Protein 4A94 (pdb70)

Organism: Homo sapiens (NCBI:txid9606)

CATH classification: 3.40.630.10

Nearest PDB structures (foldseek):
  4a94-assembly2_B  TM=9.994E-01  e=6.195E-65  Homo sapiens
  2boa-assembly2_B  TM=9.944E-01  e=3.815E-60  Homo sapiens
  2ctb-assembly1_A  TM=9.958E-01  e=2.195E-50  Bos taurus
  4uee-assembly1_B  TM=9.966E-01  e=1.034E-49  Homo sapiens
  5om9-assembly1_B  TM=9.947E-01  e=4.074E-49  Homo sapiens

Radius of gyration: 27.89 Å; Cα contacts (8 Å, |Δi|>4): 1632; chains: 4; bounding box: 69×60×74 Å

Structure (mmCIF, N/CA/C/O backbone):
data_4A94
#
_entry.id   4A94
#
_cell.length_a   69.220
_cell.length_b   71.980
_cell.length_c   79.840
_cell.angle_alpha   90.00
_cell.angle_beta   108.84
_cell.angle_gamma   90.00
#
_symmetry.space_group_name_H-M   'P 1 21 1'
#
loop_
_entity.id
_entity.type
_entity.pdbx_description
1 polymer 'CARBOXYPEPTIDASE A4'
2 polymer 'CARBOXYPEPTIDASE INHIBITOR'
3 non-polymer 'ZINC ION'
4 non-polymer 'NITRATE ION'
5 water water
#
loop_
_atom_site.group_PDB
_atom_site.id
_atom_site.type_symbol
_atom_site.label_atom_id
_atom_site.label_alt_id
_atom_site.label_comp_id
_atom_site.label_asym_id
_atom_site.label_entity_id
_atom_site.label_seq_id
_atom_site.pdbx_PDB_ins_code
_atom_site.Cartn_x
_atom_site.Cartn_y
_atom_site.Cartn_z
_atom_site.occupancy
_atom_site.B_iso_or_equiv
_atom_site.auth_seq_id
_atom_site.auth_comp_id
_atom_site.auth_asym_id
_atom_site.auth_atom_id
_atom_site.pdbx_PDB_model_num
ATOM 1 N N . PHE A 1 7 ? -5.511 -6.599 26.155 1.00 26.60 6 PHE A N 1
ATOM 2 C CA . PHE A 1 7 ? -6.601 -5.709 26.547 1.00 23.39 6 PHE A CA 1
ATOM 3 C C . PHE A 1 7 ? -6.838 -5.896 28.029 1.00 18.87 6 PHE A C 1
ATOM 4 O O . PHE A 1 7 ? -7.394 -6.904 28.466 1.00 21.51 6 PHE A O 1
ATOM 12 N N . ASN A 1 8 ? -6.377 -4.925 28.804 1.00 20.08 7 ASN A N 1
ATOM 13 C CA . ASN A 1 8 ? -6.507 -4.986 30.247 1.00 21.11 7 ASN A CA 1
ATOM 14 C C . ASN A 1 8 ? -7.927 -4.633 30.674 1.00 18.62 7 ASN A C 1
ATOM 15 O O . ASN A 1 8 ? -8.316 -3.468 30.615 1.00 16.41 7 ASN A O 1
ATOM 20 N N . TYR A 1 9 ? -8.696 -5.633 31.109 1.00 15.85 8 TYR A N 1
ATOM 21 C CA . TYR A 1 9 ? -10.089 -5.393 31.479 1.00 14.38 8 TYR A CA 1
ATOM 22 C C . TYR A 1 9 ? -10.219 -4.549 32.759 1.00 18.18 8 TYR A C 1
ATOM 23 O O . TYR A 1 9 ? -11.321 -4.102 33.113 1.00 14.57 8 TYR A O 1
ATOM 32 N N . GLY A 1 10 ? -9.090 -4.332 33.433 1.00 13.59 9 GLY A N 1
ATOM 33 C CA . GLY A 1 10 ? -9.042 -3.510 34.636 1.00 16.54 9 GLY A CA 1
ATOM 34 C C . GLY A 1 10 ? -8.595 -2.072 34.402 1.00 19.08 9 GLY A C 1
ATOM 35 O O . GLY A 1 10 ? -8.209 -1.366 35.344 1.00 18.52 9 GLY A O 1
ATOM 36 N N . ALA A 1 11 ? -8.636 -1.637 33.146 1.00 13.32 10 ALA A N 1
ATOM 37 C CA . ALA A 1 11 ? -8.350 -0.250 32.784 1.00 15.10 10 ALA A CA 1
ATOM 38 C C . ALA A 1 11 ? -9.453 0.275 31.875 1.00 15.13 10 ALA A C 1
ATOM 39 O O . ALA A 1 11 ? -10.163 -0.514 31.247 1.00 13.38 10 ALA A O 1
ATOM 41 N N . TYR A 1 12 ? -9.576 1.598 31.803 1.00 14.19 11 TYR A N 1
ATOM 42 C CA . TYR A 1 12 ? -10.487 2.236 30.857 1.00 13.47 11 TYR A CA 1
ATOM 43 C C . TYR A 1 12 ? -9.828 2.355 29.474 1.00 15.92 11 TYR A C 1
ATOM 44 O O . TYR A 1 12 ? -8.609 2.528 29.372 1.00 16.31 11 TYR A O 1
ATOM 53 N N . HIS A 1 13 ? -10.633 2.260 28.418 1.00 14.36 12 HIS A N 1
ATOM 54 C CA . HIS A 1 13 ? -10.102 2.240 27.059 1.00 13.93 12 HIS A CA 1
ATOM 55 C C . HIS A 1 13 ? -10.753 3.222 26.100 1.00 14.04 12 HIS A C 1
ATOM 56 O O . HIS A 1 13 ? -11.848 3.716 26.328 1.00 14.02 12 HIS A O 1
ATOM 63 N N . SER A 1 14 ? -10.066 3.450 24.987 1.00 15.40 13 SER A N 1
ATOM 64 C CA . SER A 1 14 ? -10.596 4.250 23.902 1.00 16.51 13 SER A CA 1
ATOM 65 C C . SER A 1 14 ? -11.721 3.485 23.204 1.00 15.18 13 SER A C 1
ATOM 66 O O . SER A 1 14 ? -11.860 2.276 23.364 1.00 12.74 13 SER A O 1
ATOM 69 N N . LEU A 1 15 ? -12.525 4.213 22.441 1.00 13.75 14 LEU A N 1
ATOM 70 C CA . LEU A 1 15 ? -13.574 3.609 21.634 1.00 14.39 14 LEU A CA 1
ATOM 71 C C . LEU A 1 15 ? -12.998 2.549 20.684 1.00 13.49 14 LEU A C 1
ATOM 72 O O . LEU A 1 15 ? -13.519 1.444 20.581 1.00 11.93 14 LEU A O 1
ATOM 77 N N . GLU A 1 16 ? -11.901 2.896 20.021 1.00 14.46 15 GLU A N 1
ATOM 78 C CA . GLU A 1 16 ? -11.264 2.017 19.053 1.00 18.70 15 GLU A CA 1
ATOM 79 C C . GLU A 1 16 ? -10.855 0.693 19.696 1.00 18.78 15 GLU A C 1
ATOM 80 O O . GLU A 1 16 ? -11.047 -0.377 19.120 1.00 14.62 15 GLU A O 1
ATOM 86 N N . ALA A 1 17 ? -10.315 0.769 20.905 1.00 15.53 16 ALA A N 1
ATOM 87 C CA . ALA A 1 17 ? -9.861 -0.433 21.595 1.00 16.40 16 ALA A CA 1
ATOM 88 C C . ALA A 1 17 ? -11.023 -1.316 22.028 1.00 11.99 16 ALA A C 1
ATOM 89 O O . ALA A 1 17 ? -10.938 -2.549 21.962 1.00 13.44 16 ALA A O 1
ATOM 91 N N . ILE A 1 18 ? -12.102 -0.690 22.485 1.00 12.63 17 ILE A N 1
ATOM 92 C CA . ILE A 1 18 ? -13.291 -1.434 22.884 1.00 11.51 17 ILE A CA 1
ATOM 93 C C . ILE A 1 18 ? -13.872 -2.150 21.666 1.00 13.24 17 ILE A C 1
ATOM 94 O O . ILE A 1 18 ? -14.177 -3.337 21.734 1.00 14.17 17 ILE A O 1
ATOM 99 N N . TYR A 1 19 ? -14.016 -1.425 20.553 1.00 11.68 18 TYR A N 1
ATOM 100 C CA . TYR A 1 19 ? -14.489 -2.045 19.316 1.00 13.41 18 TYR A CA 1
ATOM 101 C C . TYR A 1 19 ? -13.594 -3.201 18.878 1.00 12.20 18 TYR A C 1
ATOM 102 O O . TYR A 1 19 ? -14.086 -4.236 18.439 1.00 14.27 18 TYR A O 1
ATOM 111 N N . HIS A 1 20 ? -12.283 -3.025 18.996 1.00 13.59 19 HIS A N 1
ATOM 112 C CA . HIS A 1 20 ? -11.373 -4.077 18.551 1.00 14.61 19 HIS A CA 1
ATOM 113 C C . HIS A 1 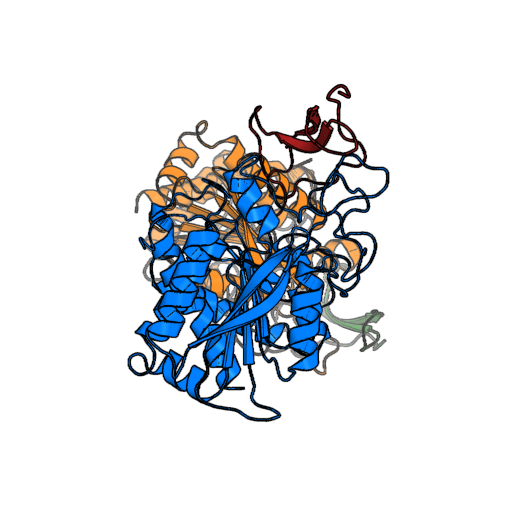20 ? -11.519 -5.317 19.428 1.00 14.47 19 HIS A C 1
ATOM 114 O O . HIS A 1 20 ? -11.466 -6.444 18.941 1.00 17.01 19 HIS A O 1
ATOM 121 N N . GLU A 1 21 ? -11.734 -5.109 20.722 1.00 13.92 20 GLU A N 1
ATOM 122 C CA . GLU A 1 21 ? -11.872 -6.252 21.625 1.00 14.74 20 GLU A CA 1
ATOM 123 C C . GLU A 1 21 ? -13.191 -7.002 21.378 1.00 15.51 20 GLU A C 1
ATOM 124 O O . GLU A 1 21 ? -13.250 -8.225 21.528 1.00 13.79 20 GLU A O 1
ATOM 130 N N . MET A 1 22 ? -14.235 -6.288 20.958 1.00 13.78 21 MET A N 1
ATOM 131 C CA . MET A 1 22 ? -15.493 -6.942 20.574 1.00 10.91 21 MET A CA 1
ATOM 132 C C . MET A 1 22 ? -15.278 -7.814 19.341 1.00 17.23 21 MET A C 1
ATOM 133 O O . MET A 1 22 ? -15.858 -8.888 19.223 1.00 15.76 21 MET A O 1
ATOM 138 N N . ASP A 1 23 ? -14.458 -7.329 18.416 1.00 18.20 22 ASP A N 1
ATOM 139 C CA . ASP A 1 23 ? -14.095 -8.097 17.231 1.00 20.16 22 ASP A CA 1
ATOM 140 C C . ASP A 1 23 ? -13.319 -9.350 17.659 1.00 20.22 22 ASP A C 1
ATOM 141 O O . ASP A 1 23 ? -13.571 -10.452 17.158 1.00 20.39 22 ASP A O 1
ATOM 146 N N . ASN A 1 24 ? -12.389 -9.180 18.598 1.00 18.87 23 ASN A N 1
ATOM 147 C CA . ASN A 1 24 ? -11.620 -10.309 19.129 1.00 19.21 23 ASN A CA 1
ATOM 148 C C . ASN A 1 24 ? -12.504 -11.365 19.791 1.00 21.91 23 ASN A C 1
ATOM 149 O O . ASN A 1 24 ? -12.236 -12.562 19.700 1.00 19.85 23 ASN A O 1
ATOM 154 N N . ILE A 1 25 ? -13.535 -10.915 20.498 1.00 18.53 24 ILE A N 1
ATOM 155 C CA . ILE A 1 25 ? -14.439 -11.841 21.170 1.00 19.33 24 ILE A CA 1
ATOM 156 C C . ILE A 1 25 ? -15.248 -12.655 20.168 1.00 17.11 24 ILE A C 1
ATOM 157 O O . ILE A 1 25 ? -15.360 -13.877 20.297 1.00 18.63 24 ILE A O 1
ATOM 162 N N . ALA A 1 26 ? -15.799 -11.993 19.152 1.00 19.99 25 ALA A N 1
ATOM 163 C CA . ALA A 1 26 ? -16.531 -12.718 18.123 1.00 20.99 25 ALA A CA 1
ATOM 164 C C . ALA A 1 26 ? -15.599 -13.673 17.361 1.00 19.68 25 ALA A C 1
ATOM 165 O O . ALA A 1 26 ? -16.016 -14.749 16.941 1.00 20.29 25 ALA A O 1
ATOM 167 N N . ALA A 1 27 ? -14.336 -13.288 17.208 1.00 21.66 26 ALA A N 1
ATOM 168 C CA . ALA A 1 27 ? -13.357 -14.148 16.533 1.00 23.36 26 ALA A CA 1
ATOM 169 C C . ALA A 1 27 ? -13.021 -15.390 17.353 1.00 24.35 26 ALA A C 1
ATOM 170 O O . ALA A 1 27 ? -12.747 -16.461 16.796 1.00 24.59 26 ALA A O 1
ATOM 172 N N . ASP A 1 28 ? -13.023 -15.238 18.672 1.00 22.49 27 ASP A N 1
ATOM 173 C CA . ASP A 1 28 ? -12.685 -16.335 19.581 1.00 21.52 27 ASP A CA 1
ATOM 174 C C . ASP A 1 28 ? -13.815 -17.357 19.659 1.00 21.26 27 ASP A C 1
ATOM 175 O O . ASP A 1 28 ? -13.568 -18.534 19.916 1.00 22.81 27 ASP A O 1
ATOM 180 N N . PHE A 1 29 ? -15.047 -16.897 19.445 1.00 18.08 28 PHE A N 1
ATOM 181 C CA . PHE A 1 29 ? -16.240 -17.721 19.623 1.00 18.52 28 PHE A CA 1
ATOM 182 C C . PHE A 1 29 ? -17.265 -17.501 18.508 1.00 19.40 28 PHE A C 1
ATOM 183 O O . PHE A 1 29 ? -18.381 -17.035 18.755 1.00 18.47 28 PHE A O 1
ATOM 191 N N . PRO A 1 30 ? -16.896 -17.866 17.272 1.00 20.68 29 PRO A N 1
ATOM 192 C CA . PRO A 1 30 ? -17.702 -17.518 16.099 1.00 20.60 29 PRO A CA 1
ATOM 193 C C . PRO A 1 30 ? -19.075 -18.195 16.060 1.00 19.66 29 PRO A C 1
ATOM 194 O O . PRO A 1 30 ? -19.996 -17.657 15.443 1.00 19.14 29 PRO A O 1
ATOM 198 N N . ASP A 1 31 ? -19.215 -19.342 16.715 1.00 18.46 30 ASP A N 1
ATOM 199 C CA . ASP A 1 31 ? -20.497 -20.035 16.750 1.00 21.83 30 ASP A CA 1
ATOM 200 C C . ASP A 1 31 ? -21.473 -19.410 17.736 1.00 18.08 30 ASP A C 1
ATOM 201 O O . ASP A 1 31 ? -22.664 -19.724 17.719 1.00 20.59 30 ASP A O 1
ATOM 206 N N . LEU A 1 32 ? -20.962 -18.529 18.589 1.00 17.70 31 LEU A N 1
ATOM 207 C CA . LEU A 1 32 ? -21.751 -17.981 19.691 1.00 19.22 31 LEU A CA 1
ATOM 208 C C . LEU A 1 32 ? -21.924 -16.467 19.595 1.00 16.39 31 LEU A C 1
ATOM 209 O O . LEU A 1 32 ? -23.000 -15.947 19.851 1.00 17.05 31 LEU A O 1
ATOM 214 N N . ALA A 1 33 ? -20.856 -15.769 19.236 1.00 19.65 32 ALA A N 1
ATOM 215 C CA . ALA A 1 33 ? -20.849 -14.310 19.293 1.00 15.02 32 ALA A CA 1
ATOM 216 C C . ALA A 1 33 ? -20.545 -13.707 17.932 1.00 19.47 32 ALA A C 1
ATOM 217 O O . ALA A 1 33 ? -19.635 -14.150 17.236 1.00 20.47 32 ALA A O 1
ATOM 219 N N . ARG A 1 34 ? -21.302 -12.682 17.556 1.00 18.32 33 ARG A N 1
ATOM 220 C CA . ARG A 1 34 ? -21.025 -11.972 16.310 1.00 20.75 33 ARG A CA 1
ATOM 221 C C . ARG A 1 34 ? -21.211 -10.483 16.560 1.00 19.83 33 ARG A C 1
ATOM 222 O O . ARG A 1 34 ? -22.190 -10.084 17.203 1.00 19.50 33 ARG A O 1
ATOM 230 N N . ARG A 1 35 ? -20.260 -9.675 16.091 1.00 19.48 34 ARG A N 1
ATOM 231 C CA . ARG A 1 35 ? -20.367 -8.220 16.240 1.00 19.07 34 ARG A CA 1
ATOM 232 C C . ARG A 1 35 ? -21.221 -7.688 15.104 1.00 19.04 34 ARG A C 1
ATOM 233 O O . ARG A 1 35 ? -20.927 -7.945 13.934 1.00 20.36 34 ARG A O 1
ATOM 241 N N . VAL A 1 36 ? -22.278 -6.957 15.454 1.00 19.20 35 VAL A N 1
ATOM 242 C CA . VAL A 1 36 ? -23.268 -6.515 14.477 1.00 18.70 35 VAL A CA 1
ATOM 243 C C . VAL A 1 36 ? -23.423 -5.001 14.430 1.00 21.98 35 VAL A C 1
ATOM 244 O O . VAL A 1 36 ? -23.555 -4.337 15.465 1.00 18.55 35 VAL A O 1
ATOM 248 N N . LYS A 1 37 ? -23.388 -4.449 13.224 1.00 21.12 36 LYS A N 1
ATOM 249 C CA . LYS A 1 37 ? -23.628 -3.022 13.046 1.00 19.35 36 LYS A CA 1
ATOM 250 C C . LYS A 1 37 ? -25.138 -2.774 12.962 1.00 20.96 36 LYS A C 1
ATOM 251 O O . LYS A 1 37 ? -25.850 -3.493 12.260 1.00 20.82 36 LYS A O 1
ATOM 257 N N . ILE A 1 38 ? -25.639 -1.791 13.712 1.00 22.65 37 ILE A N 1
ATOM 258 C CA . ILE A 1 38 ? -27.079 -1.501 13.710 1.00 16.42 37 ILE A CA 1
ATOM 259 C C . ILE A 1 38 ? -27.387 -0.071 13.267 1.00 17.24 37 ILE A C 1
ATOM 260 O O . ILE A 1 38 ? -28.538 0.368 13.279 1.00 19.69 37 ILE A O 1
ATOM 265 N N . GLY A 1 39 ? -26.353 0.655 12.874 1.00 18.08 38 GLY A N 1
ATOM 266 C CA . GLY A 1 39 ? -26.528 2.039 12.480 1.00 17.16 38 GLY A CA 1
ATOM 267 C C . GLY A 1 39 ? -25.253 2.776 12.799 1.00 16.02 38 GLY A C 1
ATOM 268 O O . GLY A 1 39 ? -24.220 2.162 13.054 1.00 17.54 38 GLY A O 1
ATOM 269 N N . HIS A 1 40 ? -25.312 4.098 12.776 1.00 14.53 39 HIS A N 1
ATOM 270 C CA . HIS A 1 40 ? -24.121 4.886 13.038 1.00 13.74 39 HIS A CA 1
ATOM 271 C C . HIS A 1 40 ? -24.497 6.072 13.893 1.00 12.91 39 HIS A C 1
ATOM 272 O O . HIS A 1 40 ? -25.675 6.391 14.038 1.00 15.73 39 HIS A O 1
ATOM 279 N N . SER A 1 41 ? -23.486 6.728 14.444 1.00 13.24 40 SER A N 1
ATOM 280 C CA . SER A 1 41 ? -23.713 7.889 15.293 1.00 12.59 40 SER A CA 1
ATOM 281 C C . SER A 1 41 ? -23.841 9.145 14.451 1.00 12.70 40 SER A C 1
ATOM 282 O O . SER A 1 41 ? -23.645 9.114 13.233 1.00 14.95 40 SER A O 1
ATOM 285 N N . PHE A 1 42 ? -24.108 10.267 15.113 1.00 10.82 41 PHE A N 1
ATOM 286 C CA . PHE A 1 42 ? -24.191 11.559 14.420 1.00 11.49 41 PHE A CA 1
ATOM 287 C C . PHE A 1 42 ? -22.925 11.858 13.592 1.00 14.76 41 PHE A C 1
ATOM 288 O O . PHE A 1 42 ? -23.010 12.346 12.459 1.00 14.37 41 PHE A O 1
ATOM 296 N N . GLU A 1 43 ? -21.756 11.554 14.153 1.00 11.79 42 GLU A N 1
ATOM 297 C CA . GLU A 1 43 ? -20.474 11.837 13.517 1.00 13.85 42 GLU A CA 1
ATOM 298 C C . GLU A 1 43 ? -19.959 10.691 12.618 1.00 14.09 42 GLU A C 1
ATOM 299 O O . GLU A 1 43 ? -18.830 10.727 12.113 1.00 15.19 42 GLU A O 1
ATOM 305 N N . ASN A 1 44 ? -20.812 9.693 12.413 1.00 11.99 43 ASN A N 1
ATOM 306 C CA . ASN A 1 44 ? -20.531 8.551 11.528 1.00 13.75 43 ASN A CA 1
ATOM 307 C C . ASN A 1 44 ? -19.583 7.497 12.114 1.00 16.43 43 ASN A C 1
ATOM 308 O O . ASN A 1 44 ? -18.792 6.890 11.392 1.00 18.37 43 ASN A O 1
ATOM 313 N N . ARG A 1 45 ? -19.664 7.289 13.424 1.00 12.43 44 ARG A N 1
ATOM 314 C CA . ARG A 1 45 ? -18.998 6.155 14.042 1.00 15.09 44 ARG A CA 1
ATOM 315 C C . ARG A 1 45 ? -19.993 4.992 14.058 1.00 14.91 44 ARG A C 1
ATOM 316 O O . ARG A 1 45 ? -21.191 5.199 14.263 1.00 16.02 44 ARG A O 1
ATOM 324 N N . PRO A 1 46 ? -19.511 3.757 13.841 1.00 15.20 45 PRO A N 1
ATOM 325 C CA . PRO A 1 46 ? -20.463 2.641 13.813 1.00 13.42 45 PRO A CA 1
ATOM 326 C C . PRO A 1 46 ? -21.057 2.398 15.193 1.00 13.62 45 PRO A C 1
ATOM 327 O O . PRO A 1 46 ? -20.353 2.605 16.171 1.00 15.73 45 PRO A O 1
ATOM 331 N N . MET A 1 47 ? -22.330 2.010 15.253 1.00 13.17 46 MET A N 1
ATOM 332 C CA . MET A 1 47 ? -22.934 1.515 16.477 1.00 13.79 46 MET A CA 1
ATOM 333 C C . MET A 1 47 ? -22.759 -0.001 16.443 1.00 17.19 46 MET A C 1
ATOM 334 O O . MET A 1 47 ? -23.349 -0.660 15.587 1.00 15.84 46 MET A O 1
ATOM 339 N N . TYR A 1 48 ? -21.946 -0.552 17.343 1.00 13.20 47 TYR A N 1
ATOM 340 C CA . TYR A 1 48 ? -21.684 -2.002 17.334 1.00 17.95 47 TYR A CA 1
ATOM 341 C C . TYR A 1 48 ? -22.344 -2.720 18.506 1.00 14.36 47 TYR A C 1
ATOM 342 O O . TYR A 1 48 ? -22.223 -2.301 19.651 1.00 13.96 47 TYR A O 1
ATOM 351 N N . VAL A 1 49 ? -23.058 -3.800 18.220 1.00 13.06 48 VAL A N 1
ATOM 352 C CA . VAL A 1 49 ? -23.564 -4.643 19.296 1.00 12.62 48 VAL A CA 1
ATOM 353 C C . VAL A 1 49 ? -22.896 -5.996 19.144 1.00 15.51 48 VAL A C 1
ATOM 354 O O . VAL A 1 49 ? -22.428 -6.332 18.059 1.00 16.05 48 VAL A O 1
ATOM 358 N N . LEU A 1 50 ? -22.801 -6.745 20.236 1.00 14.35 49 LEU A N 1
ATOM 359 C CA . LEU A 1 50 ? -22.483 -8.159 20.131 1.00 13.90 49 LEU A CA 1
ATOM 360 C C . LEU A 1 50 ? -23.759 -8.935 20.359 1.00 14.15 49 LEU A C 1
ATOM 361 O O . LEU A 1 50 ? -24.498 -8.675 21.310 1.00 12.57 49 LEU A O 1
ATOM 366 N N . LYS A 1 51 ? -24.022 -9.893 19.474 1.00 13.56 50 LYS A N 1
ATOM 367 C CA . LYS A 1 51 ? -25.152 -10.787 19.640 1.00 11.85 50 LYS A CA 1
ATOM 368 C C . LYS A 1 51 ? -24.609 -12.136 20.081 1.00 15.52 50 LYS A C 1
ATOM 369 O O . LYS A 1 51 ? -23.756 -12.718 19.406 1.00 17.52 50 LYS A O 1
ATOM 375 N N . PHE A 1 52 ? -25.101 -12.617 21.218 1.00 13.59 51 PHE A N 1
ATOM 376 C CA . PHE A 1 52 ? -24.714 -13.925 21.741 1.00 16.44 51 PHE A CA 1
ATOM 377 C C . PHE A 1 52 ? -25.902 -14.854 21.557 1.00 16.20 51 PHE A C 1
ATOM 378 O O . PHE A 1 52 ? -26.982 -14.578 22.059 1.00 13.70 51 PHE A O 1
ATOM 386 N N . SER A 1 53 ? -25.713 -15.952 20.833 1.00 13.28 52 SER A N 1
ATOM 387 C CA . SER A 1 53 ? -26.863 -16.749 20.435 1.00 15.43 52 SER A CA 1
ATOM 388 C C . SER A 1 53 ? -26.475 -18.186 20.134 1.00 19.39 52 SER A C 1
ATOM 389 O O . SER A 1 53 ? -25.400 -18.444 19.589 1.00 17.26 52 SER A O 1
ATOM 392 N N . THR A 1 54 ? -27.353 -19.114 20.499 1.00 15.50 53 THR A N 1
ATOM 393 C CA . THR A 1 54 ? -27.121 -20.521 20.181 1.00 19.06 53 THR A CA 1
ATOM 394 C C . THR A 1 54 ? -28.149 -21.078 19.201 1.00 21.37 53 THR A C 1
ATOM 395 O O . THR A 1 54 ? -28.163 -22.286 18.934 1.00 19.99 53 THR A O 1
ATOM 399 N N . GLY A 1 55 ? -29.001 -20.206 18.667 1.00 19.37 54 GLY A N 1
ATOM 400 C CA . GLY A 1 55 ? -30.062 -20.641 17.772 1.00 18.10 54 GLY A CA 1
ATOM 401 C C . GLY A 1 55 ? -30.880 -19.519 17.168 1.00 22.13 54 GLY A C 1
ATOM 402 O O . GLY A 1 55 ? -30.640 -18.332 17.429 1.00 21.14 54 GLY A O 1
ATOM 403 N N . LYS A 1 56 ? -31.861 -19.895 16.355 1.00 20.69 55 LYS A N 1
ATOM 404 C CA . LYS A 1 56 ? -32.645 -18.921 15.614 1.00 21.31 55 LYS A CA 1
ATOM 405 C C . LYS A 1 56 ? -34.104 -19.339 15.524 1.00 22.44 55 LYS A C 1
ATOM 406 O O . LYS A 1 56 ? -34.417 -20.528 15.354 1.00 19.35 55 LYS A O 1
ATOM 412 N N . GLY A 1 57 ? -34.992 -18.353 15.613 1.00 16.81 56 GLY A N 1
ATOM 413 C CA . GLY A 1 57 ? -36.419 -18.595 15.505 1.00 19.45 56 GLY A CA 1
ATOM 414 C C . GLY A 1 57 ? -37.171 -17.302 15.247 1.00 19.62 56 GLY A C 1
ATOM 415 O O . GLY A 1 57 ? -36.733 -16.234 15.674 1.00 21.53 56 GLY A O 1
ATOM 416 N N . VAL A 1 58 ? -38.306 -17.396 14.561 1.00 16.27 57 VAL A N 1
ATOM 417 C CA . VAL A 1 58 ? -39.111 -16.218 14.252 1.00 22.08 57 VAL A CA 1
ATOM 418 C C . VAL A 1 58 ? -39.571 -15.486 15.514 1.00 23.99 57 VAL A C 1
ATOM 419 O O . VAL A 1 58 ? -39.632 -14.248 15.544 1.00 24.57 57 VAL A O 1
ATOM 423 N N . ARG A 1 59 ? -39.877 -16.247 16.561 1.00 16.62 58 ARG A N 1
ATOM 424 C CA . ARG A 1 59 ? -40.277 -15.664 17.838 1.00 18.86 58 ARG A CA 1
ATOM 425 C C . ARG A 1 59 ? -39.265 -15.949 18.956 1.00 18.63 58 ARG A C 1
ATOM 426 O O . ARG A 1 59 ? -39.631 -15.990 20.120 1.00 17.86 58 ARG A O 1
ATOM 434 N N . ARG A 1 60 ? -38.004 -16.167 18.609 1.00 17.19 59 ARG A N 1
ATOM 435 C CA . ARG A 1 60 ? -37.028 -16.504 19.637 1.00 14.84 59 ARG A CA 1
ATOM 436 C C . ARG A 1 60 ? -36.866 -15.300 20.560 1.00 16.10 59 ARG A C 1
ATOM 437 O O . ARG A 1 60 ? -36.661 -14.195 20.083 1.00 16.83 59 ARG A O 1
ATOM 445 N N . PRO A 1 61 ? -36.987 -15.513 21.881 1.00 14.78 60 PRO A N 1
ATOM 446 C CA . PRO A 1 61 ? -36.892 -14.369 22.797 1.00 17.35 60 PRO A CA 1
ATOM 447 C C . PRO A 1 61 ? -35.468 -13.847 22.895 1.00 15.82 60 PRO A C 1
ATOM 448 O O . PRO A 1 61 ? -34.503 -14.563 22.582 1.00 15.73 60 PRO A O 1
ATOM 452 N N . ALA A 1 62 ? -35.343 -12.594 23.327 1.00 15.22 61 ALA A N 1
ATOM 453 C CA . ALA A 1 62 ? -34.042 -11.950 23.425 1.00 14.18 61 ALA A CA 1
ATOM 454 C C . ALA A 1 62 ? -34.041 -10.926 24.539 1.00 14.02 61 ALA A C 1
ATOM 455 O O . ALA A 1 62 ? -35.088 -10.406 24.919 1.00 14.74 61 ALA A O 1
ATOM 457 N N . VAL A 1 63 ? -32.852 -10.642 25.049 1.00 14.14 62 VAL A N 1
ATOM 458 C CA . VAL A 1 63 ? -32.681 -9.628 26.074 1.00 14.26 62 VAL A CA 1
ATOM 459 C C . VAL A 1 63 ? -31.705 -8.591 25.531 1.00 13.59 62 VAL A C 1
ATOM 460 O O . VAL A 1 63 ? -30.724 -8.937 24.878 1.00 12.19 62 VAL A O 1
ATOM 464 N N . TRP A 1 64 ? -31.993 -7.313 25.773 1.00 11.28 63 TRP A N 1
ATOM 465 C CA . TRP A 1 64 ? -31.100 -6.248 25.345 1.00 11.90 63 TRP A CA 1
ATOM 466 C C . TRP A 1 64 ? -30.374 -5.699 26.560 1.00 11.13 63 TRP A C 1
ATOM 467 O O . TRP A 1 64 ? -31.022 -5.306 27.521 1.00 10.76 63 TRP A O 1
ATOM 478 N N . LEU A 1 65 ? -29.045 -5.653 26.493 1.00 10.97 64 LEU A N 1
ATOM 479 C CA . LEU A 1 65 ? -28.216 -5.032 27.529 1.00 12.46 64 LEU A CA 1
ATOM 480 C C . LEU A 1 65 ? -27.593 -3.772 26.951 1.00 12.58 64 LEU A C 1
ATOM 481 O O . LEU A 1 65 ? -26.786 -3.839 26.020 1.00 10.68 64 LEU A O 1
ATOM 486 N N . ASN A 1 66 ? -27.977 -2.628 27.513 1.00 9.17 65 ASN A N 1
ATOM 487 C CA . ASN A 1 66 ? -27.598 -1.322 26.992 1.00 10.25 65 ASN A CA 1
ATOM 488 C C . ASN A 1 66 ? -26.583 -0.703 27.939 1.00 12.98 65 ASN A C 1
ATOM 489 O O . ASN A 1 66 ? -26.740 -0.799 29.160 1.00 11.18 65 ASN A O 1
ATOM 494 N N . ALA A 1 67 ? -25.540 -0.092 27.384 1.00 10.41 66 ALA A N 1
ATOM 495 C CA . ALA A 1 67 ? -24.540 0.605 28.209 1.00 11.19 66 ALA A CA 1
ATOM 496 C C . ALA A 1 67 ? -23.961 1.850 27.540 1.00 11.24 66 ALA A C 1
ATOM 497 O O . ALA A 1 67 ? -23.962 1.976 26.328 1.00 11.76 66 ALA A O 1
ATOM 499 N N . GLY A 1 68 ? -23.450 2.775 28.347 1.00 8.34 67 GLY A N 1
ATOM 500 C CA . GLY A 1 68 ? -22.766 3.922 27.798 1.00 10.78 67 GLY A CA 1
ATOM 501 C C . GLY A 1 68 ? -23.630 4.903 27.023 1.00 9.97 67 GLY A C 1
ATOM 502 O O . GLY A 1 68 ? -23.128 5.621 26.155 1.00 12.20 67 GLY A O 1
ATOM 503 N N . ILE A 1 69 ? -24.925 4.937 27.302 1.00 9.84 68 ILE A N 1
ATOM 504 C CA . ILE A 1 69 ? -25.760 5.932 26.628 1.00 8.43 68 ILE A CA 1
ATOM 505 C C . ILE A 1 69 ? -25.324 7.332 27.091 1.00 9.95 68 ILE A C 1
ATOM 506 O O . ILE A 1 69 ? -25.381 8.291 26.323 1.00 8.51 68 ILE A O 1
ATOM 511 N N . HIS A 1 70 ? -24.861 7.432 28.336 1.00 9.37 69 HIS A N 1
ATOM 512 C CA . HIS A 1 70 ? -24.286 8.677 28.847 1.00 9.12 69 HIS A CA 1
ATOM 513 C C . HIS A 1 70 ? -22.776 8.545 28.931 1.00 11.91 69 HIS A C 1
ATOM 514 O O . HIS A 1 70 ? -22.255 7.753 29.720 1.00 11.68 69 HIS A O 1
ATOM 521 N N . SER A 1 71 ? -22.082 9.317 28.101 1.00 11.42 70 SER A N 1
ATOM 522 C CA . SER A 1 71 ? -20.661 9.075 27.840 1.00 10.74 70 SER A CA 1
ATOM 523 C C . SER A 1 71 ? -19.725 9.160 29.061 1.00 11.38 70 SER A C 1
ATOM 524 O O . SER A 1 71 ? -18.781 8.371 29.178 1.00 10.59 70 SER A O 1
ATOM 527 N N . ARG A 1 72 ? -20.007 10.063 29.994 1.00 10.65 71 ARG A N 1
ATOM 528 C CA . ARG A 1 72 ? -19.118 10.235 31.145 1.00 9.60 71 ARG A CA 1
ATOM 529 C C . ARG A 1 72 ? -19.186 9.089 32.154 1.00 10.20 71 ARG A C 1
ATOM 530 O O . ARG A 1 72 ? -18.382 9.025 33.086 1.00 10.67 71 ARG A O 1
ATOM 538 N N . GLU A 1 73 ? -20.130 8.171 31.970 1.00 11.12 72 GLU A N 1
ATOM 539 C CA . GLU A 1 73 ? -20.359 7.118 32.961 1.00 11.84 72 GLU A CA 1
ATOM 540 C C . GLU A 1 73 ? -19.491 5.918 32.628 1.00 11.68 72 GLU A C 1
ATOM 541 O O . GLU A 1 73 ? -19.997 4.825 32.343 1.00 11.52 72 GLU A O 1
ATOM 547 N N . TRP A 1 74 ? -18.181 6.148 32.682 1.00 10.63 73 TRP A N 1
ATOM 548 C CA . TRP A 1 74 ? -17.183 5.214 32.166 1.00 12.65 73 TRP A CA 1
ATOM 549 C C . TRP A 1 74 ? -17.292 3.801 32.730 1.00 8.92 73 TRP A C 1
ATOM 550 O O . TRP A 1 74 ? -16.922 2.833 32.065 1.00 9.23 73 TRP A O 1
ATOM 561 N N . ILE A 1 75 ? -17.772 3.670 33.959 1.00 9.92 74 ILE A N 1
ATOM 562 C CA . ILE A 1 75 ? -17.871 2.342 34.539 1.00 11.01 74 ILE A CA 1
ATOM 563 C C . ILE A 1 75 ? -18.870 1.483 33.748 1.00 12.14 74 ILE A C 1
ATOM 564 O O . ILE A 1 75 ? -18.773 0.248 33.739 1.00 11.33 74 ILE A O 1
ATOM 569 N N . SER A 1 76 ? -19.818 2.125 33.062 1.00 9.80 75 SER A N 1
ATOM 570 C CA . SER A 1 76 ? -20.814 1.359 32.316 1.00 9.66 75 SER A CA 1
ATOM 571 C C . SER A 1 76 ? -20.212 0.654 31.090 1.00 10.46 75 SER A C 1
ATOM 572 O O . SER A 1 76 ? -20.432 -0.554 30.899 1.00 9.71 75 SER A O 1
ATOM 575 N N . GLN A 1 77 ? -19.452 1.392 30.280 1.00 10.00 76 GLN A N 1
ATOM 576 C CA . GLN A 1 77 ? -18.829 0.806 29.085 1.00 10.37 76 GLN A CA 1
ATOM 577 C C . GLN A 1 77 ? -17.812 -0.235 29.518 1.00 9.58 76 GLN A C 1
ATOM 578 O O . GLN A 1 77 ? -17.692 -1.286 28.898 1.00 11.60 76 GLN A O 1
ATOM 584 N N . ALA A 1 78 ? -17.089 0.065 30.594 1.00 9.55 77 ALA A N 1
ATOM 585 C CA . ALA A 1 78 ? -16.066 -0.865 31.088 1.00 10.30 77 ALA A CA 1
ATOM 586 C C . ALA A 1 78 ? -16.689 -2.161 31.613 1.00 11.48 77 ALA A C 1
ATOM 587 O O . ALA A 1 78 ? -16.176 -3.255 31.356 1.00 10.89 77 ALA A O 1
ATOM 589 N N . THR A 1 79 ? -17.795 -2.039 32.346 1.00 9.73 78 THR A N 1
ATOM 590 C CA . THR A 1 79 ? -18.546 -3.208 32.809 1.00 9.11 78 THR A CA 1
ATOM 591 C C . THR A 1 79 ? -19.091 -3.989 31.615 1.00 10.97 78 THR A C 1
ATOM 592 O O . THR A 1 79 ? -19.105 -5.217 31.616 1.00 11.92 78 THR A O 1
ATOM 596 N N . ALA A 1 80 ? -19.540 -3.272 30.590 1.00 9.13 79 ALA A N 1
ATOM 597 C CA . ALA A 1 80 ? -20.149 -3.922 29.430 1.00 10.70 79 ALA A CA 1
ATOM 598 C C . ALA A 1 80 ? -19.151 -4.797 28.673 1.00 10.58 79 ALA A C 1
ATOM 599 O O . ALA A 1 80 ? -19.465 -5.935 28.321 1.00 10.71 79 ALA A O 1
ATOM 601 N N . ILE A 1 81 ? -17.958 -4.271 28.422 1.00 10.03 80 ILE A N 1
ATOM 602 C CA . ILE A 1 81 ? -16.971 -5.033 27.644 1.00 11.21 80 ILE A CA 1
ATOM 603 C C . ILE A 1 81 ? -16.469 -6.255 28.445 1.00 11.47 80 ILE A C 1
ATOM 604 O O . ILE A 1 81 ? -16.300 -7.346 27.882 1.00 11.44 80 ILE A O 1
ATOM 609 N N . TRP A 1 82 ? -16.294 -6.089 29.758 1.00 8.80 81 TRP A N 1
ATOM 610 C CA . TRP A 1 82 ? -15.976 -7.228 30.623 1.00 10.70 81 TRP A CA 1
ATOM 611 C C . TRP A 1 82 ? -17.082 -8.277 30.568 1.00 11.37 81 TRP A C 1
ATOM 612 O O . TRP A 1 82 ? -16.813 -9.487 30.511 1.00 13.10 81 TRP A O 1
ATOM 623 N N . THR A 1 83 ? -18.332 -7.820 30.571 1.00 11.06 82 THR A N 1
ATOM 624 C CA . THR A 1 83 ? -19.481 -8.726 30.508 1.00 11.41 82 THR A CA 1
ATOM 625 C C . THR A 1 83 ? -19.496 -9.565 29.210 1.00 13.96 82 THR A C 1
ATOM 626 O O . THR A 1 83 ? -19.765 -10.776 29.230 1.00 13.63 82 THR A O 1
ATOM 630 N N . ALA A 1 84 ? -19.170 -8.933 28.088 1.00 11.22 83 ALA A N 1
ATOM 631 C CA . ALA A 1 84 ? -19.053 -9.655 26.814 1.00 11.52 83 ALA A CA 1
ATOM 632 C C . ALA A 1 84 ? -18.084 -10.833 26.951 1.00 13.40 83 ALA A C 1
ATOM 633 O O . ALA A 1 84 ? -18.385 -11.953 26.523 1.00 13.48 83 ALA A O 1
ATOM 635 N N . ARG A 1 85 ? -16.925 -10.567 27.550 1.00 10.90 84 ARG A N 1
ATOM 636 C CA . ARG A 1 85 ? -15.903 -11.596 27.780 1.00 12.40 84 ARG A CA 1
ATOM 637 C C . ARG A 1 85 ? -16.362 -12.651 28.789 1.00 14.16 84 ARG A C 1
ATOM 638 O O . ARG A 1 85 ? -16.091 -13.846 28.630 1.00 12.14 84 ARG A O 1
ATOM 646 N N . LYS A 1 86 ? -17.049 -12.217 29.839 1.00 13.42 85 LYS A N 1
ATOM 647 C CA . LYS A 1 86 ? -17.576 -13.154 30.827 1.00 14.25 85 LYS A CA 1
ATOM 648 C C . LYS A 1 86 ? -18.562 -14.140 30.198 1.00 15.10 85 LYS A C 1
ATOM 649 O O . LYS A 1 86 ? -18.554 -15.337 30.506 1.00 12.85 85 LYS A O 1
ATOM 655 N N . ILE A 1 87 ? -19.431 -13.635 29.332 1.00 10.86 86 ILE A N 1
ATOM 656 C CA . ILE A 1 87 ? -20.408 -14.504 28.681 1.00 10.95 86 ILE A CA 1
ATOM 657 C C . ILE A 1 87 ? -19.735 -15.599 27.846 1.00 13.26 86 ILE A C 1
ATOM 658 O O . ILE A 1 87 ? -20.087 -16.771 27.962 1.00 15.73 86 ILE A O 1
ATOM 663 N N . VAL A 1 88 ? -18.764 -15.238 27.013 1.00 12.23 87 VAL A N 1
ATOM 664 C CA . VAL A 1 88 ? -18.149 -16.264 26.168 1.00 14.76 87 VAL A CA 1
ATOM 665 C C . VAL A 1 88 ? -17.251 -17.187 26.991 1.00 15.90 87 VAL A C 1
ATOM 666 O O . VAL A 1 88 ? -17.134 -18.377 26.679 1.00 15.10 87 VAL A O 1
ATOM 670 N N . SER A 1 89 ? -16.640 -16.648 28.049 1.00 14.43 88 SER A N 1
ATOM 671 C CA . SER A 1 89 ? -15.794 -17.448 28.937 1.00 17.30 88 SER A CA 1
ATOM 672 C C . SER A 1 89 ? -16.584 -18.505 29.697 1.00 19.76 88 SER A C 1
ATOM 673 O O . SER A 1 89 ? -16.089 -19.613 29.918 1.00 20.43 88 SER A O 1
ATOM 676 N N . ASP A 1 90 ? -17.802 -18.157 30.105 1.00 16.39 89 ASP A N 1
ATOM 677 C CA . ASP A 1 90 ? -18.596 -19.017 30.972 1.00 17.48 89 ASP A CA 1
ATOM 678 C C . ASP A 1 90 ? -19.617 -19.912 30.261 1.00 18.05 89 ASP A C 1
ATOM 679 O O . ASP A 1 90 ? -20.155 -20.834 30.870 1.00 16.43 89 ASP A O 1
ATOM 684 N N . TYR A 1 91 ? -19.890 -19.642 28.990 1.00 14.88 90 TYR A N 1
ATOM 685 C CA . TYR A 1 91 ? -20.800 -20.498 28.236 1.00 12.96 90 TYR A CA 1
ATOM 686 C C . TYR A 1 91 ? -20.301 -21.952 28.237 1.00 16.03 90 TYR A C 1
ATOM 687 O O . TYR A 1 91 ? -19.119 -22.206 27.999 1.00 15.82 90 TYR A O 1
ATOM 696 N N . GLN A 1 92 ? -21.217 -22.880 28.530 1.00 14.49 91 GLN A N 1
ATOM 697 C CA . GLN A 1 92 ? -20.913 -24.312 28.695 1.00 17.65 91 GLN A CA 1
ATOM 698 C C . GLN A 1 92 ? -19.959 -24.631 29.841 1.00 19.67 91 GLN A C 1
ATOM 699 O O . GLN A 1 92 ? -19.377 -25.718 29.899 1.00 20.96 91 GLN A O 1
ATOM 705 N N . ARG A 1 93 ? -19.805 -23.689 30.764 1.00 17.33 92 ARG A N 1
ATOM 706 C CA . ARG A 1 93 ? -19.068 -23.954 32.001 1.00 17.71 92 ARG A CA 1
ATOM 707 C C . ARG A 1 93 ? -19.975 -23.671 33.200 1.00 16.85 92 ARG A C 1
ATOM 708 O O . ARG A 1 93 ? -20.174 -24.527 34.062 1.00 20.19 92 ARG A O 1
ATOM 716 N N . ASP A 1 94 ? -20.527 -22.461 33.244 1.00 18.05 93 ASP A N 1
ATOM 717 C CA . ASP A 1 94 ? -21.544 -22.098 34.227 1.00 17.18 93 ASP A CA 1
ATOM 718 C C . ASP A 1 94 ? -22.917 -22.526 33.709 1.00 20.13 93 ASP A C 1
ATOM 719 O O . ASP A 1 94 ? -23.339 -22.079 32.656 1.00 15.85 93 ASP A O 1
ATOM 724 N N . PRO A 1 95 ? -23.628 -23.394 34.447 1.00 19.28 94 PRO A N 1
ATOM 725 C CA . PRO A 1 95 ? -24.930 -23.861 33.945 1.00 17.18 94 PRO A CA 1
ATOM 726 C C . PRO A 1 95 ? -25.962 -22.738 33.798 1.00 17.84 94 PRO A C 1
ATOM 727 O O . PRO A 1 95 ? -26.885 -22.870 32.994 1.00 17.97 94 PRO A O 1
ATOM 731 N N . ALA A 1 96 ? -25.820 -21.659 34.566 1.00 18.21 95 ALA A N 1
ATOM 732 C CA . ALA A 1 96 ? -26.812 -20.587 34.543 1.00 17.51 95 ALA A CA 1
ATOM 733 C C . ALA A 1 96 ? -26.794 -19.842 33.203 1.00 14.88 95 ALA A C 1
ATOM 734 O O . ALA A 1 96 ? -27.818 -19.756 32.522 1.00 16.53 95 ALA A O 1
ATOM 736 N N . ILE A 1 97 ? -25.637 -19.304 32.826 1.00 15.12 96 ILE A N 1
ATOM 737 C CA . ILE A 1 97 ? -25.551 -18.553 31.564 1.00 15.99 96 ILE A CA 1
ATOM 738 C C . ILE A 1 97 ? -25.721 -19.487 30.367 1.00 13.93 96 ILE A C 1
ATOM 739 O O . ILE A 1 97 ? -26.135 -19.063 29.284 1.00 12.96 96 ILE A O 1
ATOM 744 N N . THR A 1 98 ? -25.413 -20.767 30.566 1.00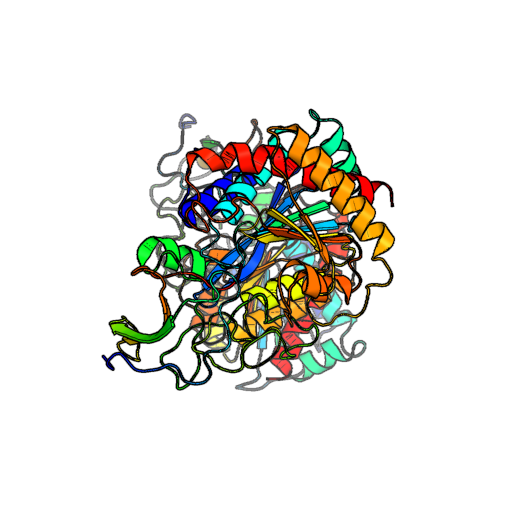 15.67 97 THR A N 1
ATOM 745 C CA . THR A 1 98 ? -25.592 -21.746 29.492 1.00 13.46 97 THR A CA 1
ATOM 746 C C . THR A 1 98 ? -27.078 -21.981 29.176 1.00 13.01 97 THR A C 1
ATOM 747 O O . THR A 1 98 ? -27.498 -21.921 28.008 1.00 16.97 97 THR A O 1
ATOM 751 N N . SER A 1 99 ? -27.881 -22.247 30.199 1.00 15.21 98 SER A N 1
ATOM 752 C CA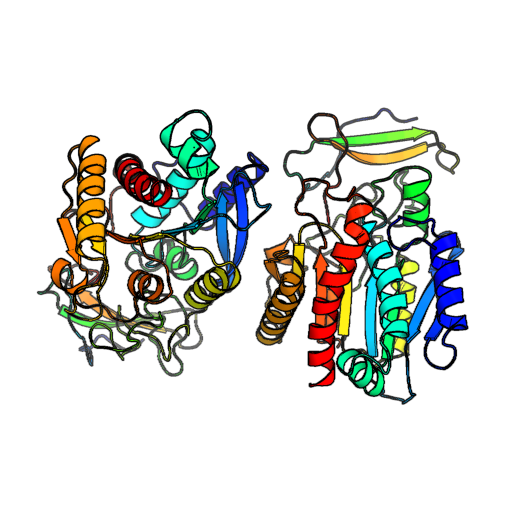 . SER A 1 99 ? -29.306 -22.450 29.982 1.00 15.23 98 SER A CA 1
ATOM 753 C C . SER A 1 99 ? -29.997 -21.158 29.538 1.00 15.04 98 SER A C 1
ATOM 754 O O . SER A 1 99 ? -30.943 -21.191 28.743 1.00 14.71 98 SER A O 1
ATOM 757 N N . ILE A 1 100 ? -29.531 -20.016 30.048 1.00 13.33 99 ILE A N 1
ATOM 758 C CA . ILE A 1 100 ? -30.086 -18.741 29.577 1.00 13.25 99 ILE A CA 1
ATOM 759 C C . ILE A 1 100 ? -29.898 -18.638 28.064 1.00 13.39 99 ILE A C 1
ATOM 760 O O . ILE A 1 100 ? -30.850 -18.367 27.326 1.00 14.25 99 ILE A O 1
ATOM 765 N N . LEU A 1 101 ? -28.680 -18.898 27.596 1.00 12.30 100 LEU A N 1
ATOM 766 C CA . LEU A 1 101 ? -28.354 -18.723 26.184 1.00 13.84 100 LEU A CA 1
ATOM 767 C C . LEU A 1 101 ? -28.972 -19.822 25.330 1.00 15.55 100 LEU A C 1
ATOM 768 O O . LEU A 1 101 ? -29.120 -19.680 24.118 1.00 13.53 100 LEU A O 1
ATOM 773 N N . GLU A 1 102 ? -29.331 -20.924 25.969 1.00 15.19 101 GLU A N 1
ATOM 774 C CA . GLU A 1 102 ? -30.009 -21.983 25.225 1.00 15.25 101 GLU A CA 1
ATOM 775 C C . GLU A 1 102 ? -31.472 -21.622 24.989 1.00 18.27 101 GLU A C 1
ATOM 776 O O . GLU A 1 102 ? -32.089 -22.119 24.045 1.00 19.06 101 GLU A O 1
ATOM 782 N N . LYS A 1 103 ? -32.004 -20.716 25.815 1.00 13.96 102 LYS A N 1
ATOM 783 C CA . LYS A 1 103 ? -33.398 -20.276 25.705 1.00 14.47 102 LYS A CA 1
ATOM 784 C C . LYS A 1 103 ? -33.575 -18.987 24.895 1.00 17.30 102 LYS A C 1
ATOM 785 O O . LYS A 1 103 ? -34.558 -18.841 24.176 1.00 17.72 102 LYS A O 1
ATOM 791 N N . MET A 1 104 ? -32.635 -18.056 25.022 1.00 15.36 103 MET A N 1
ATOM 792 C CA . MET A 1 104 ? -32.813 -16.713 24.449 1.00 12.94 103 MET A CA 1
ATOM 793 C C . MET A 1 104 ? -31.493 -16.138 23.942 1.00 13.29 103 MET A C 1
ATOM 794 O O . MET A 1 104 ? -30.416 -16.627 24.298 1.00 15.30 103 MET A O 1
ATOM 799 N N . ASP A 1 105 ? -31.584 -15.105 23.107 1.00 12.16 104 ASP A N 1
ATOM 800 C CA . ASP A 1 105 ? -30.423 -14.372 22.623 1.00 12.89 104 ASP A CA 1
ATOM 801 C C . ASP A 1 105 ? -30.159 -13.209 23.575 1.00 11.89 104 ASP A C 1
ATOM 802 O O . ASP A 1 105 ? -31.084 -12.700 24.203 1.00 11.58 104 ASP A O 1
ATOM 807 N N . ILE A 1 106 ? -28.895 -12.809 23.659 1.00 12.77 105 ILE A N 1
ATOM 808 C CA . ILE A 1 106 ? -28.493 -11.630 24.398 1.00 11.75 105 ILE A CA 1
ATOM 809 C C . ILE A 1 106 ? -27.861 -10.669 23.395 1.00 13.38 105 ILE A C 1
ATOM 810 O O . ILE A 1 106 ? -26.912 -11.019 22.694 1.00 11.84 105 ILE A O 1
ATOM 815 N N . PHE A 1 107 ? -28.415 -9.465 23.298 1.00 9.98 106 PHE A N 1
ATOM 816 C CA . PHE A 1 107 ? -27.787 -8.410 22.526 1.00 11.62 106 PHE A CA 1
ATOM 817 C C . PHE A 1 107 ? -27.144 -7.426 23.504 1.00 11.67 106 PHE A C 1
ATOM 818 O O . PHE A 1 107 ? -27.762 -7.046 24.491 1.00 13.62 106 PHE A O 1
ATOM 826 N N . LEU A 1 108 ? -25.903 -7.042 23.241 1.00 10.24 107 LEU A N 1
ATOM 827 C CA . LEU A 1 108 ? -25.161 -6.164 24.144 1.00 9.40 107 LEU A CA 1
ATOM 828 C C . LEU A 1 108 ? -24.574 -4.984 23.374 1.00 12.61 107 LEU A C 1
ATOM 829 O O . LEU A 1 108 ? -23.852 -5.177 22.388 1.00 10.80 107 LEU A O 1
ATOM 834 N N . LEU A 1 109 ? -24.874 -3.762 23.839 1.00 9.97 108 LEU A N 1
ATOM 835 C CA . LEU A 1 109 ? -24.367 -2.536 23.235 1.00 12.05 108 LEU A CA 1
ATOM 836 C C . LEU A 1 109 ? -23.474 -1.822 24.251 1.00 9.14 108 LEU A C 1
ATOM 837 O O . LEU A 1 109 ? -23.966 -1.106 25.118 1.00 10.11 108 LEU A O 1
ATOM 842 N N . PRO A 1 110 ? -22.158 -2.074 24.190 1.00 10.18 109 PRO A N 1
ATOM 843 C CA . PRO A 1 110 ? -21.282 -1.504 25.229 1.00 11.16 109 PRO A CA 1
ATOM 844 C C . PRO A 1 110 ? -21.152 0.016 25.177 1.00 12.10 109 PRO A C 1
ATOM 845 O O . PRO A 1 110 ? -20.922 0.628 26.224 1.00 11.52 109 PRO A O 1
ATOM 849 N N . VAL A 1 111 ? -21.283 0.604 23.992 1.00 11.68 110 VAL A N 1
ATOM 850 C CA . VAL A 1 111 ? -21.127 2.050 23.831 1.00 10.62 110 VAL A CA 1
ATOM 851 C C . VAL A 1 111 ? -22.282 2.628 23.017 1.00 11.33 110 VAL A C 1
ATOM 852 O O . VAL A 1 111 ? -22.191 2.806 21.787 1.00 10.51 110 VAL A O 1
ATOM 856 N N . ALA A 1 112 ? -23.362 2.931 23.725 1.00 10.09 111 ALA A N 1
ATOM 857 C CA . ALA A 1 112 ? -24.583 3.424 23.106 1.00 9.16 111 ALA A CA 1
ATOM 858 C C . ALA A 1 112 ? -24.449 4.855 22.581 1.00 11.04 111 ALA A C 1
ATOM 859 O O . ALA A 1 112 ? -25.289 5.307 21.810 1.00 11.99 111 ALA A O 1
ATOM 861 N N . ASN A 1 113 ? -23.391 5.553 22.983 1.00 8.09 112 ASN A N 1
ATOM 862 C CA . ASN A 1 113 ? -23.180 6.947 22.585 1.00 10.02 112 ASN A CA 1
ATOM 863 C C . ASN A 1 113 ? -21.695 7.134 22.272 1.00 10.92 112 ASN A C 1
ATOM 864 O O . ASN A 1 113 ? -20.948 7.645 23.090 1.00 9.74 112 ASN A O 1
ATOM 869 N N . PRO A 1 114 ? -21.249 6.659 21.091 1.00 10.96 113 PRO A N 1
ATOM 870 C CA . PRO A 1 114 ? -19.816 6.682 20.754 1.00 10.96 113 PRO A CA 1
ATOM 871 C C . PRO A 1 114 ? -19.223 8.087 20.618 1.00 10.82 113 PRO A C 1
ATOM 872 O O . PRO A 1 114 ? -18.081 8.295 20.999 1.00 10.13 113 PRO A O 1
ATOM 876 N N . ASP A 1 115 ? -19.965 9.032 20.044 1.00 11.42 114 ASP A N 1
ATOM 877 C CA . ASP A 1 115 ? -19.419 10.379 19.866 1.00 12.73 114 ASP A CA 1
ATOM 878 C C . ASP A 1 115 ? -19.127 11.043 21.212 1.00 11.21 114 ASP A C 1
ATOM 879 O O . ASP A 1 115 ? -18.079 11.690 21.400 1.00 10.59 114 ASP A O 1
ATOM 884 N N . GLY A 1 116 ? -20.062 10.906 22.143 1.00 10.44 115 GLY A N 1
ATOM 885 C CA . GLY A 1 116 ? -19.857 11.450 23.474 1.00 9.50 115 GLY A CA 1
ATOM 886 C C . GLY A 1 116 ? -18.658 10.783 24.121 1.00 9.94 115 GLY A C 1
ATOM 887 O O . GLY A 1 116 ? -17.855 11.431 24.805 1.00 9.38 115 GLY A O 1
ATOM 888 N N . TYR A 1 117 ? -18.529 9.473 23.920 1.00 10.47 116 TYR A N 1
ATOM 889 C CA . TYR A 1 117 ? -17.436 8.754 24.572 1.00 11.68 116 TYR A CA 1
ATOM 890 C C . TYR A 1 117 ? -16.085 9.277 24.104 1.00 12.85 116 TYR A C 1
ATOM 891 O O . TYR A 1 117 ? -15.221 9.581 24.926 1.00 11.93 116 TYR A O 1
ATOM 900 N N . VAL A 1 118 ? -15.906 9.410 22.790 1.00 11.29 117 VAL A N 1
ATOM 901 C CA . VAL A 1 118 ? -14.659 9.961 22.270 1.00 12.93 117 VAL A CA 1
ATOM 902 C C . VAL A 1 118 ? -14.439 11.353 22.860 1.00 12.78 117 VAL A C 1
ATOM 903 O O . VAL A 1 118 ? -13.335 11.697 23.280 1.00 14.91 117 VAL A O 1
ATOM 907 N N . TYR A 1 119 ? -15.501 12.153 22.906 1.00 11.49 118 TYR A N 1
ATOM 908 C CA . TYR A 1 119 ? -15.417 13.515 23.446 1.00 12.98 118 TYR A CA 1
ATOM 909 C C . TYR A 1 119 ? -14.955 13.557 24.925 1.00 14.25 118 TYR A C 1
ATOM 910 O O . TYR A 1 119 ? -14.216 14.470 25.326 1.00 11.75 118 TYR A O 1
ATOM 919 N N . THR A 1 120 ? -15.382 12.579 25.735 1.00 12.29 119 THR A N 1
ATOM 920 C CA . THR A 1 120 ? -14.956 12.534 27.147 1.00 13.15 119 THR A CA 1
ATOM 921 C C . THR A 1 120 ? -13.459 12.244 27.287 1.00 16.27 119 THR A C 1
ATOM 922 O O . THR A 1 120 ? -12.852 12.457 28.357 1.00 14.41 119 THR A O 1
ATOM 926 N N . GLN A 1 121 ? -12.851 11.777 26.200 1.00 14.83 120 GLN A N 1
ATOM 927 C CA . GLN A 1 121 ? -11.435 11.436 26.236 1.00 15.99 120 GLN A CA 1
ATOM 928 C C . GLN A 1 121 ? -10.593 12.471 25.506 1.00 20.45 120 GLN A C 1
ATOM 929 O O . GLN A 1 121 ? -9.370 12.476 25.633 1.00 28.69 120 GLN A O 1
ATOM 935 N N . THR A 1 122 ? -11.244 13.352 24.752 1.00 20.91 121 THR A N 1
ATOM 936 C CA . THR A 1 122 ? -10.510 14.360 23.995 1.00 20.52 121 THR A CA 1
ATOM 937 C C . THR A 1 122 ? -10.719 15.789 24.480 1.00 24.94 121 THR A C 1
ATOM 938 O O . THR A 1 122 ? -9.881 16.648 24.220 1.00 28.91 121 THR A O 1
ATOM 942 N N . GLN A 1 123 ? -11.823 16.052 25.173 1.00 17.18 122 GLN A N 1
ATOM 943 C CA . GLN A 1 123 ? -12.224 17.436 25.400 1.00 19.61 122 GLN A CA 1
ATOM 944 C C . GLN A 1 123 ? -12.869 17.734 26.749 1.00 16.48 122 GLN A C 1
ATOM 945 O O . GLN A 1 123 ? -12.617 18.787 27.336 1.00 17.27 122 GLN A O 1
ATOM 951 N N . ASN A 1 124 ? -13.707 16.821 27.232 1.00 14.41 123 ASN A N 1
ATOM 952 C CA . ASN A 1 124 ? -14.536 17.106 28.409 1.00 13.35 123 ASN A CA 1
ATOM 953 C C . ASN A 1 124 ? -14.975 15.804 29.074 1.00 13.63 123 ASN A C 1
ATOM 954 O O . ASN A 1 124 ? -15.913 15.144 28.619 1.00 10.68 123 ASN A O 1
ATOM 959 N N . ARG A 1 125 ? -14.286 15.451 30.154 1.00 13.59 124 ARG A N 1
ATOM 960 C CA . ARG A 1 125 ? -14.506 14.190 30.860 1.00 12.08 124 ARG A CA 1
ATOM 961 C C . ARG A 1 125 ? -15.944 14.027 31.371 1.00 13.45 124 ARG A C 1
ATOM 962 O O . ARG A 1 125 ? -16.429 12.904 31.535 1.00 12.25 124 ARG A O 1
ATOM 970 N N . LEU A 1 126 ? -16.642 15.135 31.615 1.00 11.08 125 LEU A N 1
ATOM 971 C CA . LEU A 1 126 ? -18.006 15.052 32.145 1.00 10.06 125 LEU A CA 1
ATOM 972 C C . LEU A 1 126 ? -19.092 15.216 31.064 1.00 14.15 125 LEU A C 1
ATOM 973 O O . LEU A 1 126 ? -20.248 15.508 31.379 1.00 11.95 125 LEU A O 1
ATOM 978 N N . TRP A 1 127 ? -18.732 15.047 29.792 1.00 11.16 126 TRP A N 1
ATOM 979 C CA . TRP A 1 127 ? -19.741 15.187 28.734 1.00 11.25 126 TRP A CA 1
ATOM 980 C C . TRP A 1 127 ? -20.748 14.051 28.841 1.00 11.30 126 TRP A C 1
ATOM 981 O O . TRP A 1 127 ? -20.359 12.892 29.036 1.00 12.33 126 TRP A O 1
ATOM 992 N N . ARG A 1 128 ? -22.034 14.382 28.707 1.00 10.37 127 ARG A N 1
ATOM 993 C CA . ARG A 1 128 ? -23.128 13.408 28.899 1.00 10.59 127 ARG A CA 1
ATOM 994 C C . ARG A 1 128 ? -23.885 13.077 27.607 1.00 11.93 127 ARG A C 1
ATOM 995 O O . ARG A 1 128 ? -24.246 11.923 27.347 1.00 9.82 127 ARG A O 1
ATOM 1003 N N . LYS A 1 129 ? -24.127 14.112 26.813 1.00 10.22 128 LYS A N 1
ATOM 1004 C CA . LYS A 1 129 ? -25.079 14.051 25.703 1.00 8.50 128 LYS A CA 1
ATOM 1005 C C . LYS A 1 129 ? -24.497 13.476 24.417 1.00 10.50 128 LYS A C 1
ATOM 1006 O O . LYS A 1 129 ? -23.329 13.092 24.370 1.00 9.49 128 LYS A O 1
ATOM 1012 N N . THR A 1 130 ? -25.329 13.415 23.376 1.00 10.23 129 THR A N 1
ATOM 1013 C CA . THR A 1 130 ? -24.850 13.201 22.016 1.00 10.12 129 THR A CA 1
ATOM 1014 C C . THR A 1 130 ? -24.047 14.426 21.594 1.00 10.03 129 THR A C 1
ATOM 1015 O O . THR A 1 130 ? -23.861 15.359 22.404 1.00 10.46 129 THR A O 1
ATOM 1019 N N . ARG A 1 131 ? -23.560 14.423 20.353 1.00 12.13 130 ARG A N 1
ATOM 1020 C CA . ARG A 1 131 ? -22.832 15.559 19.801 1.00 10.18 130 ARG A CA 1
ATOM 1021 C C . ARG A 1 131 ? -23.497 16.140 18.556 1.00 13.05 130 ARG A C 1
ATOM 1022 O O . ARG A 1 131 ? -22.821 16.739 17.718 1.00 10.90 130 ARG A O 1
ATOM 1030 N N . SER A 1 132 ? -24.814 15.954 18.442 1.00 11.95 131 SER A N 1
ATOM 1031 C CA . SER A 1 132 ? -25.589 16.516 17.332 1.00 15.30 131 SER A CA 1
ATOM 1032 C C . SER A 1 132 ? -25.764 18.032 17.408 1.00 14.39 131 SER A C 1
ATOM 1033 O O . SER A 1 132 ? -25.703 18.624 18.478 1.00 13.62 131 SER A O 1
ATOM 1036 N N . ARG A 1 133 ? -26.011 18.640 16.250 1.00 15.06 132 ARG A N 1
ATOM 1037 C CA . ARG A 1 133 ? -26.163 20.090 16.129 1.00 17.17 132 ARG A CA 1
ATOM 1038 C C . ARG A 1 133 ? -27.544 20.542 16.617 1.00 15.48 132 ARG A C 1
ATOM 1039 O O . ARG A 1 133 ? -28.529 19.821 16.451 1.00 16.10 132 ARG A O 1
ATOM 1047 N N . ASN A 1 134 ? -27.621 21.737 17.203 1.00 14.90 133 ASN A N 1
ATOM 1048 C CA . ASN A 1 134 ? -28.897 22.329 17.582 1.00 14.51 133 ASN A CA 1
ATOM 1049 C C . ASN A 1 134 ? -29.110 23.639 16.821 1.00 15.83 133 ASN A C 1
ATOM 1050 O O . ASN A 1 134 ? -28.388 24.612 17.059 1.00 15.35 133 ASN A O 1
ATOM 1055 N N . PRO A 1 135 ? -30.080 23.666 15.888 1.00 13.74 134 PRO A N 1
ATOM 1056 C CA . PRO A 1 135 ? -30.238 24.870 15.060 1.00 12.94 134 PRO A CA 1
ATOM 1057 C C . PRO A 1 135 ? -30.391 26.138 15.893 1.00 13.37 134 PRO A C 1
ATOM 1058 O O . PRO A 1 135 ? -31.179 26.185 16.837 1.00 13.82 134 PRO A O 1
ATOM 1062 N N . GLY A 1 136 ? -29.633 27.159 15.527 1.00 13.35 135 GLY A N 1
ATOM 1063 C CA . GLY A 1 136 ? -29.736 28.442 16.201 1.00 14.91 135 GLY A CA 1
ATOM 1064 C C . GLY A 1 136 ? -29.003 28.519 17.528 1.00 14.34 135 GLY A C 1
ATOM 1065 O O . GLY A 1 136 ? -28.986 29.573 18.156 1.00 13.38 135 GLY A O 1
ATOM 1066 N N . SER A 1 137 ? -28.396 27.419 17.966 1.00 14.58 136 SER A N 1
ATOM 1067 C CA . SER A 1 137 ? -27.739 27.408 19.276 1.00 13.85 136 SER A CA 1
ATOM 1068 C C . SER A 1 137 ? -26.269 27.043 19.180 1.00 11.81 136 SER A C 1
ATOM 1069 O O . SER A 1 137 ? -25.877 26.233 18.340 1.00 13.88 136 SER A O 1
ATOM 1072 N N . SER A 1 138 ? -25.453 27.632 20.049 1.00 14.22 137 SER A N 1
ATOM 1073 C CA . SER A 1 138 ? -24.055 27.246 20.121 1.00 13.09 137 SER A CA 1
ATOM 1074 C C . SER A 1 138 ? -23.874 26.042 21.048 1.00 12.18 137 SER A C 1
ATOM 1075 O O . SER A 1 138 ? -22.767 25.542 21.203 1.00 14.68 137 SER A O 1
ATOM 1078 N N . CYS A 1 139 ? -24.952 25.592 21.684 1.00 11.75 138 CYS A N 1
ATOM 1079 C CA . CYS A 1 139 ? -24.877 24.425 22.557 1.00 9.58 138 CYS A CA 1
ATOM 1080 C C . CYS A 1 139 ? -25.104 23.161 21.739 1.00 12.90 138 CYS A C 1
ATOM 1081 O O . CYS A 1 139 ? -25.964 23.133 20.862 1.00 14.39 138 CYS A O 1
ATOM 1084 N N . ILE A 1 140 ? -24.338 22.118 22.043 1.00 13.06 139 ILE A N 1
ATOM 1085 C CA . ILE A 1 140 ? -24.364 20.885 21.261 1.00 12.22 139 ILE A CA 1
ATOM 1086 C C . ILE A 1 140 ? -25.021 19.737 22.025 1.00 12.36 139 ILE A C 1
ATOM 1087 O O . ILE A 1 140 ? -24.883 19.626 23.249 1.00 9.90 139 ILE A O 1
ATOM 1092 N N . GLY A 1 141 ? -25.747 18.885 21.303 1.00 8.58 140 GLY A N 1
ATOM 1093 C CA . GLY A 1 141 ? -26.201 17.623 21.871 1.00 11.08 140 GLY A CA 1
ATOM 1094 C C . GLY A 1 141 ? -27.559 17.579 22.558 1.00 11.18 140 GLY A C 1
ATOM 1095 O O . GLY A 1 141 ? -28.100 18.610 23.005 1.00 12.11 140 GLY A O 1
ATOM 1096 N N . ALA A 1 142 ? -28.116 16.368 22.608 1.00 12.18 141 ALA A N 1
ATOM 1097 C CA . ALA A 1 142 ? -29.343 16.068 23.329 1.00 10.23 141 ALA A CA 1
ATOM 1098 C C . ALA A 1 142 ? -29.051 14.908 24.262 1.00 11.23 141 ALA A C 1
ATOM 1099 O O . ALA A 1 142 ? -28.087 14.166 24.056 1.00 9.94 141 ALA A O 1
ATOM 1101 N N . ASP A 1 143 ? -29.857 14.782 25.308 1.00 8.59 142 ASP A N 1
ATOM 1102 C CA . ASP A 1 143 ? -29.754 13.667 26.223 1.00 9.18 142 ASP A CA 1
ATOM 1103 C C . ASP A 1 143 ? -30.410 12.474 25.543 1.00 8.33 142 ASP A C 1
ATOM 1104 O O . ASP A 1 143 ? -31.632 12.458 25.361 1.00 10.73 142 ASP A O 1
ATOM 1109 N N . PRO A 1 144 ? -29.610 11.459 25.175 1.00 9.62 143 PRO A N 1
ATOM 1110 C CA . PRO A 1 144 ? -30.217 10.309 24.499 1.00 11.80 143 PRO A CA 1
ATOM 1111 C C . PRO A 1 144 ? -31.172 9.552 25.429 1.00 11.29 143 PRO A C 1
ATOM 1112 O O . PRO A 1 144 ? -32.032 8.823 24.932 1.00 13.26 143 PRO A O 1
ATOM 1116 N N . ASN A 1 145 ? -31.053 9.733 26.745 1.00 11.51 144 ASN A N 1
ATOM 1117 C CA . ASN A 1 145 ? -32.006 9.086 27.656 1.00 11.74 144 ASN A CA 1
ATOM 1118 C C . ASN A 1 145 ? -33.202 9.970 28.041 1.00 10.81 144 ASN A C 1
ATOM 1119 O O . ASN A 1 145 ? -33.888 9.699 29.022 1.00 11.15 144 ASN A O 1
ATOM 1124 N N . ARG A 1 146 ? -33.433 11.023 27.251 1.00 11.50 145 ARG A N 1
ATOM 1125 C CA . ARG A 1 146 ? -34.674 11.782 27.298 1.00 12.15 145 ARG A CA 1
ATOM 1126 C C . ARG A 1 146 ? -35.306 11.851 25.907 1.00 12.51 145 ARG A C 1
ATOM 1127 O O . ARG A 1 146 ? -36.273 12.584 25.700 1.00 12.36 145 ARG A O 1
ATOM 1135 N N . ASN A 1 147 ? -34.759 11.080 24.966 1.00 10.96 146 ASN A N 1
ATOM 1136 C CA . ASN A 1 147 ? -35.109 11.187 23.548 1.00 10.90 146 ASN A CA 1
ATOM 1137 C C . ASN A 1 147 ? -36.065 10.097 23.077 1.00 12.84 146 ASN A C 1
ATOM 1138 O O . ASN A 1 147 ? -36.490 10.120 21.928 1.00 12.79 146 ASN A O 1
ATOM 1143 N N . TRP A 1 148 ? -36.404 9.147 23.952 1.00 11.67 147 TRP A N 1
ATOM 1144 C CA . TRP A 1 148 ? -37.272 8.042 23.539 1.00 11.26 147 TRP A CA 1
ATOM 1145 C C . TRP A 1 148 ? -38.751 8.418 23.556 1.00 12.62 147 TRP A C 1
ATOM 1146 O O . TRP A 1 148 ? -39.167 9.357 24.245 1.00 11.85 147 TRP A O 1
ATOM 1157 N N . ASN A 1 149 ? -39.539 7.671 22.787 1.00 13.87 148 ASN A N 1
ATOM 1158 C CA . ASN A 1 149 ? -40.966 7.926 22.661 1.00 14.10 148 ASN A CA 1
ATOM 1159 C C . ASN A 1 149 ? -41.741 7.348 23.842 1.00 15.90 148 ASN A C 1
ATOM 1160 O O . ASN A 1 149 ? -42.483 6.376 23.701 1.00 15.50 148 ASN A O 1
ATOM 1165 N N . ALA A 1 150 ? -41.552 7.948 25.013 1.00 13.65 149 ALA A N 1
ATOM 1166 C CA . ALA A 1 150 ? -42.221 7.518 26.220 1.00 12.68 149 ALA A CA 1
ATOM 1167 C C . ALA A 1 150 ? -42.531 8.781 26.998 1.00 16.78 149 ALA A C 1
ATOM 1168 O O . ALA A 1 150 ? -41.680 9.284 27.730 1.00 14.92 149 ALA A O 1
ATOM 1170 N N . SER A 1 151 ? -43.743 9.302 26.811 1.00 15.84 150 SER A N 1
ATOM 1171 C CA . SER A 1 151 ? -44.118 10.606 27.355 1.00 16.66 150 SER A CA 1
ATOM 1172 C C . SER A 1 151 ? -43.034 11.625 27.001 1.00 17.60 150 SER A C 1
ATOM 1173 O O . SER A 1 151 ? -42.580 12.400 27.847 1.00 17.36 150 SER A O 1
ATOM 1176 N N . PHE A 1 152 ? -42.616 11.600 25.740 1.00 15.21 151 PHE A N 1
ATOM 1177 C CA . PHE A 1 152 ? -41.576 12.505 25.261 1.00 19.49 151 PHE A CA 1
ATOM 1178 C C . PHE A 1 152 ? -41.877 13.965 25.590 1.00 17.27 151 PHE A C 1
ATOM 1179 O O . PHE A 1 152 ? -42.992 14.442 25.374 1.00 18.75 151 PHE A O 1
ATOM 1187 N N . ALA A 1 153 ? -40.866 14.656 26.109 1.00 17.30 152 ALA A N 1
ATOM 1188 C CA . ALA A 1 153 ? -40.953 16.073 26.477 1.00 18.61 152 ALA A CA 1
ATOM 1189 C C . ALA A 1 153 ? -41.898 16.339 27.648 1.00 21.48 152 ALA A C 1
ATOM 1190 O O . ALA A 1 153 ? -42.309 17.476 27.877 1.00 22.59 152 ALA A O 1
ATOM 1192 N N . GLY A 1 154 ? -42.222 15.291 28.397 1.00 20.45 153 GLY A N 1
ATOM 1193 C CA . GLY A 1 154 ? -43.061 15.433 29.568 1.00 23.07 153 GLY A CA 1
ATOM 1194 C C . GLY A 1 154 ? -42.207 15.973 30.688 1.00 22.08 153 GLY A C 1
ATOM 1195 O O . GLY A 1 154 ? -41.017 16.228 30.495 1.00 23.21 153 GLY A O 1
ATOM 1196 N N . LYS A 1 155 ? -42.795 16.152 31.863 1.00 24.33 154 LYS A N 1
ATOM 1197 C CA . LYS A 1 155 ? -42.007 16.590 32.992 1.00 26.41 154 LYS A CA 1
ATOM 1198 C C . LYS A 1 155 ? -40.883 15.579 33.187 1.00 23.55 154 LYS A C 1
ATOM 1199 O O . LYS A 1 155 ? -41.083 14.364 33.083 1.00 25.03 154 LYS A O 1
ATOM 1205 N N . GLY A 1 156 ? -39.690 16.084 33.445 1.00 21.20 155 GLY A N 1
ATOM 1206 C CA . GLY A 1 156 ? -38.550 15.213 33.627 1.00 19.94 155 GLY A CA 1
ATOM 1207 C C . GLY A 1 156 ? -37.567 15.334 32.485 1.00 16.61 155 GLY A C 1
ATOM 1208 O O . GLY A 1 156 ? -36.856 14.383 32.177 1.00 15.73 155 GLY A O 1
ATOM 1209 N N . ALA A 1 157 ? -37.528 16.505 31.849 1.00 15.96 156 ALA A N 1
ATOM 1210 C CA . ALA A 1 157 ? -36.531 16.782 30.819 1.00 15.18 156 ALA A CA 1
ATOM 1211 C C . ALA A 1 157 ? -36.490 18.285 30.597 1.00 18.09 156 ALA A C 1
ATOM 1212 O O . ALA A 1 157 ? -37.189 19.024 31.282 1.00 21.47 156 ALA A O 1
ATOM 1214 N N . SER A 1 158 ? -35.676 18.736 29.654 1.00 13.18 157 SER A N 1
ATOM 1215 C CA . SER A 1 158 ? -35.554 20.174 29.395 1.00 13.95 157 SER A CA 1
ATOM 1216 C C . SER A 1 158 ? -35.765 20.532 27.932 1.00 16.22 157 SER A C 1
ATOM 1217 O O . SER A 1 158 ? -35.415 19.757 27.033 1.00 14.57 157 SER A O 1
ATOM 1220 N N . ASP A 1 159 ? -36.336 21.720 27.706 1.00 15.37 158 ASP A N 1
ATOM 1221 C CA . ASP A 1 159 ? -36.512 22.272 26.365 1.00 17.99 158 ASP A CA 1
ATOM 1222 C C . ASP A 1 159 ? -35.270 23.028 25.896 1.00 15.19 158 ASP A C 1
ATOM 1223 O O . ASP A 1 159 ? -35.232 23.501 24.754 1.00 16.27 158 ASP A O 1
ATOM 1228 N N . ASN A 1 160 ? -34.287 23.163 26.783 1.00 15.84 159 ASN A N 1
ATOM 1229 C CA . ASN A 1 160 ? -33.097 23.985 26.535 1.00 14.17 159 ASN A CA 1
ATOM 1230 C C . ASN A 1 160 ? -31.947 23.149 26.005 1.00 12.80 159 ASN A C 1
ATOM 1231 O O . ASN A 1 160 ? -31.452 22.264 26.713 1.00 13.39 159 ASN A O 1
ATOM 1236 N N . PRO A 1 161 ? -31.530 23.411 24.758 1.00 13.07 160 PRO A N 1
ATOM 1237 C CA . PRO A 1 161 ? -30.406 22.682 24.152 1.00 12.82 160 PRO A CA 1
ATOM 1238 C C . PRO A 1 161 ? -29.136 22.746 25.009 1.00 13.64 160 PRO A C 1
ATOM 1239 O O . PRO A 1 161 ? -28.271 21.878 24.880 1.00 13.06 160 PRO A O 1
ATOM 1243 N N . CYS A 1 162 ? -29.011 23.761 25.861 1.00 12.81 161 CYS A N 1
ATOM 1244 C CA . CYS A 1 162 ? -27.822 23.875 26.702 1.00 13.63 161 CYS A CA 1
ATOM 1245 C C . CYS A 1 162 ? -27.876 23.024 27.984 1.00 13.58 161 CYS A C 1
ATOM 1246 O O . CYS A 1 162 ? -26.899 22.972 28.734 1.00 15.79 161 CYS A O 1
ATOM 1249 N N . SER A 1 163 ? -29.004 22.359 28.228 1.00 11.11 162 SER A N 1
ATOM 1250 C CA . SER A 1 163 ? -29.183 21.545 29.432 1.00 12.63 162 SER A CA 1
ATOM 1251 C C . SER A 1 163 ? -28.642 20.128 29.255 1.00 11.54 162 SER A C 1
ATOM 1252 O O . SER A 1 163 ? -28.647 19.606 28.138 1.00 12.37 162 SER A O 1
ATOM 1255 N N . GLU A 1 164 ? -28.192 19.528 30.366 1.00 11.61 163 GLU A N 1
ATOM 1256 C CA . GLU A 1 164 ? -27.775 18.119 30.424 1.00 13.86 163 GLU A CA 1
ATOM 1257 C C . GLU A 1 164 ? -28.912 17.205 29.998 1.00 12.69 163 GLU A C 1
ATOM 1258 O O . GLU A 1 164 ? -28.679 16.113 29.471 1.00 10.96 163 GLU A O 1
ATOM 1264 N N . VAL A 1 165 ? -30.143 17.641 30.254 1.00 10.42 164 VAL A N 1
ATOM 1265 C CA . VAL A 1 165 ? -31.304 16.796 29.996 1.00 11.23 164 VAL A CA 1
ATOM 1266 C C . VAL A 1 165 ? -32.202 17.290 28.845 1.00 12.78 164 VAL A C 1
ATOM 1267 O O . VAL A 1 165 ? -33.400 16.994 28.818 1.00 11.02 164 VAL A O 1
ATOM 1271 N N . TYR A 1 166 ? -31.612 17.998 27.873 1.00 11.26 165 TYR A N 1
ATOM 1272 C CA . TYR A 1 166 ? -32.331 18.413 26.658 1.00 12.07 165 TYR A CA 1
ATOM 1273 C C . TYR A 1 166 ? -32.936 17.206 25.928 1.00 12.59 165 TYR A C 1
ATOM 1274 O O . TYR A 1 166 ? -32.226 16.251 25.622 1.00 11.21 165 TYR A O 1
ATOM 1283 N N . HIS A 1 167 ? -34.238 17.248 25.645 1.00 11.53 166 HIS A N 1
ATOM 1284 C CA . HIS A 1 167 ? -34.899 16.081 25.069 1.00 13.64 166 HIS A CA 1
ATOM 1285 C C . HIS A 1 167 ? -34.734 15.942 23.560 1.00 14.06 166 HIS A C 1
ATOM 1286 O O . HIS A 1 167 ? -35.016 14.881 23.010 1.00 14.21 166 HIS A O 1
ATOM 1293 N N . GLY A 1 168 ? -34.273 17.003 22.898 1.00 13.73 167 GLY A N 1
ATOM 1294 C CA . GLY A 1 168 ? -34.179 17.017 21.451 1.00 13.70 167 GLY A CA 1
ATOM 1295 C C . GLY A 1 168 ? -35.464 17.546 20.829 1.00 14.82 167 GLY A C 1
ATOM 1296 O O . GLY A 1 168 ? -36.444 17.756 21.532 1.00 12.72 167 GLY A O 1
ATOM 1297 N N . PRO A 1 169 ? -35.467 17.769 19.507 1.00 15.18 168 PRO A N 1
ATOM 1298 C CA . PRO A 1 169 ? -36.659 18.382 18.894 1.00 16.81 168 PRO A CA 1
ATOM 1299 C C . PRO A 1 169 ? -37.868 17.448 18.772 1.00 19.03 168 PRO A C 1
ATOM 1300 O O . PRO A 1 169 ? -39.006 17.926 18.739 1.00 19.41 168 PRO A O 1
ATOM 1304 N N . HIS A 1 170 ? -37.632 16.142 18.699 1.00 13.87 169 HIS A N 1
ATOM 1305 C CA . HIS A 1 170 ? -38.723 15.175 18.698 1.00 18.32 169 HIS A CA 1
ATOM 1306 C C . HIS A 1 170 ? -38.178 13.814 19.103 1.00 16.25 169 HIS A C 1
ATOM 1307 O O . HIS A 1 170 ? -36.972 13.596 19.052 1.00 16.54 169 HIS A O 1
ATOM 1314 N N . ALA A 1 171 ? -39.062 12.917 19.523 1.00 13.44 170 ALA A N 1
ATOM 1315 C CA . ALA A 1 171 ? -38.626 11.576 19.911 1.00 13.82 170 ALA A CA 1
ATOM 1316 C C . ALA A 1 171 ? -37.861 10.930 18.770 1.00 16.57 170 ALA A C 1
ATOM 1317 O O . ALA A 1 171 ? -38.234 11.069 17.600 1.00 14.21 170 ALA A O 1
ATOM 1319 N N . ASN A 1 172 ? -36.793 10.213 19.115 1.00 14.73 171 ASN A N 1
ATOM 1320 C CA . ASN A 1 172 ? -35.986 9.500 18.118 1.00 13.84 171 ASN A CA 1
ATOM 1321 C C . ASN A 1 172 ? -35.191 10.402 17.166 1.00 14.15 171 ASN A C 1
ATOM 1322 O O . ASN A 1 172 ? -34.706 9.949 16.117 1.00 11.99 171 ASN A O 1
ATOM 1327 N N . SER A 1 173 ? -35.023 11.671 17.541 1.00 13.08 172 SER A N 1
ATOM 1328 C CA . SER A 1 173 ? -34.223 12.579 16.728 1.00 14.50 172 SER A CA 1
ATOM 1329 C C . SER A 1 173 ? -32.767 12.149 16.698 1.00 11.00 172 SER A C 1
ATOM 1330 O O . SER A 1 173 ? -32.077 12.364 15.711 1.00 12.41 172 SER A O 1
ATOM 1333 N N . GLU A 1 174 ? -32.294 11.552 17.794 1.00 11.24 173 GLU A N 1
ATOM 1334 C CA . GLU A 1 174 ? -30.901 11.157 17.878 1.00 12.77 173 GLU A CA 1
ATOM 1335 C C . GLU A 1 174 ? -30.699 9.821 17.176 1.00 10.89 173 GLU A C 1
ATOM 1336 O O . GLU A 1 174 ? -31.341 8.827 17.524 1.00 12.50 173 GLU A O 1
ATOM 1342 N N . VAL A 1 175 ? -29.824 9.808 16.176 1.00 12.25 174 VAL A N 1
ATOM 1343 C CA . VAL A 1 175 ? -29.649 8.616 15.338 1.00 13.21 174 VAL A CA 1
ATOM 1344 C C . VAL A 1 175 ? -29.187 7.420 16.179 1.00 12.15 174 VAL A C 1
ATOM 1345 O O . VAL A 1 175 ? -29.531 6.258 15.887 1.00 12.75 174 VAL A O 1
ATOM 1349 N N . GLU A 1 176 ? -28.424 7.707 17.226 1.00 11.43 175 GLU A N 1
ATOM 1350 C CA . GLU A 1 176 ? -27.999 6.650 18.162 1.00 11.75 175 GLU A CA 1
ATOM 1351 C C . GLU A 1 176 ? -29.189 5.929 18.784 1.00 12.16 175 GLU A C 1
ATOM 1352 O O . GLU A 1 176 ? -29.164 4.710 18.984 1.00 12.79 175 GLU A O 1
ATOM 1358 N N . VAL A 1 177 ? -30.227 6.684 19.121 1.00 9.02 176 VAL A N 1
ATOM 1359 C CA . VAL A 1 177 ? -31.412 6.109 19.730 1.00 10.26 176 VAL A CA 1
ATOM 1360 C C . VAL A 1 177 ? -32.306 5.471 18.670 1.00 12.51 176 VAL A C 1
ATOM 1361 O O . VAL A 1 177 ? -32.761 4.336 18.827 1.00 11.64 176 VAL A O 1
ATOM 1365 N N . LYS A 1 178 ? -32.558 6.210 17.599 1.00 12.03 177 LYS A N 1
ATOM 1366 C CA . LYS A 1 178 ? -33.313 5.670 16.467 1.00 14.44 177 LYS A CA 1
ATOM 1367 C C . LYS A 1 178 ? -32.775 4.307 16.007 1.00 13.88 177 LYS A C 1
ATOM 1368 O O . LYS A 1 178 ? -33.550 3.398 15.658 1.00 15.16 177 LYS A O 1
ATOM 1374 N N . SER A 1 179 ? -31.454 4.150 16.025 1.00 13.61 178 SER A N 1
ATOM 1375 C CA . SER A 1 179 ? -30.839 2.892 15.583 1.00 12.56 178 SER A CA 1
ATOM 1376 C C . SER A 1 179 ? -31.261 1.710 16.467 1.00 14.00 178 SER A C 1
ATOM 1377 O O . SER A 1 179 ? -31.550 0.609 15.966 1.00 13.00 178 SER A O 1
ATOM 1380 N N . VAL A 1 180 ? -31.302 1.941 17.775 1.00 11.15 179 VAL A N 1
ATOM 1381 C CA . VAL A 1 180 ? -31.669 0.897 18.720 1.00 11.34 179 VAL A CA 1
ATOM 1382 C C . VAL A 1 180 ? -33.164 0.606 18.639 1.00 13.88 179 VAL A C 1
ATOM 1383 O O . VAL A 1 180 ? -33.583 -0.555 18.599 1.00 15.01 179 VAL A O 1
ATOM 1387 N N . VAL A 1 181 ? -33.963 1.665 18.565 1.00 13.26 180 VAL A N 1
ATOM 1388 C CA . VAL A 1 181 ? -35.402 1.522 18.466 1.00 14.43 180 VAL A CA 1
ATOM 1389 C C . VAL A 1 181 ? -35.753 0.748 17.205 1.00 14.83 180 VAL A C 1
ATOM 1390 O O . VAL A 1 181 ? -36.564 -0.177 17.248 1.00 14.63 180 VAL A O 1
ATOM 1394 N N . ASP A 1 182 ? -35.126 1.113 16.090 1.00 12.11 181 ASP A N 1
ATOM 1395 C CA . ASP A 1 182 ? -35.444 0.458 14.829 1.00 15.86 181 ASP A CA 1
ATOM 1396 C C . ASP A 1 182 ? -35.110 -1.026 14.919 1.00 16.18 181 ASP A C 1
ATOM 1397 O O . ASP A 1 182 ? -35.916 -1.872 14.524 1.00 17.16 181 ASP A O 1
ATOM 1402 N N . PHE A 1 183 ? -33.924 -1.340 15.434 1.00 13.49 182 PHE A N 1
ATOM 1403 C CA . PHE A 1 183 ? -33.501 -2.742 15.509 1.00 13.93 182 PHE A CA 1
ATOM 1404 C C . PHE A 1 183 ? -34.427 -3.572 16.374 1.00 16.53 182 PHE A C 1
ATOM 1405 O O . PHE A 1 183 ? -34.793 -4.689 16.001 1.00 16.56 182 PHE A O 1
ATOM 1413 N N . ILE A 1 184 ? -34.799 -3.035 17.535 1.00 13.06 183 ILE A N 1
ATOM 1414 C CA . ILE A 1 184 ? -35.655 -3.757 18.475 1.00 13.40 183 ILE A CA 1
ATOM 1415 C C . ILE A 1 184 ? -37.067 -3.959 17.911 1.00 17.17 183 ILE A C 1
ATOM 1416 O O . ILE A 1 184 ? -37.640 -5.050 18.003 1.00 17.62 183 ILE A O 1
ATOM 1421 N N . GLN A 1 185 ? -37.619 -2.917 17.305 1.00 14.41 184 GLN A N 1
ATOM 1422 C CA . GLN A 1 185 ? -38.932 -3.026 16.667 1.00 19.95 184 GLN A CA 1
ATOM 1423 C C . GLN A 1 185 ? -38.963 -4.023 15.505 1.00 17.03 184 GLN A C 1
ATOM 1424 O O . GLN A 1 185 ? -39.937 -4.766 15.345 1.00 20.30 184 GLN A O 1
ATOM 1430 N N . LYS A 1 186 ? -37.905 -4.046 14.700 1.00 16.77 185 LYS A N 1
ATOM 1431 C CA . LYS A 1 186 ? -37.874 -4.919 13.522 1.00 18.46 185 LYS A CA 1
ATOM 1432 C C . LYS A 1 186 ? -37.602 -6.365 13.917 1.00 24.21 185 LYS A C 1
ATOM 1433 O O . LYS A 1 186 ? -38.191 -7.307 13.368 1.00 21.48 185 LYS A O 1
ATOM 1439 N N . HIS A 1 187 ? -36.702 -6.542 14.871 1.00 17.58 186 HIS A N 1
ATOM 1440 C CA . HIS A 1 187 ? -36.342 -7.881 15.315 1.00 19.93 186 HIS A CA 1
ATOM 1441 C C . HIS A 1 187 ? -37.469 -8.537 16.118 1.00 18.58 186 HIS A C 1
ATOM 1442 O O . HIS A 1 187 ? -37.798 -9.703 15.897 1.00 23.27 186 HIS A O 1
ATOM 1449 N N . GLY A 1 188 ? -38.050 -7.785 17.048 1.00 17.39 187 GLY A N 1
ATOM 1450 C CA . GLY A 1 188 ? -39.138 -8.257 17.889 1.00 19.67 187 GLY A CA 1
ATOM 1451 C C . GLY A 1 188 ? -38.764 -9.228 18.999 1.00 17.23 187 GLY A C 1
ATOM 1452 O O . GLY A 1 188 ? -37.615 -9.641 19.122 1.00 18.64 187 GLY A O 1
ATOM 1453 N N . ASN A 1 189 ? -39.751 -9.566 19.823 1.00 15.87 188 ASN A N 1
ATOM 1454 C CA . ASN A 1 189 ? -39.633 -10.636 20.802 1.00 19.57 188 ASN A CA 1
ATOM 1455 C C . ASN A 1 189 ? -38.617 -10.375 21.909 1.00 17.44 188 ASN A C 1
ATOM 1456 O O . ASN A 1 189 ? -38.086 -11.307 22.517 1.00 15.30 188 ASN A O 1
ATOM 1461 N N . PHE A 1 190 ? -38.366 -9.098 22.189 1.00 13.80 189 PHE A N 1
ATOM 1462 C CA . PHE A 1 190 ? -37.549 -8.744 23.336 1.00 15.52 189 PHE A CA 1
ATOM 1463 C C . PHE A 1 190 ? -38.353 -8.885 24.617 1.00 15.31 189 PHE A C 1
ATOM 1464 O O . PHE A 1 190 ? -39.500 -8.432 24.708 1.00 16.81 189 PHE A O 1
ATOM 1472 N N . LYS A 1 191 ? -37.741 -9.542 25.594 1.00 12.59 190 LYS A N 1
ATOM 1473 C CA . LYS A 1 191 ? -38.394 -9.876 26.847 1.00 14.85 190 LYS A CA 1
ATOM 1474 C C . LYS A 1 191 ? -37.751 -9.113 27.998 1.00 14.08 190 LYS A C 1
ATOM 1475 O O . LYS A 1 191 ? -38.327 -8.993 29.077 1.00 15.57 190 LYS A O 1
ATOM 1481 N N . GLY A 1 192 ? -36.541 -8.616 27.763 1.00 12.14 191 GLY A N 1
ATOM 1482 C CA . GLY A 1 192 ? -35.832 -7.828 28.755 1.00 14.86 191 GLY A CA 1
ATOM 1483 C C . GLY A 1 192 ? -35.060 -6.692 28.114 1.00 13.09 191 GLY A C 1
ATOM 1484 O O . GLY A 1 192 ? -34.572 -6.814 26.986 1.00 13.53 191 GLY A O 1
ATOM 1485 N N . PHE A 1 193 ? -34.949 -5.582 28.843 1.00 12.55 192 PHE A N 1
ATOM 1486 C CA . PHE A 1 193 ? -34.150 -4.438 28.423 1.00 13.05 192 PHE A CA 1
ATOM 1487 C C . PHE A 1 193 ? -33.526 -3.869 29.699 1.00 10.70 192 PHE A C 1
ATOM 1488 O O . PHE A 1 193 ? -34.243 -3.448 30.608 1.00 11.67 192 PHE A O 1
ATOM 1496 N N . ILE A 1 194 ? -32.197 -3.918 29.788 1.00 11.77 193 ILE A N 1
ATOM 1497 C CA . ILE A 1 194 ? -31.479 -3.493 30.992 1.00 11.25 193 ILE A CA 1
ATOM 1498 C C . ILE A 1 194 ? -30.482 -2.424 30.591 1.00 11.43 193 ILE A C 1
ATOM 1499 O O . ILE A 1 194 ? -29.678 -2.622 29.672 1.00 12.09 193 ILE A O 1
ATOM 1504 N N . ASP A 1 195 ? -30.539 -1.283 31.273 1.00 10.20 194 ASP A N 1
ATOM 1505 C CA . ASP A 1 195 ? -29.788 -0.103 30.850 1.00 10.47 194 ASP A CA 1
ATOM 1506 C C . ASP A 1 195 ? -28.783 0.225 31.949 1.00 10.52 194 ASP A C 1
ATOM 1507 O O . ASP A 1 195 ? -29.172 0.498 33.089 1.00 12.53 194 ASP A O 1
ATOM 1512 N N . LEU A 1 196 ? -27.493 0.148 31.615 1.00 9.59 195 LEU A N 1
ATOM 1513 C CA . LEU A 1 196 ? -26.434 0.338 32.604 1.00 9.95 195 LEU A CA 1
ATOM 1514 C C . LEU A 1 196 ? -25.957 1.785 32.634 1.00 10.68 195 LEU A C 1
ATOM 1515 O O . LEU A 1 196 ? -25.401 2.289 31.660 1.00 11.74 195 LEU A O 1
ATOM 1520 N N . HIS A 1 197 ? -26.185 2.440 33.768 1.00 10.18 196 HIS A N 1
ATOM 1521 C CA . HIS A 1 197 ? -25.737 3.809 34.007 1.00 9.47 196 HIS A CA 1
ATOM 1522 C C . HIS A 1 197 ? -24.835 3.862 35.243 1.00 9.98 196 HIS A C 1
ATOM 1523 O O . HIS A 1 197 ? -24.641 2.857 35.921 1.00 10.29 196 HIS A O 1
ATOM 1530 N N . SER A 1 198 ? -24.312 5.049 35.551 1.00 10.98 197 SER A N 1
ATOM 1531 C CA . SER A 1 198 ? -23.766 5.311 36.895 1.00 8.71 197 SER A CA 1
ATOM 1532 C C . SER A 1 198 ? -24.042 6.784 37.199 1.00 12.01 197 SER A C 1
ATOM 1533 O O . SER A 1 198 ? -24.342 7.521 36.269 1.00 10.27 197 SER A O 1
ATOM 1536 N N . TYR A 1 199 ? -23.979 7.227 38.460 1.00 9.53 198 TYR A N 1
ATOM 1537 C CA . TYR A 1 199 ? -23.719 6.404 39.647 1.00 11.15 198 TYR A CA 1
ATOM 1538 C C . TYR A 1 199 ? -24.859 6.603 40.658 1.00 10.82 198 TYR A C 1
ATOM 1539 O O . TYR A 1 199 ? -25.701 7.501 40.483 1.00 13.87 198 TYR A O 1
ATOM 1548 N N . SER A 1 200 ? -24.864 5.772 41.701 1.00 10.38 199 SER A N 1
ATOM 1549 C CA . SER A 1 200 ? -25.737 5.900 42.888 1.00 12.10 199 SER A CA 1
ATOM 1550 C C . SER A 1 200 ? -26.086 4.547 43.533 1.00 14.33 199 SER A C 1
ATOM 1551 O O . SER A 1 200 ? -26.602 4.511 44.650 1.00 12.01 199 SER A O 1
ATOM 1554 N N . GLN A 1 201 ? -25.819 3.442 42.838 1.00 12.48 200 GLN A N 1
ATOM 1555 C CA . GLN A 1 201 ? -26.136 2.105 43.361 1.00 11.70 200 GLN A CA 1
ATOM 1556 C C . GLN A 1 201 ? -27.642 1.940 43.575 1.00 12.46 200 GLN A C 1
ATOM 1557 O O . GLN A 1 201 ? -28.118 1.764 44.711 1.00 13.37 200 GLN A O 1
ATOM 1563 N N . LEU A 1 202 ? -28.368 1.998 42.458 1.00 14.25 201 LEU A N 1
ATOM 1564 C CA . LEU A 1 202 ? -29.814 1.844 42.420 1.00 12.09 201 LEU A CA 1
ATOM 1565 C C . LEU A 1 202 ? -30.165 0.816 41.355 1.00 12.23 201 LEU A C 1
ATOM 1566 O O . LEU A 1 202 ? -29.495 0.725 40.324 1.00 11.50 201 LEU A O 1
ATOM 1571 N N . LEU A 1 203 ? -31.226 0.058 41.594 1.00 11.69 202 LEU A N 1
ATOM 1572 C CA . LEU A 1 203 ? -31.744 -0.853 40.568 1.00 10.61 202 LEU A CA 1
ATOM 1573 C C . LEU A 1 203 ? -33.213 -0.498 40.439 1.00 12.19 202 LEU A C 1
ATOM 1574 O O . LEU A 1 203 ? -34.000 -0.719 41.360 1.00 13.83 202 LEU A O 1
ATOM 1579 N N . MET A 1 204 ? -33.582 0.091 39.312 1.00 11.68 203 MET A N 1
ATOM 1580 C CA . MET A 1 204 ? -34.913 0.675 39.188 1.00 11.51 203 MET A CA 1
ATOM 1581 C C . MET A 1 204 ? -35.686 0.100 38.012 1.00 12.90 203 MET A C 1
ATOM 1582 O O . MET A 1 204 ? -35.097 -0.515 37.114 1.00 12.31 203 MET A O 1
ATOM 1587 N N . TYR A 1 205 ? -37.001 0.312 38.027 1.00 12.11 204 TYR A N 1
ATOM 1588 C CA . TYR A 1 205 ? -37.898 -0.150 36.960 1.00 12.55 204 TYR A CA 1
ATOM 1589 C C . TYR A 1 205 ? -38.901 0.990 36.652 1.00 13.75 204 TYR A C 1
ATOM 1590 O O . TYR A 1 205 ? -38.875 2.023 37.322 1.00 14.41 204 TYR A O 1
ATOM 1599 N N . PRO A 1 206 ? -39.763 0.828 35.629 1.00 14.85 205 PRO A N 1
ATOM 1600 C CA . PRO A 1 206 ? -40.683 1.931 35.281 1.00 13.58 205 PRO A CA 1
ATOM 1601 C C . PRO A 1 206 ? -41.618 2.297 36.446 1.00 15.32 205 PRO A C 1
ATOM 1602 O O . PRO A 1 206 ? -41.923 1.415 37.226 1.00 16.63 205 PRO A O 1
ATOM 1606 N N . TYR A 1 207 ? -42.078 3.549 36.555 1.00 15.53 206 TYR A N 1
ATOM 1607 C CA . TYR A 1 207 ? -41.870 4.571 35.532 1.00 16.38 206 TYR A CA 1
ATOM 1608 C C . TYR A 1 207 ? -41.007 5.730 36.016 1.00 16.43 206 TYR A C 1
ATOM 1609 O O . TYR A 1 207 ? -40.945 6.021 37.215 1.00 17.00 206 TYR A O 1
ATOM 1618 N N . GLY A 1 208 ? -40.357 6.389 35.062 1.00 16.35 207 GLY A N 1
ATOM 1619 C CA . GLY A 1 208 ? -39.646 7.624 35.319 1.00 16.16 207 GLY A CA 1
ATOM 1620 C C . GLY A 1 208 ? -40.525 8.809 34.936 1.00 20.19 207 GLY A C 1
ATOM 1621 O O . GLY A 1 208 ? -40.411 9.892 35.519 1.00 21.28 207 GLY A O 1
ATOM 1622 N N . TYR A 1 209 ? -41.416 8.617 33.965 1.00 17.11 208 TYR A N 1
ATOM 1623 C CA . TYR A 1 209 ? -42.205 9.760 33.477 1.00 18.81 208 TYR A CA 1
ATOM 1624 C C . TYR A 1 209 ? -43.471 10.078 34.283 1.00 21.78 208 TYR A C 1
ATOM 1625 O O . TYR A 1 209 ? -44.127 11.091 34.053 1.00 23.65 208 TYR A O 1
ATOM 1634 N N . SER A 1 210 ? -43.797 9.226 35.243 1.00 21.76 209 SER A N 1
ATOM 1635 C CA . SER A 1 210 ? -45.063 9.342 35.953 1.00 26.27 209 SER A CA 1
ATOM 1636 C C . SER A 1 210 ? -44.969 8.572 37.250 1.00 25.63 209 SER A C 1
ATOM 1637 O O . SER A 1 210 ? -44.173 7.643 37.358 1.00 26.41 209 SER A O 1
ATOM 1640 N N . VAL A 1 211 ? -45.775 8.950 38.239 1.00 29.25 210 VAL A N 1
ATOM 1641 C CA . VAL A 1 211 ? -45.810 8.198 39.489 1.00 30.17 210 VAL A CA 1
ATOM 1642 C C . VAL A 1 211 ? -46.685 6.953 39.375 1.00 28.61 210 VAL A C 1
ATOM 1643 O O . VAL A 1 211 ? -46.637 6.083 40.238 1.00 30.45 210 VAL A O 1
ATOM 1647 N N . LYS A 1 212 ? -47.477 6.861 38.313 1.00 28.84 211 LYS A N 1
ATOM 1648 C CA . LYS A 1 212 ? -48.357 5.706 38.139 1.00 31.84 211 LYS A CA 1
ATOM 1649 C C . LYS A 1 212 ? -47.587 4.398 38.310 1.00 33.37 211 LYS A C 1
ATOM 1650 O O . LYS A 1 212 ? -46.411 4.305 37.955 1.00 29.33 211 LYS A O 1
ATOM 1656 N N . LYS A 1 213 ? -48.254 3.390 38.865 1.00 27.69 212 LYS A N 1
ATOM 1657 C CA . LYS A 1 213 ? -47.619 2.103 39.114 1.00 29.26 212 LYS A CA 1
ATOM 1658 C C . LYS A 1 213 ? -47.667 1.206 37.874 1.00 27.64 212 LYS A C 1
ATOM 1659 O O . LYS A 1 213 ? -48.719 1.034 37.261 1.00 29.17 212 LYS A O 1
ATOM 1665 N N . ALA A 1 214 ? -46.523 0.649 37.491 1.00 25.75 213 ALA A N 1
ATOM 1666 C CA . ALA A 1 214 ? -46.489 -0.328 36.410 1.00 24.79 213 ALA A CA 1
ATOM 1667 C C . ALA A 1 214 ? -47.341 -1.529 36.797 1.00 23.41 213 ALA A C 1
ATOM 1668 O O . ALA A 1 214 ? -47.311 -1.974 37.940 1.00 21.50 213 ALA A O 1
ATOM 1670 N N . PRO A 1 215 ? -48.122 -2.052 35.845 1.00 22.82 214 PRO A N 1
ATOM 1671 C CA . PRO A 1 215 ? -48.914 -3.258 36.120 1.00 23.71 214 PRO A CA 1
ATOM 1672 C C . PRO A 1 215 ? -48.063 -4.395 36.704 1.00 22.79 214 PRO A C 1
ATOM 1673 O O . PRO A 1 215 ? -48.554 -5.191 37.503 1.00 20.83 214 PRO A O 1
ATOM 1677 N N . ASP A 1 216 ? -46.796 -4.466 36.309 1.00 19.64 215 ASP A N 1
ATOM 1678 C CA . ASP A 1 216 ? -45.923 -5.542 36.758 1.00 20.91 215 ASP A CA 1
ATOM 1679 C C . ASP A 1 216 ? -45.001 -5.102 37.903 1.00 18.89 215 ASP A C 1
ATOM 1680 O O . ASP A 1 216 ? -44.023 -5.785 38.217 1.00 17.06 215 ASP A O 1
ATOM 1685 N N . ALA A 1 217 ? -45.318 -3.970 38.527 1.00 20.95 216 ALA A N 1
ATOM 1686 C CA . ALA A 1 217 ? -44.452 -3.417 39.572 1.00 20.14 216 ALA A CA 1
ATOM 1687 C C . ALA A 1 217 ? -44.111 -4.425 40.665 1.00 19.87 216 ALA A C 1
ATOM 1688 O O . ALA A 1 217 ? -42.963 -4.506 41.094 1.00 18.14 216 ALA A O 1
ATOM 1690 N N . GLU A 1 218 ? -45.101 -5.189 41.123 1.00 18.26 217 GLU A N 1
ATOM 1691 C CA . GLU A 1 218 ? -44.856 -6.137 42.207 1.00 19.33 217 GLU A CA 1
ATOM 1692 C C . GLU A 1 218 ? -43.806 -7.182 41.816 1.00 19.08 217 GLU A C 1
ATOM 1693 O O . GLU A 1 218 ? -42.902 -7.498 42.599 1.00 18.08 217 GLU A O 1
ATOM 1699 N N . GLU A 1 219 ? -43.918 -7.713 40.604 1.00 16.69 218 GLU A N 1
ATOM 1700 C CA . GLU A 1 219 ? -42.963 -8.712 40.131 1.00 16.60 218 GLU A CA 1
ATOM 1701 C C . GLU A 1 219 ? -41.586 -8.092 39.918 1.00 16.02 218 GLU A C 1
ATOM 1702 O O . GLU A 1 219 ? -40.562 -8.665 40.303 1.00 17.24 218 GLU A O 1
ATOM 1708 N N . LEU A 1 220 ? -41.563 -6.922 39.294 1.00 16.53 219 LEU A N 1
ATOM 1709 C CA . LEU A 1 220 ? -40.300 -6.284 38.961 1.00 17.32 219 LEU A CA 1
ATOM 1710 C C . LEU A 1 220 ? -39.546 -5.933 40.237 1.00 16.20 219 LEU A C 1
ATOM 1711 O O . LEU A 1 220 ? -38.329 -6.106 40.301 1.00 15.23 219 LEU A O 1
ATOM 1716 N N . ASP A 1 221 ? -40.273 -5.463 41.252 1.00 15.82 220 ASP A N 1
ATOM 1717 C CA . ASP A 1 221 ? -39.640 -5.083 42.519 1.00 15.82 220 ASP A CA 1
ATOM 1718 C C . ASP A 1 221 ? -39.053 -6.328 43.180 1.00 17.86 220 ASP A C 1
ATOM 1719 O O . ASP A 1 221 ? -37.915 -6.317 43.658 1.00 17.11 220 ASP A O 1
ATOM 1724 N N . LYS A 1 222 ? -39.835 -7.408 43.191 1.00 14.81 221 LYS A N 1
ATOM 1725 C CA . LYS A 1 222 ? -39.375 -8.690 43.720 1.00 16.63 221 LYS A CA 1
ATOM 1726 C C . LYS A 1 222 ? -38.096 -9.133 43.015 1.00 16.14 221 LYS A C 1
ATOM 1727 O O . LYS A 1 222 ? -37.104 -9.485 43.664 1.00 15.57 221 LYS A O 1
ATOM 1733 N N . VAL A 1 223 ? -38.125 -9.111 41.685 1.00 14.81 222 VAL A N 1
ATOM 1734 C CA . VAL A 1 223 ? -36.977 -9.548 40.895 1.00 14.92 222 VAL A CA 1
ATOM 1735 C C . VAL A 1 223 ? -35.754 -8.680 41.163 1.00 16.88 222 VAL A C 1
ATOM 1736 O O . VAL A 1 223 ? -34.6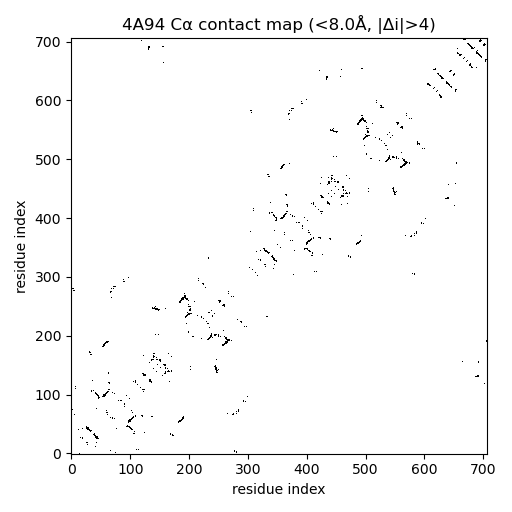53 -9.204 41.373 1.00 14.64 222 VAL A O 1
ATOM 1740 N N . ALA A 1 224 ? -35.968 -7.363 41.208 1.00 14.66 223 ALA A N 1
ATOM 1741 C CA . ALA A 1 224 ? -34.901 -6.408 41.484 1.00 14.31 223 ALA A CA 1
ATOM 1742 C C . ALA A 1 224 ? -34.256 -6.631 42.844 1.00 14.80 223 ALA A C 1
ATOM 1743 O O . ALA A 1 224 ? -33.034 -6.551 42.955 1.00 13.20 223 ALA A O 1
ATOM 1745 N N . ARG A 1 225 ? -35.065 -6.909 43.873 1.00 13.88 224 ARG A N 1
ATOM 1746 C CA . ARG A 1 225 ? -34.513 -7.159 45.205 1.00 13.65 224 ARG A CA 1
ATOM 1747 C C . ARG A 1 225 ? -33.707 -8.450 45.264 1.00 15.46 224 ARG A C 1
ATOM 1748 O O . ARG A 1 225 ? -32.672 -8.505 45.919 1.00 15.52 224 ARG A O 1
ATOM 1756 N N . LEU A 1 226 ? -34.162 -9.478 44.553 1.00 14.80 225 LEU A N 1
ATOM 1757 C CA . LEU A 1 226 ? -33.376 -10.700 44.415 1.00 15.06 225 LEU A CA 1
ATOM 1758 C C . LEU A 1 226 ? -32.054 -10.434 43.717 1.00 14.54 225 LEU A C 1
ATOM 1759 O O . LEU A 1 226 ? -31.025 -10.979 44.109 1.00 14.57 225 LEU A O 1
ATOM 1764 N N . ALA A 1 227 ? -32.093 -9.622 42.661 1.00 13.63 226 ALA A N 1
ATOM 1765 C CA . ALA A 1 227 ? -30.874 -9.314 41.915 1.00 14.46 226 ALA A CA 1
ATOM 1766 C C . ALA A 1 227 ? -29.907 -8.490 42.760 1.00 13.75 226 ALA A C 1
ATOM 1767 O O . ALA A 1 227 ? -28.688 -8.674 42.677 1.00 14.67 226 ALA A O 1
ATOM 1769 N N . ALA A 1 228 ? -30.444 -7.575 43.561 1.00 15.04 227 ALA A N 1
ATOM 1770 C CA . ALA A 1 228 ? -29.596 -6.752 44.416 1.00 13.27 227 ALA A CA 1
ATOM 1771 C C . ALA A 1 228 ? -28.928 -7.603 45.481 1.00 14.39 227 ALA A C 1
ATOM 1772 O O . ALA A 1 228 ? -27.791 -7.342 45.878 1.00 17.64 227 ALA A O 1
ATOM 1774 N N . LYS A 1 229 ? -29.639 -8.618 45.958 1.00 15.32 228 LYS A N 1
ATOM 1775 C CA . LYS A 1 229 ? -29.050 -9.507 46.951 1.00 19.81 228 LYS A CA 1
ATOM 1776 C C . LYS A 1 229 ? -27.928 -10.336 46.341 1.00 17.93 228 LYS A C 1
ATOM 1777 O O . LYS A 1 229 ? -26.892 -10.555 46.973 1.00 16.89 228 LYS A O 1
ATOM 1783 N N . ALA A 1 230 ? -28.125 -10.787 45.104 1.00 14.04 229 ALA A N 1
ATOM 1784 C CA . ALA A 1 230 ? -27.100 -11.565 44.433 1.00 16.35 229 ALA A CA 1
ATOM 1785 C C . ALA A 1 230 ? -25.864 -10.694 44.202 1.00 17.17 229 ALA A C 1
ATOM 1786 O O . ALA A 1 230 ? -24.730 -11.135 44.374 1.00 15.58 229 ALA A O 1
ATOM 1788 N N . LEU A 1 231 ? -26.100 -9.441 43.830 1.00 14.29 230 LEU A N 1
ATOM 1789 C CA . LEU A 1 231 ? -25.020 -8.505 43.567 1.00 14.53 230 LEU A CA 1
ATOM 1790 C C . LEU A 1 231 ? -24.215 -8.253 44.850 1.00 16.47 230 LEU A C 1
ATOM 1791 O O . LEU A 1 231 ? -22.981 -8.232 44.827 1.00 15.93 230 LEU A O 1
ATOM 1796 N N . ALA A 1 232 ? -24.922 -8.085 45.966 1.00 15.77 231 ALA A N 1
ATOM 1797 C CA . ALA A 1 232 ? -24.283 -7.853 47.266 1.00 17.90 231 ALA A CA 1
ATOM 1798 C C . ALA A 1 232 ? -23.499 -9.065 47.776 1.00 18.26 231 ALA A C 1
ATOM 1799 O O . ALA A 1 232 ? -22.635 -8.927 48.646 1.00 18.67 231 ALA A O 1
ATOM 1801 N N . SER A 1 233 ? -23.786 -10.245 47.234 1.00 18.93 232 SER A N 1
ATOM 1802 C CA . SER A 1 233 ? -23.154 -11.464 47.739 1.00 20.77 232 SER A CA 1
ATOM 1803 C C . SER A 1 233 ? -21.642 -11.467 47.502 1.00 23.25 232 SER A C 1
ATOM 1804 O O . SER A 1 233 ? -20.898 -12.120 48.234 1.00 26.12 232 SER A O 1
ATOM 1807 N N . VAL A 1 234 ? -21.187 -10.727 46.493 1.00 22.87 233 VAL A N 1
ATOM 1808 C CA . VAL A 1 234 ? -19.766 -10.727 46.152 1.00 26.41 233 VAL A CA 1
ATOM 1809 C C . VAL A 1 234 ? -18.924 -9.942 47.150 1.00 24.15 233 VAL A C 1
ATOM 1810 O O . VAL A 1 234 ? -18.014 -10.485 47.780 1.00 25.71 233 VAL A O 1
ATOM 1814 N N . SER A 1 235 ? -19.215 -8.656 47.291 1.00 22.02 234 SER A N 1
ATOM 1815 C CA . SER A 1 235 ? -18.424 -7.827 48.177 1.00 23.13 234 SER A CA 1
ATOM 1816 C C . SER A 1 235 ? -19.256 -6.862 49.014 1.00 20.45 234 SER A C 1
ATOM 1817 O O . SER A 1 235 ? -18.745 -5.869 49.516 1.00 22.78 234 SER A O 1
ATOM 1820 N N . GLY A 1 236 ? -20.537 -7.181 49.171 1.00 18.61 235 GLY A N 1
ATOM 1821 C CA . GLY A 1 236 ? -21.412 -6.462 50.082 1.00 19.70 235 GLY A CA 1
ATOM 1822 C C . GLY A 1 236 ? -21.923 -5.122 49.591 1.00 19.53 235 GLY A C 1
ATOM 1823 O O . GLY A 1 236 ? -22.430 -4.325 50.372 1.00 18.45 235 GLY A O 1
ATOM 1824 N N . THR A 1 237 ? -21.798 -4.868 48.295 1.00 16.10 236 THR A N 1
ATOM 1825 C CA . THR A 1 237 ? -22.275 -3.612 47.719 1.00 14.95 236 THR A CA 1
ATOM 1826 C C . THR A 1 237 ? -23.796 -3.489 47.786 1.00 14.37 236 THR A C 1
ATOM 1827 O O . THR A 1 237 ? -24.514 -4.330 47.246 1.00 16.37 236 THR A O 1
ATOM 1831 N N . GLU A 1 238 ? -24.285 -2.456 48.470 1.00 15.41 237 GLU A N 1
ATOM 1832 C CA . GLU A 1 238 ? -25.721 -2.319 48.712 1.00 13.20 237 GLU A CA 1
ATOM 1833 C C . GLU A 1 238 ? -26.399 -1.383 47.713 1.00 14.62 237 GLU A C 1
ATOM 1834 O O . GLU A 1 238 ? -25.941 -0.265 47.473 1.00 14.05 237 GLU A O 1
ATOM 1840 N N . TYR A 1 239 ? -27.520 -1.853 47.176 1.00 13.50 238 TYR A N 1
ATOM 1841 C CA . TYR A 1 239 ? -28.320 -1.109 46.220 1.00 14.09 238 TYR A CA 1
ATOM 1842 C C . TYR A 1 239 ? -29.682 -0.852 46.808 1.00 14.49 238 TYR A C 1
ATOM 1843 O O . TYR A 1 239 ? -30.194 -1.677 47.581 1.00 16.02 238 TYR A O 1
ATOM 1852 N N . GLN A 1 240 ? -30.268 0.281 46.435 1.00 12.17 239 GLN A N 1
ATOM 1853 C CA . GLN A 1 240 ? -31.673 0.560 46.696 1.00 14.34 239 GLN A CA 1
ATOM 1854 C C . GLN A 1 240 ? -32.484 0.155 45.481 1.00 16.36 239 GLN A C 1
ATOM 1855 O O . GLN A 1 240 ? -31.982 0.179 44.345 1.00 15.61 239 GLN A O 1
ATOM 1861 N N . VAL A 1 241 ? -33.743 -0.198 45.715 1.00 15.17 240 VAL A N 1
ATOM 1862 C CA . VAL A 1 241 ? -34.632 -0.660 44.650 1.00 13.32 240 VAL A CA 1
ATOM 1863 C C . VAL A 1 241 ? -35.940 0.146 44.614 1.00 15.95 240 VAL A C 1
ATOM 1864 O O . VAL A 1 241 ? -36.487 0.518 45.665 1.00 15.43 240 VAL A O 1
ATOM 1868 N N . GLY A 1 242 ? -36.430 0.435 43.411 1.00 14.51 241 GLY A N 1
ATOM 1869 C CA . GLY A 1 242 ? -37.729 1.070 43.260 1.00 14.49 241 GLY A CA 1
ATOM 1870 C C . GLY A 1 242 ? -38.003 1.640 41.877 1.00 14.46 241 GLY A C 1
ATOM 1871 O O . GLY A 1 242 ? -37.187 1.502 40.953 1.00 14.11 241 GLY A O 1
ATOM 1872 N N . PRO A 1 243 ? -39.168 2.277 41.714 1.00 16.12 242 PRO A N 1
ATOM 1873 C CA . PRO A 1 243 ? -39.496 2.870 40.416 1.00 14.81 242 PRO A CA 1
ATOM 1874 C C . PRO A 1 243 ? -38.666 4.123 40.209 1.00 15.63 242 PRO A C 1
ATOM 1875 O O . PRO A 1 243 ? -38.390 4.847 41.165 1.00 15.48 242 PRO A O 1
ATOM 1879 N N . THR A 1 244 ? -38.282 4.385 38.966 1.00 14.18 243 THR A N 1
ATOM 1880 C CA . THR A 1 244 ? -37.385 5.499 38.671 1.00 18.28 243 THR A CA 1
ATOM 1881 C C . THR A 1 244 ? -37.818 6.830 39.296 1.00 17.14 243 THR A C 1
ATOM 1882 O O . THR A 1 244 ? -37.038 7.479 39.999 1.00 16.90 243 THR A O 1
ATOM 1886 N N . CYS A 1 245 ? -39.053 7.240 39.033 1.00 18.06 244 CYS A N 1
ATOM 1887 C CA . CYS A 1 245 ? -39.473 8.598 39.378 1.00 21.35 244 CYS A CA 1
ATOM 1888 C C . CYS A 1 245 ? -39.221 8.932 40.850 1.00 21.99 244 CYS A C 1
ATOM 1889 O O . CYS A 1 245 ? -38.744 10.028 41.175 1.00 20.20 244 CYS A O 1
ATOM 1892 N N . THR A 1 246 ? -39.519 7.982 41.732 1.00 22.16 245 THR A N 1
ATOM 1893 C CA . THR A 1 246 ? -39.418 8.213 43.175 1.00 23.43 245 THR A CA 1
ATOM 1894 C C . THR A 1 246 ? -38.138 7.660 43.797 1.00 24.26 245 THR A C 1
ATOM 1895 O O . THR A 1 246 ? -37.897 7.828 44.996 1.00 26.40 245 THR A O 1
ATOM 1899 N N . THR A 1 247 ? -37.311 7.001 42.996 1.00 18.76 246 THR A N 1
ATOM 1900 C CA . THR A 1 247 ? -36.083 6.411 43.530 1.00 20.28 246 THR A CA 1
ATOM 1901 C C . THR A 1 247 ? -34.850 7.239 43.170 1.00 21.81 246 THR A C 1
ATOM 1902 O O . THR A 1 247 ? -33.856 7.237 43.901 1.00 19.87 246 THR A O 1
ATOM 1906 N N . VAL A 1 248 ? -34.927 7.955 42.050 1.00 18.04 247 VAL A N 1
ATOM 1907 C CA . VAL A 1 248 ? -33.869 8.885 41.673 1.00 17.29 247 VAL A CA 1
ATOM 1908 C C . VAL A 1 248 ? -34.413 10.300 41.384 1.00 20.41 247 VAL A C 1
ATOM 1909 O O . VAL A 1 248 ? -34.052 11.252 42.081 1.00 22.71 247 VAL A O 1
ATOM 1913 N N . TYR A 1 249 ? -35.295 10.428 40.394 1.00 16.23 248 TYR A N 1
ATOM 1914 C CA . TYR A 1 249 ? -35.918 11.703 40.003 1.00 18.10 248 TYR A CA 1
ATOM 1915 C C . TYR A 1 249 ? -36.855 11.493 38.813 1.00 18.85 248 TYR A C 1
ATOM 1916 O O . TYR A 1 249 ? -36.785 10.460 38.148 1.00 15.36 248 TYR A O 1
ATOM 1925 N N . PRO A 1 250 ? -37.737 12.469 38.534 1.00 17.34 249 PRO A N 1
ATOM 1926 C CA . PRO A 1 250 ? -38.557 12.354 37.324 1.00 19.12 249 PRO A CA 1
ATOM 1927 C C . PRO A 1 250 ? -37.685 12.365 36.084 1.00 17.59 249 PRO A C 1
ATOM 1928 O O . PRO A 1 250 ? -36.719 13.125 36.007 1.00 18.77 249 PRO A O 1
ATOM 1932 N N . ALA A 1 251 ? -38.015 11.513 35.120 1.00 15.29 250 ALA A N 1
ATOM 1933 C CA . ALA A 1 251 ? -37.259 11.459 33.883 1.00 14.52 250 ALA A CA 1
ATOM 1934 C C . ALA A 1 251 ? -38.206 11.017 32.778 1.00 16.42 250 ALA A C 1
ATOM 1935 O O . ALA A 1 251 ? -38.780 9.923 32.859 1.00 16.39 250 ALA A O 1
ATOM 1937 N N . SER A 1 252 ? -38.385 11.862 31.766 1.00 14.65 251 SER A N 1
ATOM 1938 C CA . SER A 1 252 ? -39.266 11.534 30.637 1.00 15.08 251 SER A CA 1
ATOM 1939 C C . SER A 1 252 ? -38.512 11.145 29.365 1.00 14.43 251 SER A C 1
ATOM 1940 O O . SER A 1 252 ? -37.422 11.657 29.083 1.00 15.21 251 SER A O 1
ATOM 1943 N N . GLY A 1 253 ? -39.112 10.267 28.568 1.00 12.56 252 GLY A N 1
ATOM 1944 C CA . GLY A 1 253 ? -38.483 9.835 27.337 1.00 12.61 252 GLY A CA 1
ATOM 1945 C C . GLY A 1 253 ? -37.264 8.964 27.588 1.00 11.51 252 GLY A C 1
ATOM 1946 O O . GLY A 1 253 ? -36.311 8.999 26.818 1.00 12.99 252 GLY A O 1
ATOM 1947 N N . SER A 1 254 ? -37.303 8.163 28.646 1.00 11.97 253 SER A N 1
ATOM 1948 C CA . SER A 1 254 ? -36.157 7.302 28.982 1.00 12.14 253 SER A CA 1
ATOM 1949 C C . SER A 1 254 ? -36.305 5.927 28.358 1.00 12.30 253 SER A C 1
ATOM 1950 O O . SER A 1 254 ? -37.405 5.494 28.030 1.00 11.53 253 SER A O 1
ATOM 1953 N N . SER A 1 255 ? -35.181 5.232 28.247 1.00 11.48 254 SER A N 1
ATOM 1954 C CA . SER A 1 255 ? -35.123 3.996 27.472 1.00 13.17 254 SER A CA 1
ATOM 1955 C C . SER A 1 255 ? -35.986 2.875 28.058 1.00 12.33 254 SER A C 1
ATOM 1956 O O . SER A 1 255 ? -36.688 2.202 27.316 1.00 11.92 254 SER A O 1
ATOM 1959 N N . ILE A 1 256 ? -35.927 2.652 29.375 1.00 12.29 255 ILE A N 1
ATOM 1960 C CA . ILE A 1 256 ? -36.654 1.521 29.948 1.00 11.82 255 ILE A CA 1
ATOM 1961 C C . ILE A 1 256 ? -38.160 1.748 29.961 1.00 14.00 255 ILE A C 1
ATOM 1962 O O . ILE A 1 256 ? -38.931 0.793 29.860 1.00 13.67 255 ILE A O 1
ATOM 1967 N N . ASP A 1 257 ? -38.578 3.005 30.088 1.00 14.48 256 ASP A N 1
ATOM 1968 C CA . ASP A 1 257 ? -40.003 3.314 30.009 1.00 13.96 256 ASP A CA 1
ATOM 1969 C C . ASP A 1 257 ? -40.511 3.028 28.602 1.00 15.04 256 ASP A C 1
ATOM 1970 O O . ASP A 1 257 ? -41.588 2.423 28.432 1.00 17.18 256 ASP A O 1
ATOM 1975 N N . TRP A 1 258 ? -39.736 3.428 27.593 1.00 11.86 257 TRP A N 1
ATOM 1976 C CA . TRP A 1 258 ? -40.093 3.088 26.207 1.00 13.39 257 TRP A CA 1
ATOM 1977 C C . TRP A 1 258 ? -40.167 1.568 26.038 1.00 14.71 257 TRP A C 1
ATOM 1978 O O . TRP A 1 258 ? -41.121 1.041 25.465 1.00 13.64 257 TRP A O 1
ATOM 1989 N N . ALA A 1 259 ? -39.156 0.869 26.543 1.00 13.39 258 ALA A N 1
ATOM 1990 C CA . ALA A 1 259 ? -39.097 -0.582 26.390 1.00 13.77 258 ALA A CA 1
ATOM 1991 C C . ALA A 1 259 ? -40.342 -1.221 26.984 1.00 14.92 258 ALA A C 1
ATOM 1992 O O . ALA A 1 259 ? -40.966 -2.094 26.366 1.00 13.48 258 ALA A O 1
ATOM 1994 N N . TYR A 1 260 ? -40.701 -0.785 28.189 1.00 13.11 259 TYR A N 1
ATOM 1995 C CA . TYR A 1 260 ? -41.804 -1.404 28.918 1.00 14.68 259 TYR A CA 1
ATOM 1996 C C . TYR A 1 260 ? -43.154 -1.094 28.267 1.00 16.96 259 TYR A C 1
ATOM 1997 O O . TYR A 1 260 ? -44.037 -1.961 28.188 1.00 18.18 259 TYR A O 1
ATOM 2006 N N . ASP A 1 261 ? -43.304 0.134 27.776 1.00 16.52 260 ASP A N 1
ATOM 2007 C CA . ASP A 1 261 ? -44.525 0.531 27.072 1.00 13.96 260 ASP A CA 1
ATOM 2008 C C . ASP A 1 261 ? -44.628 -0.100 25.684 1.00 17.02 260 ASP A C 1
ATOM 2009 O O . ASP A 1 261 ? -45.689 -0.073 25.060 1.00 16.16 260 ASP A O 1
ATOM 2014 N N . ASN A 1 262 ? -43.526 -0.662 25.197 1.00 15.71 261 ASN A N 1
ATOM 2015 C CA . ASN A 1 262 ? -43.535 -1.360 23.922 1.00 17.06 261 ASN A CA 1
ATOM 2016 C C . ASN A 1 262 ? -43.374 -2.874 24.048 1.00 17.65 261 ASN A C 1
ATOM 2017 O O . ASN A 1 262 ? -42.786 -3.515 23.186 1.00 18.52 261 ASN A O 1
ATOM 2022 N N . GLY A 1 263 ? -43.891 -3.431 25.138 1.00 17.05 262 GLY A N 1
ATOM 2023 C CA . GLY A 1 263 ? -43.997 -4.877 25.266 1.00 18.82 262 GLY A CA 1
ATOM 2024 C C . GLY A 1 263 ? -42.806 -5.627 25.843 1.00 20.81 262 GLY A C 1
ATOM 2025 O O . GLY A 1 263 ? -42.794 -6.860 25.830 1.00 20.54 262 GLY A O 1
ATOM 2026 N N . ILE A 1 264 ? -41.815 -4.903 26.363 1.00 14.24 263 ILE A N 1
ATOM 2027 C CA . ILE A 1 264 ? -40.655 -5.547 26.989 1.00 15.61 263 ILE A CA 1
ATOM 2028 C C . ILE A 1 264 ? -40.815 -5.503 28.504 1.00 15.42 263 ILE A C 1
ATOM 2029 O O . ILE A 1 264 ? -40.605 -4.461 29.145 1.00 17.02 263 ILE A O 1
ATOM 2034 N N . LYS A 1 265 ? -41.187 -6.643 29.075 1.00 13.82 264 LYS A N 1
ATOM 2035 C CA . LYS A 1 265 ? -41.631 -6.698 30.458 1.00 16.45 264 LYS A CA 1
ATOM 2036 C C . LYS A 1 265 ? -40.527 -6.404 31.469 1.00 15.36 264 LYS A C 1
ATOM 2037 O O . LYS A 1 265 ? -40.699 -5.590 32.376 1.00 13.87 264 LYS A O 1
ATOM 2043 N N . PHE A 1 266 ? -39.399 -7.082 31.317 1.00 14.81 265 PHE A N 1
ATOM 2044 C CA . PHE A 1 266 ? -38.325 -6.983 32.302 1.00 14.46 265 PHE A CA 1
ATOM 2045 C C . PHE A 1 266 ? -37.370 -5.827 32.004 1.00 13.40 265 PHE A C 1
ATOM 2046 O O . PHE A 1 266 ? -36.263 -6.020 31.489 1.00 11.58 265 PHE A O 1
ATOM 2054 N N . ALA A 1 267 ? -37.833 -4.619 32.326 1.00 13.17 266 ALA A N 1
ATOM 2055 C CA . ALA A 1 267 ? -37.135 -3.381 31.976 1.00 12.02 266 ALA A CA 1
ATOM 2056 C C . ALA A 1 267 ? -36.540 -2.767 33.239 1.00 11.51 266 ALA A C 1
ATOM 2057 O O . ALA A 1 267 ? -37.273 -2.406 34.158 1.00 13.47 266 ALA A O 1
ATOM 2059 N N . PHE A 1 268 ? -35.212 -2.674 33.297 1.00 9.52 267 PHE A N 1
ATOM 2060 C CA . PHE A 1 268 ? -34.530 -2.228 34.522 1.00 10.51 267 PHE A CA 1
ATOM 2061 C C . PHE A 1 268 ? -33.390 -1.282 34.186 1.00 11.02 267 PHE A C 1
ATOM 2062 O O . PHE A 1 268 ? -32.723 -1.450 33.169 1.00 10.90 267 PHE A O 1
ATOM 2070 N N . THR A 1 269 ? -33.157 -0.305 35.060 1.00 11.04 268 THR A N 1
ATOM 2071 C CA . THR A 1 269 ? -31.961 0.525 34.986 1.00 12.02 268 THR A CA 1
ATOM 2072 C C . THR A 1 269 ? -31.067 0.198 36.179 1.00 10.61 268 THR A C 1
ATOM 2073 O O . THR A 1 269 ? -31.549 0.168 37.319 1.00 11.98 268 THR A O 1
ATOM 2077 N N . PHE A 1 270 ? -29.782 -0.072 35.923 1.00 9.98 269 PHE A N 1
ATOM 2078 C CA . PHE A 1 270 ? -28.774 -0.117 36.983 1.00 11.65 269 PHE A CA 1
ATOM 2079 C C . PHE A 1 270 ? -28.059 1.233 37.050 1.00 11.58 269 PHE A C 1
ATOM 2080 O O . PHE A 1 270 ? -27.580 1.732 36.032 1.00 11.71 269 PHE A O 1
ATOM 2088 N N . GLU A 1 271 ? -28.003 1.821 38.240 1.00 10.37 270 GLU A N 1
ATOM 2089 C CA . GLU A 1 271 ? -27.036 2.871 38.531 1.00 11.18 270 GLU A CA 1
ATOM 2090 C C . GLU A 1 271 ? -25.898 2.189 39.277 1.00 11.52 270 GLU A C 1
ATOM 2091 O O . GLU A 1 271 ? -26.062 1.779 40.427 1.00 10.97 270 GLU A O 1
ATOM 2097 N N . LEU A 1 272 ? -24.760 2.047 38.603 1.00 10.42 271 LEU A N 1
ATOM 2098 C CA . LEU A 1 272 ? -23.614 1.347 39.163 1.00 9.01 271 LEU A CA 1
ATOM 2099 C C . LEU A 1 272 ? -22.883 2.194 40.237 1.00 11.57 271 LEU A C 1
ATOM 2100 O O . LEU A 1 272 ? -23.374 3.264 40.647 1.00 11.53 271 LEU A O 1
ATOM 2105 N N . ARG A 1 273 ? -21.738 1.694 40.713 1.00 12.61 272 ARG A N 1
ATOM 2106 C CA . ARG A 1 273 ? -20.932 2.382 41.729 1.00 10.39 272 ARG A CA 1
ATOM 2107 C C . ARG A 1 273 ? -20.506 3.770 41.246 1.00 12.84 272 ARG A C 1
ATOM 2108 O O . ARG A 1 273 ? -20.387 3.986 40.042 1.00 11.50 272 ARG A O 1
ATOM 2116 N N . ASP A 1 274 ? -20.228 4.710 42.159 1.00 12.59 273 ASP A N 1
ATOM 2117 C CA . ASP A 1 274 ? -20.327 4.491 43.597 1.00 12.58 273 ASP A CA 1
ATOM 2118 C C . ASP A 1 274 ? -21.514 5.279 44.163 1.00 13.42 273 ASP A C 1
ATOM 2119 O O . ASP A 1 274 ? -22.541 5.383 43.499 1.00 12.47 273 ASP A O 1
ATOM 2124 N N . THR A 1 275 ? -21.405 5.789 45.393 1.00 15.21 274 THR A N 1
ATOM 2125 C CA . THR A 1 275 ? -22.487 6.613 45.950 1.00 14.00 274 THR A CA 1
ATOM 2126 C C . THR A 1 275 ? -22.100 8.094 46.111 1.00 16.21 274 THR A C 1
ATOM 2127 O O . THR A 1 275 ? -22.768 8.843 46.836 1.00 17.55 274 THR A O 1
ATOM 2131 N N . GLY A 1 276 ? -21.033 8.513 45.432 1.00 13.81 275 GLY A N 1
ATOM 2132 C CA . GLY A 1 276 ? -20.667 9.922 45.375 1.00 17.00 275 GLY A CA 1
ATOM 2133 C C . GLY A 1 276 ? -19.238 10.276 45.758 1.00 16.49 275 GLY A C 1
ATOM 2134 O O . GLY A 1 276 ? -18.783 11.386 45.498 1.00 16.51 275 GLY A O 1
ATOM 2135 N N . THR A 1 277 ? -18.522 9.346 46.371 1.00 14.62 276 THR A N 1
ATOM 2136 C CA . THR A 1 277 ? -17.136 9.616 46.736 1.00 13.98 276 THR A CA 1
ATOM 2137 C C . THR A 1 277 ? -16.319 9.982 45.496 1.00 17.24 276 THR A C 1
ATOM 2138 O O . THR A 1 277 ? -15.642 11.015 45.467 1.00 16.03 276 THR A O 1
ATOM 2142 N N . TYR A 1 278 ? -16.406 9.139 44.468 1.00 14.58 277 TYR A N 1
ATOM 2143 C CA . TYR A 1 278 ? -15.767 9.422 43.186 1.00 14.31 277 TYR A CA 1
ATOM 2144 C C . TYR A 1 278 ? -16.776 9.808 42.104 1.00 13.60 277 TYR A C 1
ATOM 2145 O O . TYR A 1 278 ? -16.420 10.476 41.151 1.00 12.72 277 TYR A O 1
ATOM 2154 N N . GLY A 1 279 ? -18.025 9.388 42.263 1.00 12.63 278 GLY A N 1
ATOM 2155 C CA . GLY A 1 279 ? -19.064 9.743 41.309 1.00 13.14 278 GLY A CA 1
ATOM 2156 C C . GLY A 1 279 ? -18.757 9.149 39.945 1.00 12.87 278 GLY A C 1
ATOM 2157 O O . GLY A 1 279 ? -18.485 7.955 39.823 1.00 13.89 278 GLY A O 1
ATOM 2158 N N . PHE A 1 280 ? -18.798 9.984 38.915 1.00 10.96 279 PHE A N 1
ATOM 2159 C CA . PHE A 1 280 ? -18.491 9.524 37.555 1.00 11.72 279 PHE A CA 1
ATOM 2160 C C . PHE A 1 280 ? -17.018 9.153 37.369 1.00 13.86 279 PHE A C 1
ATOM 2161 O O . PHE A 1 280 ? -16.687 8.360 36.481 1.00 14.00 279 PHE A O 1
ATOM 2169 N N . LEU A 1 281 ? -16.133 9.731 38.179 1.00 12.16 280 LEU A N 1
ATOM 2170 C CA . LEU A 1 281 ? -14.704 9.434 38.042 1.00 14.13 280 LEU A CA 1
ATOM 2171 C C . LEU A 1 281 ? -14.294 8.222 38.889 1.00 13.62 280 LEU A C 1
ATOM 2172 O O . LEU A 1 281 ? -13.337 8.279 39.668 1.00 14.06 280 LEU A O 1
ATOM 2177 N N . LEU A 1 282 ? -15.017 7.120 38.730 1.00 12.59 281 LEU A N 1
ATOM 2178 C CA . LEU A 1 282 ? -14.696 5.906 39.471 1.00 14.26 281 LEU A CA 1
ATOM 2179 C C . LEU A 1 282 ? -13.332 5.382 39.012 1.00 14.00 281 LEU A C 1
ATOM 2180 O O . LEU A 1 282 ? -13.098 5.210 37.818 1.00 12.99 281 LEU A O 1
ATOM 2185 N N . PRO A 1 283 ? -12.415 5.136 39.962 1.00 14.18 282 PRO A N 1
ATOM 2186 C CA . PRO A 1 283 ? -11.074 4.666 39.581 1.00 13.68 282 PRO A CA 1
ATOM 2187 C C . PRO A 1 283 ? -11.082 3.303 38.906 1.00 15.21 282 PRO A C 1
ATOM 2188 O O . PRO A 1 283 ? -11.938 2.473 39.194 1.00 15.00 282 PRO A O 1
ATOM 2192 N N . ALA A 1 284 ? -10.125 3.095 38.005 1.00 15.44 283 ALA A N 1
ATOM 2193 C CA . ALA A 1 284 ? -10.047 1.881 37.214 1.00 15.53 283 ALA A CA 1
ATOM 2194 C C . ALA A 1 284 ? -9.985 0.645 38.109 1.00 15.21 283 ALA A C 1
ATOM 2195 O O . ALA A 1 284 ? -10.471 -0.427 37.737 1.00 15.89 283 ALA A O 1
ATOM 2197 N N . ASN A 1 285 ? -9.410 0.796 39.299 1.00 16.48 284 ASN A N 1
ATOM 2198 C CA . ASN A 1 285 ? -9.281 -0.363 40.176 1.00 15.32 284 ASN A CA 1
ATOM 2199 C C . ASN A 1 285 ? -10.605 -0.933 40.688 1.00 15.47 284 ASN A C 1
ATOM 2200 O O . ASN A 1 285 ? -10.622 -2.015 41.280 1.00 17.01 284 ASN A O 1
ATOM 2205 N N . GLN A 1 286 ? -11.714 -0.236 40.433 1.00 13.48 285 GLN A N 1
ATOM 2206 C CA . GLN A 1 286 ? -13.030 -0.776 40.787 1.00 12.39 285 GLN A CA 1
ATOM 2207 C C . GLN A 1 286 ? -13.767 -1.415 39.607 1.00 14.25 285 GLN A C 1
ATOM 2208 O O . GLN A 1 286 ? -14.871 -1.920 39.778 1.00 13.92 285 GLN A O 1
ATOM 2214 N N . ILE A 1 287 ? -13.171 -1.396 38.417 1.00 14.14 286 ILE A N 1
ATOM 2215 C CA . ILE A 1 287 ? -13.858 -1.964 37.255 1.00 13.69 286 ILE A CA 1
ATOM 2216 C C . ILE A 1 287 ? -14.224 -3.441 37.426 1.00 13.60 286 ILE A C 1
ATOM 2217 O O . ILE A 1 287 ? -15.385 -3.831 37.249 1.00 12.24 286 ILE A O 1
ATOM 2222 N N . ILE A 1 288 ? -13.229 -4.271 37.737 1.00 14.84 287 ILE A N 1
ATOM 2223 C CA . ILE A 1 288 ? -13.471 -5.707 37.844 1.00 15.08 287 ILE A CA 1
ATOM 2224 C C . ILE A 1 288 ? -14.415 -6.035 38.999 1.00 12.29 287 ILE A C 1
ATOM 2225 O O . ILE A 1 288 ? -15.351 -6.816 38.832 1.00 13.94 287 ILE A O 1
ATOM 2230 N N . PRO A 1 289 ? -14.170 -5.446 40.182 1.00 14.78 288 PRO A N 1
ATOM 2231 C CA . PRO A 1 289 ? -15.104 -5.669 41.296 1.00 15.30 288 PRO A CA 1
ATOM 2232 C C . PRO A 1 289 ? -16.537 -5.266 40.937 1.00 14.12 288 PRO A C 1
ATOM 2233 O O . PRO A 1 289 ? -17.475 -5.988 41.276 1.00 14.75 288 PRO A O 1
ATOM 2237 N N . THR A 1 290 ? -16.699 -4.130 40.259 1.00 13.60 289 THR A N 1
ATOM 2238 C CA . THR A 1 290 ? -18.025 -3.691 39.832 1.00 12.05 289 THR A CA 1
ATOM 2239 C C . THR A 1 290 ? -18.637 -4.672 38.836 1.00 13.68 289 THR A C 1
ATOM 2240 O O . THR A 1 290 ? -19.782 -5.094 38.983 1.00 10.66 289 THR A O 1
ATOM 2244 N N . ALA A 1 291 ? -17.858 -5.043 37.829 1.00 12.66 290 ALA A N 1
ATOM 2245 C CA . ALA A 1 291 ? -18.353 -5.923 36.774 1.00 12.55 290 ALA A CA 1
ATOM 2246 C C . ALA A 1 291 ? -18.773 -7.297 37.323 1.00 12.33 290 ALA A C 1
ATOM 2247 O O . ALA A 1 291 ? -19.823 -7.822 36.946 1.00 14.06 290 ALA A O 1
ATOM 2249 N N . GLU A 1 292 ? -17.962 -7.867 38.214 1.00 14.04 291 GLU A N 1
ATOM 2250 C CA . GLU A 1 292 ? -18.257 -9.181 38.794 1.00 14.98 291 GLU A CA 1
ATOM 2251 C C . GLU A 1 292 ? -19.561 -9.176 39.590 1.00 14.43 291 GLU A C 1
ATOM 2252 O O . GLU A 1 292 ? -20.378 -10.093 39.468 1.00 15.04 291 GLU A O 1
ATOM 2258 N N . GLU A 1 293 ? -19.749 -8.158 40.427 1.00 14.36 292 GLU A N 1
ATOM 2259 C CA . GLU A 1 293 ? -20.950 -8.105 41.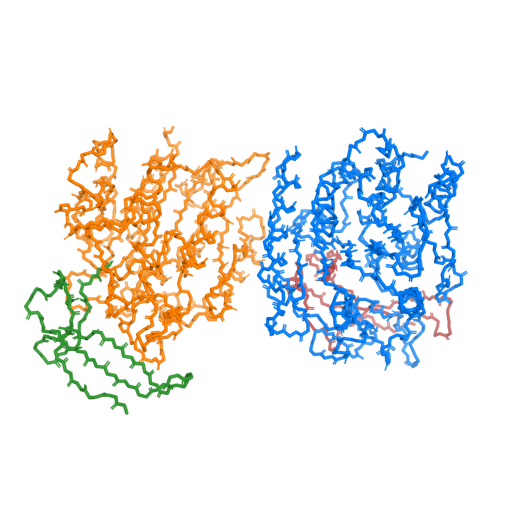251 1.00 14.32 292 GLU A CA 1
ATOM 2260 C C . GLU A 1 293 ? -22.164 -7.821 40.375 1.00 14.09 292 GLU A C 1
ATOM 2261 O O . GLU A 1 293 ? -23.227 -8.397 40.576 1.00 13.59 292 GLU A O 1
ATOM 2267 N N . THR A 1 294 ? -21.992 -6.958 39.380 1.00 12.99 293 THR A N 1
ATOM 2268 C CA . THR A 1 294 ? -23.106 -6.611 38.499 1.00 13.01 293 THR A CA 1
ATOM 2269 C C . THR A 1 294 ? -23.582 -7.833 37.723 1.00 14.74 293 THR A C 1
ATOM 2270 O O . THR A 1 294 ? -24.775 -8.006 37.488 1.00 13.29 293 THR A O 1
ATOM 2274 N N . TRP A 1 295 ? -22.636 -8.682 37.349 1.00 12.30 294 TRP A N 1
ATOM 2275 C CA . TRP A 1 295 ? -22.939 -9.891 36.593 1.00 13.95 294 TRP A CA 1
ATOM 2276 C C . TRP A 1 295 ? -23.865 -10.840 37.350 1.00 14.65 294 TRP A C 1
ATOM 2277 O O . TRP A 1 295 ? -24.723 -11.479 36.750 1.00 14.84 294 TRP A O 1
ATOM 2288 N N . LEU A 1 296 ? -23.705 -10.943 38.664 1.00 14.15 295 LE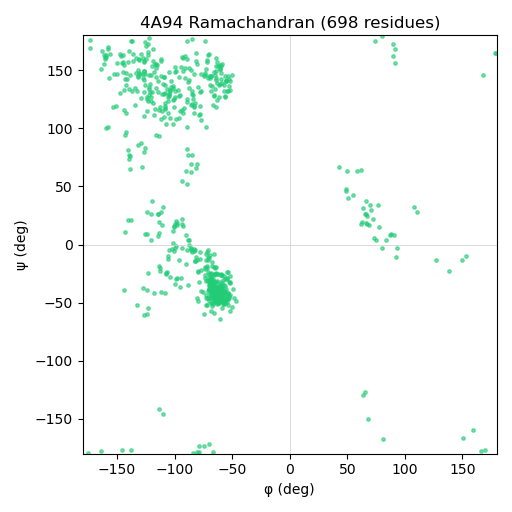U A N 1
ATOM 2289 C CA . LEU A 1 296 ? -24.617 -11.782 39.424 1.00 15.93 295 LEU A CA 1
ATOM 2290 C C . LEU A 1 296 ? -26.027 -11.196 39.390 1.00 15.31 295 LEU A C 1
ATOM 2291 O O . LEU A 1 296 ? -27.011 -11.932 39.350 1.00 14.91 295 LEU A O 1
ATOM 2296 N N . GLY A 1 297 ? -26.117 -9.869 39.404 1.00 12.95 296 GLY A N 1
ATOM 2297 C CA . GLY A 1 297 ? -27.394 -9.180 39.317 1.00 12.87 296 GLY A CA 1
ATOM 2298 C C . GLY A 1 297 ? -28.042 -9.415 37.965 1.00 14.64 296 GLY A C 1
ATOM 2299 O O . GLY A 1 297 ? -29.223 -9.762 37.879 1.00 12.59 296 GLY A O 1
ATOM 2300 N N . LEU A 1 298 ? -27.262 -9.235 36.900 1.00 12.56 297 LEU A N 1
ATOM 2301 C CA . LEU A 1 298 ? -27.760 -9.484 35.542 1.00 12.48 297 LEU A CA 1
ATOM 2302 C C . LEU A 1 298 ? -28.233 -10.919 35.325 1.00 13.70 297 LEU A C 1
ATOM 2303 O O . LEU A 1 298 ? -29.291 -11.143 34.733 1.00 13.04 297 LEU A O 1
ATOM 2308 N N . LYS A 1 299 ? -27.468 -11.889 35.819 1.00 13.84 298 LYS A N 1
ATOM 2309 C CA . LYS A 1 299 ? -27.866 -13.283 35.685 1.00 15.46 298 LYS A CA 1
ATOM 2310 C C . LYS A 1 299 ? -29.189 -13.575 36.381 1.00 16.25 298 LYS A C 1
ATOM 2311 O O . LYS A 1 299 ? -30.025 -14.321 35.858 1.00 15.79 298 LYS A O 1
ATOM 2317 N N . THR A 1 300 ? -29.375 -12.979 37.555 1.00 16.96 299 THR A N 1
ATOM 2318 C CA . THR A 1 300 ? -30.602 -13.149 38.313 1.00 14.29 299 THR A CA 1
ATOM 2319 C C . THR A 1 300 ? -31.808 -12.668 37.510 1.00 16.04 299 THR A C 1
ATOM 2320 O O . THR A 1 300 ? -32.822 -13.361 37.429 1.00 17.76 299 THR A O 1
ATOM 2324 N N . ILE A 1 301 ? -31.700 -11.483 36.912 1.00 13.78 300 ILE A N 1
ATOM 2325 C CA . ILE A 1 301 ? -32.784 -10.970 36.082 1.00 11.90 300 ILE A CA 1
ATOM 2326 C C . ILE A 1 301 ? -33.044 -11.923 34.902 1.00 15.20 300 ILE A C 1
ATOM 2327 O O . ILE A 1 301 ? -34.186 -12.288 34.627 1.00 14.09 300 ILE A O 1
ATOM 2332 N N . MET A 1 302 ? -31.974 -12.326 34.220 1.00 16.15 301 MET A N 1
ATOM 2333 C CA . MET A 1 302 ? -32.097 -13.183 33.044 1.00 15.00 301 MET A CA 1
ATOM 2334 C C . MET A 1 302 ? -32.585 -14.605 33.365 1.00 15.47 301 MET A C 1
ATOM 2335 O O . MET A 1 302 ? -33.234 -15.229 32.533 1.00 16.69 301 MET A O 1
ATOM 2340 N N . GLU A 1 303 ? -32.292 -15.101 34.566 1.00 18.28 302 GLU A N 1
ATOM 2341 C CA . GLU A 1 303 ? -32.851 -16.393 34.994 1.00 18.37 302 GLU A CA 1
ATOM 2342 C C . GLU A 1 303 ? -34.366 -16.281 35.123 1.00 21.82 302 GLU A C 1
ATOM 2343 O O . GLU A 1 303 ? -35.104 -17.176 34.711 1.00 21.80 302 GLU A O 1
ATOM 2349 N N . HIS A 1 304 ? -34.827 -15.168 35.689 1.00 17.83 303 HIS A N 1
ATOM 2350 C CA . HIS A 1 304 ? -36.257 -14.920 35.799 1.00 19.60 303 HIS A CA 1
ATOM 2351 C C . HIS A 1 304 ? -36.923 -14.779 34.430 1.00 22.32 303 HIS A C 1
ATOM 2352 O O . HIS A 1 304 ? -38.021 -15.302 34.215 1.00 25.26 303 HIS A O 1
ATOM 2359 N N . VAL A 1 305 ? -36.267 -14.084 33.498 1.00 18.59 304 VAL A N 1
ATOM 2360 C CA . VAL A 1 305 ? -36.775 -14.020 32.131 1.00 19.01 304 VAL A CA 1
ATOM 2361 C C . VAL A 1 305 ? -36.912 -15.441 31.584 1.00 19.53 304 VAL A C 1
ATOM 2362 O O . VAL A 1 305 ? -37.962 -15.816 31.048 1.00 21.63 304 VAL A O 1
ATOM 2366 N N . ARG A 1 306 ? -35.848 -16.228 31.727 1.00 18.98 305 ARG A N 1
ATOM 2367 C CA . ARG A 1 306 ? -35.838 -17.605 31.217 1.00 20.63 305 ARG A CA 1
ATOM 2368 C C . ARG A 1 306 ? -37.010 -18.397 31.773 1.00 24.27 305 ARG A C 1
ATOM 2369 O O . ARG A 1 306 ? -37.629 -19.184 31.055 1.00 24.20 305 ARG A O 1
ATOM 2377 N N . ASP A 1 307 ? -37.331 -18.169 33.046 1.00 20.77 306 ASP A N 1
ATOM 2378 C CA . ASP A 1 307 ? -38.311 -18.998 33.740 1.00 27.05 306 ASP A CA 1
ATOM 2379 C C . ASP A 1 307 ? -39.763 -18.538 33.631 1.00 29.95 306 ASP A C 1
ATOM 2380 O O . ASP A 1 307 ? -40.659 -19.225 34.116 1.00 31.90 306 ASP A O 1
ATOM 2385 N N . ASN A 1 308 ? -40.009 -17.389 33.012 1.00 28.63 307 ASN A N 1
ATOM 2386 C CA . ASN A 1 308 ? -41.390 -16.945 32.827 1.00 33.45 307 ASN A CA 1
ATOM 2387 C C . ASN A 1 308 ? -41.901 -17.126 31.399 1.00 34.90 307 ASN A C 1
ATOM 2388 O O . ASN A 1 308 ? -41.186 -16.864 30.433 1.00 38.91 307 ASN A O 1
ATOM 2393 N N . PHE B 1 7 ? -36.911 25.418 58.833 1.00 36.66 6 PHE B N 1
ATOM 2394 C CA . PHE B 1 7 ? -37.758 24.363 59.387 1.00 32.55 6 PHE B CA 1
ATOM 2395 C C . PHE B 1 7 ? -37.980 24.616 60.874 1.00 30.52 6 PHE B C 1
ATOM 2396 O O . PHE B 1 7 ? -37.030 24.711 61.652 1.00 27.14 6 PHE B O 1
ATOM 2404 N N . ASN B 1 8 ? -39.241 24.738 61.267 1.00 30.57 7 ASN B N 1
ATOM 2405 C CA . ASN B 1 8 ? -39.568 24.951 62.665 1.00 28.25 7 ASN B CA 1
ATOM 2406 C C . ASN B 1 8 ? -39.736 23.617 63.381 1.00 28.60 7 ASN B C 1
ATOM 2407 O O . ASN B 1 8 ? -40.773 22.971 63.259 1.00 29.26 7 ASN B O 1
ATOM 2412 N N . TYR B 1 9 ? -38.715 23.205 64.124 1.00 27.30 8 TYR B N 1
ATOM 2413 C CA . TYR B 1 9 ? -38.746 21.911 64.802 1.00 26.63 8 TYR B CA 1
ATOM 2414 C C . TYR B 1 9 ? -39.718 21.899 65.981 1.00 28.39 8 TYR B C 1
ATOM 2415 O O . TYR B 1 9 ? -39.962 20.855 66.580 1.00 25.91 8 TYR B O 1
ATOM 2424 N N . GLY B 1 10 ? -40.283 23.063 66.297 1.00 27.74 9 GLY B N 1
ATOM 2425 C CA . GLY B 1 10 ? -41.246 23.178 67.378 1.00 23.32 9 GLY B CA 1
ATOM 2426 C C . GLY B 1 10 ? -42.681 23.179 66.879 1.00 27.54 9 GLY B C 1
ATOM 2427 O O . GLY B 1 10 ? -43.595 23.624 67.580 1.00 28.24 9 GLY B O 1
ATOM 2428 N N . ALA B 1 11 ? -42.878 22.677 65.663 1.00 26.65 10 ALA B N 1
ATOM 2429 C CA . ALA B 1 11 ? -44.211 22.549 65.088 1.00 24.56 10 ALA B CA 1
ATOM 2430 C C . ALA B 1 11 ? -44.383 21.172 64.466 1.00 25.33 10 ALA B C 1
ATOM 2431 O O . ALA B 1 11 ? -43.404 20.499 64.162 1.00 23.77 10 ALA B O 1
ATOM 2433 N N . TYR B 1 12 ? -45.633 20.765 64.276 1.00 26.91 11 TYR B N 1
ATOM 2434 C CA . TYR B 1 12 ? -45.937 19.528 63.564 1.00 24.00 11 TYR B CA 1
ATOM 2435 C C . TYR B 1 12 ? -46.017 19.827 62.077 1.00 26.51 11 TYR B C 1
ATOM 2436 O O . TYR B 1 12 ? -46.508 20.883 61.681 1.00 28.03 11 TYR B O 1
ATOM 2445 N N . HIS B 1 13 ? -45.516 18.911 61.255 1.00 23.63 12 HIS B N 1
ATOM 2446 C CA . HIS B 1 13 ? -45.461 19.137 59.817 1.00 25.34 12 HIS B CA 1
ATOM 2447 C C . HIS B 1 13 ? -46.173 18.076 59.004 1.00 26.79 12 HIS B C 1
ATOM 2448 O O . HIS B 1 13 ? -46.519 17.007 59.505 1.00 25.11 12 HIS B O 1
ATOM 2455 N N . SER B 1 14 ? -46.389 18.401 57.736 1.00 24.91 13 SER B N 1
ATOM 2456 C CA . SER B 1 14 ? -46.888 17.462 56.751 1.00 23.25 13 SER B CA 1
ATOM 2457 C C . SER B 1 14 ? -45.807 16.439 56.433 1.00 22.34 13 SER B C 1
ATOM 2458 O O . SER B 1 14 ? -44.627 16.652 56.720 1.00 19.36 13 SER B O 1
ATOM 2461 N N . LEU B 1 15 ? -46.208 15.335 55.816 1.00 24.07 14 LEU B N 1
ATOM 2462 C CA . LEU B 1 15 ? -45.255 14.323 55.390 1.00 22.12 14 LEU B CA 1
ATOM 2463 C C . LEU B 1 15 ? -44.262 14.912 54.391 1.00 23.01 14 LEU B C 1
ATOM 2464 O O . LEU B 1 15 ? -43.071 14.613 54.429 1.00 22.77 14 LEU B O 1
ATOM 2469 N N . GLU B 1 16 ? -44.761 15.742 53.484 1.00 22.80 15 GLU B N 1
ATOM 2470 C CA . GLU B 1 16 ? -43.900 16.315 52.457 1.00 27.22 15 GLU B CA 1
ATOM 2471 C C . GLU B 1 16 ? -42.832 17.186 53.108 1.00 21.75 15 GLU B C 1
ATOM 2472 O O . GLU B 1 16 ? -41.657 17.124 52.742 1.00 26.43 15 GLU B O 1
ATOM 2478 N N . ALA B 1 17 ? -43.245 17.981 54.087 1.00 26.41 16 ALA B N 1
ATOM 2479 C CA . ALA B 1 17 ? -42.317 18.845 54.806 1.00 24.34 16 ALA B CA 1
ATOM 2480 C C . ALA B 1 17 ? -41.239 18.025 55.509 1.00 26.84 16 ALA B C 1
ATOM 2481 O O . ALA B 1 17 ? -40.061 18.379 55.464 1.00 29.18 16 ALA B O 1
ATOM 2483 N N . ILE B 1 18 ? -41.636 16.924 56.148 1.00 23.95 17 ILE B N 1
ATOM 2484 C CA . ILE B 1 18 ? -40.673 16.053 56.824 1.00 23.85 17 ILE B CA 1
ATOM 2485 C C . ILE B 1 18 ? -39.699 15.393 55.840 1.00 23.10 17 ILE B C 1
ATOM 2486 O O . ILE B 1 18 ? -38.491 15.365 56.078 1.00 25.88 17 ILE B O 1
ATOM 2491 N N . TYR B 1 19 ? -40.217 14.855 54.745 1.00 22.17 18 TYR B N 1
ATOM 2492 C CA . TYR B 1 19 ? -39.352 14.290 53.719 1.00 23.75 18 TYR B CA 1
ATOM 2493 C C . TYR B 1 19 ? -38.395 15.365 53.200 1.00 26.26 18 TYR B C 1
ATOM 2494 O O . TYR B 1 19 ? -37.191 15.139 53.101 1.00 26.04 18 TYR B O 1
ATOM 2503 N N . HIS B 1 20 ? -38.935 16.537 52.885 1.00 23.85 19 HIS B N 1
ATOM 2504 C CA . HIS B 1 20 ? -38.121 17.635 52.373 1.00 29.02 19 HIS B CA 1
ATOM 2505 C C . HIS B 1 20 ? -36.945 17.934 53.292 1.00 28.10 19 HIS B C 1
ATOM 2506 O O . HIS B 1 20 ? -35.812 18.072 52.829 1.00 31.40 19 HIS B O 1
ATOM 2513 N N . GLU B 1 21 ? -37.214 18.024 54.592 1.00 24.13 20 GLU B N 1
ATOM 2514 C CA . GLU B 1 21 ? -36.172 18.343 55.566 1.00 26.18 20 GLU B CA 1
ATOM 2515 C C . GLU B 1 21 ? -35.129 17.223 55.660 1.00 29.46 20 GLU B C 1
ATOM 2516 O O . GLU B 1 21 ? -33.938 17.484 55.868 1.00 28.37 20 GLU B O 1
ATOM 2522 N N . MET B 1 22 ? -35.570 15.976 55.503 1.00 26.10 21 MET B N 1
ATOM 2523 C CA . MET B 1 22 ? -34.636 14.852 55.490 1.00 24.43 21 MET B CA 1
ATOM 2524 C C . MET B 1 22 ? -33.724 14.957 54.267 1.00 27.10 21 MET B C 1
ATOM 2525 O O . MET B 1 22 ? -32.538 14.629 54.324 1.00 31.23 21 MET B O 1
ATOM 2530 N N . ASP B 1 23 ? -34.289 15.398 53.153 1.00 25.40 22 ASP B N 1
ATOM 2531 C CA . ASP B 1 23 ? -33.518 15.531 51.923 1.00 29.50 22 ASP B CA 1
ATOM 2532 C C . ASP B 1 23 ? -32.488 16.648 52.070 1.00 31.40 22 ASP B C 1
ATOM 2533 O O . ASP B 1 23 ? -31.350 16.525 51.601 1.00 28.84 22 ASP B O 1
ATOM 2538 N N . ASN B 1 24 ? -32.891 17.734 52.727 1.00 29.52 23 ASN B N 1
ATOM 2539 C CA . ASN B 1 24 ? -31.994 18.865 52.961 1.00 28.58 23 ASN B CA 1
ATOM 2540 C C . ASN B 1 24 ? -30.844 18.483 53.872 1.00 30.05 23 ASN B C 1
ATOM 2541 O O . ASN B 1 24 ? -29.705 18.897 53.658 1.00 30.07 23 ASN B O 1
ATOM 2546 N N . ILE B 1 25 ? -31.159 17.699 54.898 1.00 30.04 24 ILE B N 1
ATOM 2547 C CA . ILE B 1 25 ? -30.157 17.213 55.836 1.00 29.84 24 ILE B CA 1
ATOM 2548 C C . ILE B 1 25 ? -29.146 16.316 55.116 1.00 28.63 24 ILE B C 1
ATOM 2549 O O . ILE B 1 25 ? -27.945 16.423 55.341 1.00 30.87 24 ILE B O 1
ATOM 2554 N N . ALA B 1 26 ? -29.634 15.448 54.234 1.00 29.90 25 ALA B N 1
ATOM 2555 C CA . ALA B 1 26 ? -28.746 14.571 53.468 1.00 29.78 25 ALA B CA 1
ATOM 2556 C C . ALA B 1 26 ? -27.869 15.349 52.477 1.00 30.53 25 ALA B C 1
ATOM 2557 O O . ALA B 1 26 ? -26.702 15.011 52.273 1.00 30.00 25 ALA B O 1
ATOM 2559 N N . ALA B 1 27 ? -28.438 16.385 51.862 1.00 30.63 26 ALA B N 1
ATOM 2560 C CA . ALA B 1 27 ? -27.705 17.202 50.897 1.00 30.32 26 ALA B CA 1
ATOM 2561 C C . ALA B 1 27 ? -26.631 18.045 51.579 1.00 31.31 26 ALA B C 1
ATOM 2562 O O . ALA B 1 27 ? -25.556 18.268 51.026 1.00 30.48 26 ALA B O 1
ATOM 2564 N N . ASP B 1 28 ? -26.922 18.513 52.786 1.00 28.58 27 ASP B N 1
ATOM 2565 C CA . ASP B 1 28 ? -25.992 19.391 53.493 1.00 29.83 27 ASP B CA 1
ATOM 2566 C C . ASP B 1 28 ? -24.836 18.648 54.166 1.00 31.31 27 ASP B C 1
ATOM 2567 O O . ASP B 1 28 ? -23.775 19.230 54.414 1.00 31.81 27 ASP B O 1
ATOM 2572 N N . PHE B 1 29 ? -25.035 17.368 54.470 1.00 30.55 28 PHE B N 1
ATOM 2573 C CA . PHE B 1 29 ? -23.984 16.571 55.099 1.00 30.87 28 PHE B CA 1
ATOM 2574 C C . PHE B 1 29 ? -23.738 15.271 54.340 1.00 32.04 28 PHE B C 1
ATOM 2575 O O . PHE B 1 29 ? -23.994 14.189 54.863 1.00 31.25 28 PHE B O 1
ATOM 2583 N N . PRO B 1 30 ? -23.221 15.371 53.109 1.00 31.47 29 PRO B N 1
ATOM 2584 C CA . PRO B 1 30 ? -23.106 14.172 52.273 1.00 33.81 29 PRO B CA 1
ATOM 2585 C C . PRO B 1 30 ? -22.241 13.083 52.906 1.00 29.97 29 PRO B C 1
ATOM 2586 O O . PRO B 1 30 ? -22.421 11.908 52.588 1.00 31.17 29 PRO B O 1
ATOM 2590 N N . ASP B 1 31 ? -21.323 13.464 53.788 1.00 28.22 30 ASP B N 1
ATOM 2591 C CA . ASP B 1 31 ? -20.338 12.516 54.317 1.00 30.63 30 ASP B CA 1
ATOM 2592 C C . ASP B 1 31 ? -20.761 11.863 55.640 1.00 28.63 30 ASP B C 1
ATOM 2593 O O . ASP B 1 31 ? -20.057 11.003 56.168 1.00 27.98 30 ASP B O 1
ATOM 2598 N N . LEU B 1 32 ? -21.904 12.271 56.175 1.00 27.50 31 LEU B N 1
ATOM 2599 C CA . LEU B 1 32 ? -22.388 11.712 57.436 1.00 28.20 31 LEU B CA 1
ATOM 2600 C C . LEU B 1 32 ? -23.792 11.119 57.287 1.00 27.28 31 LEU B C 1
ATOM 2601 O O . LEU B 1 32 ? -24.094 10.067 57.852 1.00 26.16 31 LEU B O 1
ATOM 2606 N N . ALA B 1 33 ? -24.636 11.793 56.512 1.00 27.42 32 ALA B N 1
ATOM 2607 C CA . ALA B 1 33 ? -26.029 11.385 56.366 1.00 26.65 32 ALA B CA 1
ATOM 2608 C C . ALA B 1 33 ? -26.417 11.099 54.917 1.00 28.55 32 ALA B C 1
ATOM 2609 O O . ALA B 1 33 ? -26.117 11.876 54.018 1.00 29.66 32 ALA B O 1
ATOM 2611 N N . ARG B 1 34 ? -27.109 9.989 54.696 1.00 23.01 33 ARG B N 1
ATOM 2612 C CA . ARG B 1 34 ? -27.625 9.668 53.371 1.00 24.32 33 ARG B CA 1
ATOM 2613 C C . ARG B 1 34 ? -29.083 9.248 53.498 1.00 24.51 33 ARG B C 1
ATOM 2614 O O . ARG B 1 34 ? -29.421 8.437 54.356 1.00 21.56 33 ARG B O 1
ATOM 2622 N N . ARG B 1 35 ? -29.950 9.801 52.657 1.00 28.18 34 ARG B N 1
ATOM 2623 C CA . ARG B 1 35 ? -31.348 9.386 52.666 1.00 25.01 34 ARG B CA 1
ATOM 2624 C C . ARG B 1 35 ? -31.497 8.157 51.779 1.00 25.62 34 ARG B C 1
ATOM 2625 O O . ARG B 1 35 ? -31.187 8.205 50.590 1.00 30.96 34 ARG B O 1
ATOM 2633 N N . VAL B 1 36 ? -31.956 7.054 52.372 1.00 19.94 35 VAL B N 1
ATOM 2634 C CA . VAL B 1 36 ? -32.085 5.775 51.678 1.00 19.79 35 VAL B CA 1
ATOM 2635 C C . VAL B 1 36 ? -33.557 5.358 51.554 1.00 23.30 35 VAL B C 1
ATOM 2636 O O . VAL B 1 36 ? -34.298 5.377 52.541 1.00 21.95 35 VAL B O 1
ATOM 2640 N N . LYS B 1 37 ? -33.987 4.976 50.355 1.00 16.35 36 LYS B N 1
ATOM 2641 C CA . LYS B 1 37 ? -35.344 4.465 50.191 1.00 18.73 36 LYS B CA 1
ATOM 2642 C C . LYS B 1 37 ? -35.345 2.953 50.411 1.00 19.55 36 LYS B C 1
ATOM 2643 O O . LYS B 1 37 ? -34.614 2.229 49.741 1.00 23.47 36 LYS B O 1
ATOM 2649 N N . ILE B 1 38 ? -36.145 2.476 51.363 1.00 15.63 37 ILE B N 1
ATOM 2650 C CA . ILE B 1 38 ? -36.158 1.048 51.697 1.00 15.86 37 ILE B CA 1
ATOM 2651 C C . ILE B 1 38 ? -37.380 0.313 51.161 1.00 14.49 37 ILE B C 1
ATOM 2652 O O . ILE B 1 38 ? -37.485 -0.899 51.308 1.00 18.61 37 ILE B O 1
ATOM 2657 N N . GLY B 1 39 ? -38.302 1.055 50.556 1.00 16.79 38 GLY B N 1
ATOM 2658 C CA . GLY B 1 39 ? -39.518 0.470 50.023 1.00 17.00 38 GLY B CA 1
ATOM 2659 C C . GLY B 1 39 ? -40.593 1.520 49.851 1.00 20.48 38 GLY B C 1
ATOM 2660 O O . GLY B 1 39 ? -40.302 2.721 49.794 1.00 20.61 38 GLY B O 1
ATOM 2661 N N . HIS B 1 40 ? -41.841 1.069 49.772 1.00 18.25 39 HIS B N 1
ATOM 2662 C CA . HIS B 1 40 ? -42.963 1.967 49.560 1.00 18.01 39 HIS B CA 1
ATOM 2663 C C . HIS B 1 40 ? -44.107 1.577 50.482 1.00 16.18 39 HIS B C 1
ATOM 2664 O O . HIS B 1 40 ? -44.116 0.480 51.029 1.00 20.87 39 HIS B O 1
ATOM 2671 N N . SER B 1 41 ? -45.071 2.476 50.647 1.00 15.45 40 SER B N 1
ATOM 2672 C CA . SER B 1 41 ? -46.264 2.205 51.436 1.00 14.78 40 SER B CA 1
ATOM 2673 C C . SER B 1 41 ? -47.370 1.595 50.583 1.00 18.03 40 SER B C 1
ATOM 2674 O O . SER B 1 41 ? -47.236 1.481 49.359 1.00 17.88 40 SER B O 1
ATOM 2677 N N . PHE B 1 42 ? -48.474 1.214 51.221 1.00 15.98 41 PHE B N 1
ATOM 2678 C CA . PHE B 1 42 ? -49.591 0.642 50.468 1.00 15.50 41 PHE B CA 1
ATOM 2679 C C . PHE B 1 42 ? -50.057 1.599 49.364 1.00 16.28 41 PHE B C 1
ATOM 2680 O O . PHE B 1 42 ? -50.357 1.174 48.242 1.00 17.81 41 PHE B O 1
ATOM 2688 N N . GLU B 1 43 ? -50.098 2.884 49.681 1.00 15.46 42 GLU B N 1
ATOM 2689 C CA . GLU B 1 43 ? -50.551 3.900 48.735 1.00 19.07 42 GLU B CA 1
ATOM 2690 C C . GLU B 1 43 ? -49.402 4.522 47.951 1.00 23.67 42 GLU B C 1
ATOM 2691 O O . GLU B 1 43 ? -49.528 5.635 47.421 1.00 21.01 42 GLU B O 1
ATOM 2697 N N . ASN B 1 44 ? -48.289 3.798 47.871 1.00 18.32 43 ASN B N 1
ATOM 2698 C CA . ASN B 1 44 ? -47.150 4.206 47.036 1.00 21.15 43 ASN B CA 1
ATOM 2699 C C . ASN B 1 44 ? -46.419 5.467 47.441 1.00 23.74 43 ASN B C 1
ATOM 2700 O O . ASN B 1 44 ? -45.984 6.244 46.587 1.00 25.42 43 ASN B O 1
ATOM 2705 N N . ARG B 1 45 ? -46.277 5.678 48.739 1.00 19.59 44 ARG B N 1
ATOM 2706 C CA . ARG B 1 45 ? -45.410 6.735 49.215 1.00 19.71 44 ARG B CA 1
ATOM 2707 C C . ARG B 1 45 ? -44.075 6.120 49.603 1.00 20.04 44 ARG B C 1
ATOM 2708 O O . ARG B 1 45 ? -44.020 4.957 50.009 1.00 20.42 44 ARG B O 1
ATOM 2716 N N . PRO B 1 46 ? -42.986 6.891 49.465 1.00 25.16 45 PRO B N 1
ATOM 2717 C CA . PRO B 1 46 ? -41.666 6.317 49.740 1.00 23.24 45 PRO B CA 1
ATOM 2718 C C . PRO B 1 46 ? -41.508 6.014 51.219 1.00 18.83 45 PRO B C 1
ATOM 2719 O O . PRO B 1 46 ? -42.033 6.756 52.043 1.00 20.90 45 PRO B O 1
ATOM 2723 N N . MET B 1 47 ? -40.797 4.939 51.552 1.00 17.08 46 MET B N 1
ATOM 2724 C CA . MET B 1 47 ? -40.348 4.747 52.921 1.00 16.42 46 MET B CA 1
ATOM 2725 C C . MET B 1 47 ? -38.923 5.262 52.972 1.00 19.03 46 MET B C 1
ATOM 2726 O O . MET B 1 47 ? -38.028 4.650 52.389 1.00 19.53 46 MET B O 1
ATOM 2731 N N . TYR B 1 48 ? -38.716 6.398 53.637 1.00 20.24 47 TYR B N 1
ATOM 2732 C CA . TYR B 1 48 ? -37.390 7.017 53.683 1.00 19.52 47 TYR B CA 1
ATOM 2733 C C . TYR B 1 48 ? -36.728 6.819 55.028 1.00 17.01 47 TYR B C 1
ATOM 2734 O O . TYR B 1 48 ? -37.321 7.094 56.074 1.00 17.98 47 TYR B O 1
ATOM 2743 N N . VAL B 1 49 ? -35.493 6.345 55.015 1.00 16.57 48 VAL B N 1
ATOM 2744 C CA . VAL B 1 49 ? -34.701 6.387 56.235 1.00 20.13 48 VAL B CA 1
ATOM 2745 C C . VAL B 1 49 ? -33.493 7.280 56.019 1.00 18.55 48 VAL B C 1
ATOM 2746 O O . VAL B 1 49 ? -33.060 7.498 54.880 1.00 20.78 48 VAL B O 1
ATOM 2750 N N . LEU B 1 50 ? -32.968 7.827 57.108 1.00 18.83 49 LEU B N 1
ATOM 2751 C CA . LEU B 1 50 ? -31.673 8.485 57.057 1.00 19.11 49 LEU B CA 1
ATOM 2752 C C . LEU B 1 50 ? -30.645 7.567 57.701 1.00 18.17 49 LEU B C 1
ATOM 2753 O O . LEU B 1 50 ? -30.856 7.056 58.797 1.00 17.82 49 LEU B O 1
ATOM 2758 N N . LYS B 1 51 ? -29.549 7.336 56.990 1.00 20.14 50 LYS B N 1
ATOM 2759 C CA . LYS B 1 51 ? -28.437 6.570 57.529 1.00 18.81 50 LYS B CA 1
ATOM 2760 C C . LYS B 1 51 ? -27.336 7.534 57.960 1.00 20.44 50 LYS B C 1
ATOM 2761 O O . LYS B 1 51 ? -26.865 8.356 57.160 1.00 20.47 50 LYS B O 1
ATOM 2767 N N . PHE B 1 52 ? -26.943 7.431 59.224 1.00 19.91 51 PHE B N 1
ATOM 2768 C CA . PHE B 1 52 ? -25.869 8.238 59.791 1.00 21.50 51 PHE B CA 1
ATOM 2769 C C . PHE B 1 52 ? -24.661 7.342 60.028 1.00 21.74 51 PHE B C 1
ATOM 2770 O O . PHE B 1 52 ? -24.734 6.402 60.814 1.00 21.68 51 PHE B O 1
ATOM 2778 N N . SER B 1 53 ? -23.555 7.625 59.342 1.00 25.14 52 SER B N 1
ATOM 2779 C CA . SER B 1 53 ? -22.399 6.728 59.364 1.00 21.84 52 SER B CA 1
ATOM 2780 C C . SER B 1 53 ? -21.096 7.492 59.178 1.00 27.96 52 SER B C 1
ATOM 2781 O O . SER B 1 53 ? -21.049 8.489 58.455 1.00 28.45 52 SER B O 1
ATOM 2784 N N . THR B 1 54 ? -20.035 7.018 59.820 1.00 28.28 53 THR B N 1
ATOM 2785 C CA . THR B 1 54 ? -18.711 7.593 59.597 1.00 32.24 53 THR B CA 1
ATOM 2786 C C . THR B 1 54 ? -17.778 6.595 58.917 1.00 28.83 53 THR B C 1
ATOM 2787 O O . THR B 1 54 ? -16.561 6.749 58.957 1.00 33.14 53 THR B O 1
ATOM 2791 N N . GLY B 1 55 ? -18.347 5.572 58.292 1.00 28.79 54 GLY B N 1
ATOM 2792 C CA . GLY B 1 55 ? -17.533 4.587 57.609 1.00 31.77 54 GLY B CA 1
ATOM 2793 C C . GLY B 1 55 ? -18.323 3.360 57.222 1.00 29.72 54 GLY B C 1
ATOM 2794 O O . GLY B 1 55 ? -19.236 2.950 57.945 1.00 31.04 54 GLY B O 1
ATOM 2795 N N . LYS B 1 56 ? -17.969 2.765 56.085 1.00 28.68 55 LYS B N 1
ATOM 2796 C CA . LYS B 1 56 ? -18.695 1.592 55.596 1.00 31.00 55 LYS B CA 1
ATOM 2797 C C . LYS B 1 56 ? -17.798 0.515 54.987 1.00 32.66 55 LYS B C 1
ATOM 2798 O O . LYS B 1 56 ? -18.270 -0.311 54.206 1.00 31.37 55 LYS B O 1
ATOM 2804 N N . GLY B 1 57 ? -16.514 0.525 55.338 1.00 32.02 56 GLY B N 1
ATOM 2805 C CA . GLY B 1 57 ? -15.595 -0.504 54.872 1.00 33.75 56 GLY B CA 1
ATOM 2806 C C . GLY B 1 57 ? -16.090 -1.888 55.257 1.00 32.70 56 GLY B C 1
ATOM 2807 O O . GLY B 1 57 ? -15.907 -2.866 54.529 1.00 30.72 56 GLY B O 1
ATOM 2808 N N . VAL B 1 58 ? -16.701 -1.968 56.432 1.00 32.23 57 VAL B N 1
ATOM 2809 C CA . VAL B 1 58 ? -17.477 -3.135 56.819 1.00 30.57 57 VAL B CA 1
ATOM 2810 C C . VAL B 1 58 ? -18.830 -2.586 57.234 1.00 33.85 57 VAL B C 1
ATOM 2811 O O . VAL B 1 58 ? -18.949 -1.397 57.525 1.00 31.35 57 VAL B O 1
ATOM 2815 N N . ARG B 1 59 ? -19.854 -3.428 57.254 1.00 29.20 58 ARG B N 1
ATOM 2816 C CA . ARG B 1 59 ? -21.110 -3.000 57.839 1.00 28.07 58 ARG B CA 1
ATOM 2817 C C . ARG B 1 59 ? -20.945 -2.942 59.346 1.00 28.22 58 ARG B C 1
ATOM 2818 O O . ARG B 1 59 ? -20.966 -3.967 60.033 1.00 27.81 58 ARG B O 1
ATOM 2826 N N . ARG B 1 60 ? -20.758 -1.724 59.840 1.00 24.77 59 ARG B N 1
ATOM 2827 C CA . ARG B 1 60 ? -20.538 -1.485 61.252 1.00 26.84 59 ARG B CA 1
ATOM 2828 C C . ARG B 1 60 ? -21.759 -1.919 62.049 1.00 25.31 59 ARG B C 1
ATOM 2829 O O . ARG B 1 60 ? -22.865 -1.995 61.506 1.00 25.57 59 ARG B O 1
ATOM 2837 N N . PRO B 1 61 ? -21.568 -2.206 63.344 1.00 25.29 60 PRO B N 1
ATOM 2838 C CA . PRO B 1 61 ? -22.715 -2.500 64.209 1.00 23.69 60 PRO B CA 1
ATOM 2839 C C . PRO B 1 61 ? -23.691 -1.330 64.121 1.00 20.21 60 PRO B C 1
ATOM 2840 O O . PRO B 1 61 ? -23.245 -0.191 64.041 1.00 24.20 60 PRO B O 1
ATOM 2844 N N . ALA B 1 62 ? -24.992 -1.608 64.121 1.00 20.01 61 ALA B N 1
ATOM 2845 C CA . ALA B 1 62 ? -25.990 -0.588 63.829 1.00 18.11 61 ALA B CA 1
ATOM 2846 C C . ALA B 1 62 ? -27.125 -0.566 64.850 1.00 16.64 61 ALA B C 1
ATOM 2847 O O . ALA B 1 62 ? -27.469 -1.582 65.464 1.00 16.66 61 ALA B O 1
ATOM 2849 N N . VAL B 1 63 ? -27.690 0.614 65.041 1.00 17.94 62 VAL B N 1
ATOM 2850 C CA . VAL B 1 63 ? -28.901 0.760 65.829 1.00 15.02 62 VAL B CA 1
ATOM 2851 C C . VAL B 1 63 ? -30.008 1.270 64.904 1.00 14.07 62 VAL B C 1
ATOM 2852 O O . VAL B 1 63 ? -29.793 2.172 64.093 1.00 18.87 62 VAL B O 1
ATOM 2856 N N . TRP B 1 64 ? -31.181 0.661 65.004 1.00 15.92 63 TRP B N 1
ATOM 2857 C CA . TRP B 1 64 ? -32.337 1.113 64.240 1.00 15.39 63 TRP B CA 1
ATOM 2858 C C . TRP B 1 64 ? -33.222 1.938 65.168 1.00 14.78 63 TRP B C 1
ATOM 2859 O O . TRP B 1 64 ? -33.595 1.454 66.242 1.00 14.30 63 TRP B O 1
ATOM 2870 N N . LEU B 1 65 ? -33.533 3.169 64.752 1.00 14.33 64 LEU B N 1
ATOM 2871 C CA . LEU B 1 65 ? -34.478 4.039 65.451 1.00 15.86 64 LEU B CA 1
ATOM 2872 C C . LEU B 1 65 ? -35.766 4.175 64.635 1.00 14.52 64 LEU B C 1
ATOM 2873 O O . LEU B 1 65 ? -35.773 4.785 63.563 1.00 16.35 64 LEU B O 1
ATOM 2878 N N . ASN B 1 66 ? -36.841 3.579 65.144 1.00 14.85 65 ASN B N 1
ATOM 2879 C CA . ASN B 1 66 ? -38.135 3.507 64.466 1.00 12.25 65 ASN B CA 1
ATOM 2880 C C . ASN B 1 66 ? -39.064 4.553 65.058 1.00 15.66 65 ASN B C 1
ATOM 2881 O O . ASN B 1 66 ? -39.081 4.745 66.279 1.00 14.26 65 ASN B O 1
ATOM 2886 N N . ALA B 1 67 ? -39.799 5.263 64.206 1.00 12.61 66 ALA B N 1
ATOM 2887 C CA . ALA B 1 67 ? -40.799 6.226 64.676 1.00 15.34 66 ALA B CA 1
ATOM 2888 C C . ALA B 1 67 ? -42.026 6.277 63.771 1.00 15.35 66 ALA B C 1
ATOM 2889 O O . ALA B 1 67 ? -41.967 5.922 62.600 1.00 12.98 66 ALA B O 1
ATOM 2891 N N . GLY B 1 68 ? -43.140 6.723 64.334 1.00 13.64 67 GLY B N 1
ATOM 2892 C CA . GLY B 1 68 ? -44.341 6.938 63.559 1.00 13.68 67 GLY B CA 1
ATOM 2893 C C . GLY B 1 68 ? -44.954 5.672 62.986 1.00 12.21 67 GLY B C 1
ATOM 2894 O O . GLY B 1 68 ? -45.659 5.736 61.985 1.00 12.09 67 GLY B O 1
ATOM 2895 N N . ILE B 1 69 ? -44.727 4.522 63.616 1.00 10.61 68 ILE B N 1
ATOM 2896 C CA . ILE B 1 69 ? -45.393 3.330 63.104 1.00 9.34 68 ILE B CA 1
ATOM 2897 C C . ILE B 1 69 ? -46.906 3.453 63.304 1.00 10.52 68 ILE B C 1
ATOM 2898 O O . ILE B 1 69 ? -47.693 2.924 62.512 1.00 9.44 68 ILE B O 1
ATOM 2903 N N . HIS B 1 70 ? -47.307 4.182 64.348 1.00 9.41 69 HIS B N 1
ATOM 2904 C CA . HIS B 1 70 ? -48.715 4.481 64.594 1.00 10.40 69 HIS B CA 1
ATOM 2905 C C . HIS B 1 70 ? -48.970 5.947 64.294 1.00 12.53 69 HIS B C 1
ATOM 2906 O O . HIS B 1 70 ? -48.389 6.822 64.934 1.00 12.40 69 HIS B O 1
ATOM 2913 N N . SER B 1 71 ? -49.847 6.207 63.328 1.00 10.80 70 SER B N 1
ATOM 2914 C CA . SER B 1 71 ? -49.895 7.524 62.710 1.00 12.17 70 SER B CA 1
ATOM 2915 C C . SER B 1 71 ? -50.314 8.650 63.643 1.00 11.15 70 SER B C 1
ATOM 2916 O O . SER B 1 71 ? -49.779 9.747 63.545 1.00 12.41 70 SER B O 1
ATOM 2919 N N . ARG B 1 72 ? -51.242 8.370 64.554 1.00 11.27 71 ARG B N 1
ATOM 2920 C CA . ARG B 1 72 ? -51.777 9.389 65.462 1.00 12.26 71 ARG B CA 1
ATOM 2921 C C . ARG B 1 72 ? -50.773 9.866 66.518 1.00 13.59 71 ARG B C 1
ATOM 2922 O O . ARG B 1 72 ? -51.005 10.871 67.191 1.00 13.07 71 ARG B O 1
ATOM 2930 N N . GLU B 1 73 ? -49.657 9.162 66.653 1.00 10.02 72 GLU B N 1
ATOM 2931 C CA . GLU B 1 73 ? -48.675 9.497 67.694 1.00 15.21 72 GLU B CA 1
ATOM 2932 C C . GLU B 1 73 ? -47.690 10.589 67.237 1.00 15.83 72 GLU B C 1
ATOM 2933 O O . GLU B 1 73 ? -46.481 10.372 67.171 1.00 14.61 72 GLU B O 1
ATOM 2939 N N . TRP B 1 74 ? -48.232 11.772 66.945 1.00 15.02 73 TRP B N 1
ATOM 2940 C CA . TRP B 1 74 ? -47.492 12.844 66.295 1.00 16.01 73 TRP B CA 1
ATOM 2941 C C . TRP B 1 74 ? -46.179 13.223 66.970 1.00 15.17 73 TRP B C 1
ATOM 2942 O O . TRP B 1 74 ? -45.233 13.634 66.300 1.00 16.52 73 TRP B O 1
ATOM 2953 N N . ILE B 1 75 ? -46.118 13.097 68.292 1.00 15.80 74 ILE B N 1
ATOM 2954 C CA . ILE B 1 75 ? -44.881 13.417 69.015 1.00 17.39 74 ILE B CA 1
ATOM 2955 C C . ILE B 1 75 ? -43.732 12.504 68.582 1.00 15.89 74 ILE B C 1
ATOM 2956 O O . ILE B 1 75 ? -42.563 12.878 68.655 1.00 16.47 74 ILE B O 1
ATOM 2961 N N . SER B 1 76 ? -44.070 11.313 68.094 1.00 15.68 75 SER B N 1
ATOM 2962 C CA . SER B 1 76 ? -43.053 10.373 67.640 1.00 14.41 75 SER B CA 1
ATOM 2963 C C . SER B 1 76 ? -42.328 10.857 66.378 1.00 16.04 75 SER B C 1
ATOM 2964 O O . SER B 1 76 ? -41.093 10.910 66.336 1.00 14.45 75 SER B O 1
ATOM 2967 N N . GLN B 1 77 ? -43.089 11.205 65.341 1.00 14.91 76 GLN B N 1
ATOM 2968 C CA . GLN B 1 77 ? -42.480 11.677 64.105 1.00 15.79 76 GLN B CA 1
ATOM 2969 C C . GLN B 1 77 ? -41.740 12.983 64.360 1.00 16.34 76 GLN B C 1
ATOM 2970 O O . GLN B 1 77 ? -40.643 13.190 63.840 1.00 15.49 76 GLN B O 1
ATOM 2976 N N . ALA B 1 78 ? -42.352 13.864 65.148 1.00 15.98 77 ALA B N 1
ATOM 2977 C CA . ALA B 1 78 ? -41.750 15.175 65.432 1.00 16.48 77 ALA B CA 1
ATOM 2978 C C . ALA B 1 78 ? -40.411 15.028 66.156 1.00 17.77 77 ALA B C 1
ATOM 2979 O O . ALA B 1 78 ? -39.434 15.720 65.840 1.00 19.26 77 ALA B O 1
ATOM 2981 N N . THR B 1 79 ? -40.370 14.131 67.132 1.00 16.22 78 THR B N 1
ATOM 2982 C CA . THR B 1 79 ? -39.142 13.839 67.867 1.00 17.96 78 THR B CA 1
ATOM 2983 C C . THR B 1 79 ? -38.097 13.246 66.921 1.00 18.00 78 THR B C 1
ATOM 2984 O O . THR B 1 79 ? -36.905 13.564 66.977 1.00 17.20 78 THR B O 1
ATOM 2988 N N . ALA B 1 80 ? -38.563 12.386 66.029 1.00 16.25 79 ALA B N 1
ATOM 2989 C CA . ALA B 1 80 ? -37.678 11.749 65.071 1.00 17.62 79 ALA B CA 1
ATOM 2990 C C . ALA B 1 80 ? -36.969 12.753 64.163 1.00 17.02 79 ALA B C 1
ATOM 2991 O O . ALA B 1 80 ? -35.762 12.660 63.979 1.00 22.70 79 ALA B O 1
ATOM 2993 N N . ILE B 1 81 ? -37.703 13.704 63.588 1.00 15.41 80 ILE B N 1
ATOM 2994 C CA . ILE B 1 81 ? -37.072 14.645 62.660 1.00 19.10 80 ILE B CA 1
ATOM 2995 C C . ILE B 1 81 ? -36.131 15.599 63.407 1.00 20.83 80 ILE B C 1
ATOM 2996 O O . ILE B 1 81 ? -35.084 15.987 62.890 1.00 21.35 80 ILE B O 1
ATOM 3001 N N . TRP B 1 82 ? -36.496 15.940 64.635 1.00 17.72 81 TRP B N 1
ATOM 3002 C CA . TRP B 1 82 ? -35.639 16.766 65.482 1.00 22.54 81 TRP B CA 1
ATOM 3003 C C . TRP B 1 82 ? -34.333 16.018 65.727 1.00 25.39 81 TRP B C 1
ATOM 3004 O O . TRP B 1 82 ? -33.256 16.615 65.731 1.00 24.75 81 TRP B O 1
ATOM 3015 N N . THR B 1 83 ? -34.440 14.702 65.898 1.00 21.73 82 THR B N 1
ATOM 3016 C CA . THR B 1 83 ? -33.285 13.855 66.171 1.00 20.91 82 THR B CA 1
ATOM 3017 C C . THR B 1 83 ? -32.322 13.780 64.985 1.00 22.60 82 THR B C 1
ATOM 3018 O O . THR B 1 83 ? -31.107 13.727 65.173 1.00 26.32 82 THR B O 1
ATOM 3022 N N . ALA B 1 84 ? -32.867 13.787 63.772 1.00 22.42 83 ALA B N 1
ATOM 3023 C CA . ALA B 1 84 ? -32.050 13.812 62.562 1.00 22.64 83 ALA B CA 1
ATOM 3024 C C . ALA B 1 84 ? -31.198 15.079 62.528 1.00 27.29 83 ALA B C 1
ATOM 3025 O O . ALA B 1 84 ? -29.995 15.027 62.254 1.00 27.04 83 ALA B O 1
ATOM 3027 N N . ARG B 1 85 ? -31.825 16.215 62.830 1.00 25.85 84 ARG B N 1
ATOM 3028 C CA . ARG B 1 85 ? -31.114 17.486 62.889 1.00 25.45 84 ARG B CA 1
ATOM 3029 C C . ARG B 1 85 ? -30.092 17.510 64.021 1.00 25.99 84 ARG B C 1
ATOM 3030 O O . ARG B 1 85 ? -28.995 18.025 63.849 1.00 28.91 84 ARG B O 1
ATOM 3038 N N . LYS B 1 86 ? -30.454 16.957 65.176 1.00 27.34 85 LYS B N 1
ATOM 3039 C CA . LYS B 1 86 ? -29.566 16.943 66.337 1.00 27.05 85 LYS B CA 1
ATOM 3040 C C . LYS B 1 86 ? -28.258 16.187 66.072 1.00 29.97 85 LYS B C 1
ATOM 3041 O O . LYS B 1 86 ? -27.181 16.613 66.501 1.00 29.40 85 LYS B O 1
ATOM 3047 N N . ILE B 1 87 ? -28.360 15.057 65.380 1.00 27.33 86 ILE B N 1
ATOM 3048 C CA . ILE B 1 87 ? -27.184 14.259 65.035 1.00 25.08 86 ILE B CA 1
ATOM 3049 C C . ILE B 1 87 ? -26.208 15.022 64.141 1.00 25.04 86 ILE B C 1
ATOM 3050 O O . ILE B 1 87 ? -25.013 15.072 64.427 1.00 28.11 86 ILE B O 1
ATOM 3055 N N . VAL B 1 88 ? -26.705 15.613 63.061 1.00 27.34 87 VAL B N 1
ATOM 3056 C CA . VAL B 1 88 ? -25.823 16.308 62.129 1.00 25.36 87 VAL B CA 1
ATOM 3057 C C . VAL B 1 88 ? -25.284 17.589 62.769 1.00 30.21 87 VAL B C 1
ATOM 3058 O O . VAL B 1 88 ? -24.158 18.015 62.485 1.00 29.93 87 VAL B O 1
ATOM 3062 N N . SER B 1 89 ? -26.091 18.187 63.641 1.00 27.37 88 SER B N 1
ATOM 3063 C CA . SER B 1 89 ? -25.690 19.383 64.372 1.00 31.62 88 SER B CA 1
ATOM 3064 C C . SER B 1 89 ? -24.591 19.083 65.374 1.00 30.87 88 SER B C 1
ATOM 3065 O O . SER B 1 89 ? -23.713 19.915 65.610 1.00 35.44 88 SER B O 1
ATOM 3068 N N . ASP B 1 90 ? -24.634 17.894 65.966 1.00 28.25 89 ASP B N 1
ATOM 3069 C CA . ASP B 1 90 ? -23.771 17.604 67.102 1.00 29.37 89 ASP B CA 1
ATOM 3070 C C . ASP B 1 90 ? -22.584 16.685 66.836 1.00 33.11 89 ASP B C 1
ATOM 3071 O O . ASP B 1 90 ? -21.714 16.541 67.697 1.00 33.52 89 ASP B O 1
ATOM 3076 N N . TYR B 1 91 ? -22.539 16.060 65.665 1.00 30.49 90 TYR B N 1
ATOM 3077 C CA . TYR B 1 91 ? -21.395 15.209 65.350 1.00 32.58 90 TYR B CA 1
ATOM 3078 C C . TYR B 1 91 ? -20.105 16.028 65.336 1.00 32.31 90 TYR B C 1
ATOM 3079 O O . TYR B 1 91 ? -20.020 17.046 64.648 1.00 35.55 90 TYR B O 1
ATOM 3088 N N . GLN B 1 92 ? -19.118 15.567 66.101 1.00 33.98 91 GLN B N 1
ATOM 3089 C CA . GLN B 1 92 ? -17.820 16.237 66.238 1.00 37.09 91 GLN B CA 1
ATOM 3090 C C . GLN B 1 92 ? -17.900 17.524 67.055 1.00 39.12 91 GLN B C 1
ATOM 3091 O O . GLN B 1 92 ? -17.039 18.397 66.940 1.00 39.44 91 GLN B O 1
ATOM 3097 N N . ARG B 1 93 ? -18.937 17.632 67.879 1.00 34.88 92 ARG B N 1
ATOM 3098 C CA . ARG B 1 93 ? -19.080 18.754 68.801 1.00 36.22 92 ARG B CA 1
ATOM 3099 C C . ARG B 1 93 ? -19.439 18.196 70.162 1.00 36.00 92 ARG B C 1
ATOM 3100 O O . ARG B 1 93 ? -18.798 18.496 71.163 1.00 36.13 92 ARG B O 1
ATOM 3108 N N . ASP B 1 94 ? -20.476 17.370 70.181 1.00 34.40 93 ASP B N 1
ATOM 3109 C CA . ASP B 1 94 ? -20.813 16.594 71.354 1.00 30.56 93 ASP B CA 1
ATOM 3110 C C . ASP B 1 94 ? -19.959 15.335 71.370 1.00 34.16 93 ASP B C 1
ATOM 3111 O O . ASP B 1 94 ? -20.043 14.515 70.457 1.00 33.89 93 ASP B O 1
ATOM 3116 N N . PRO B 1 95 ? -19.131 15.176 72.410 1.00 32.78 94 PRO B N 1
ATOM 3117 C CA . PRO B 1 95 ? -18.275 13.992 72.550 1.00 37.05 94 PRO B CA 1
ATOM 3118 C C . PRO B 1 95 ? -19.074 12.693 72.585 1.00 36.85 94 PRO B C 1
ATOM 3119 O O . PRO B 1 95 ? -18.604 11.666 72.092 1.00 34.29 94 PRO B O 1
ATOM 3123 N N . ALA B 1 96 ? -20.274 12.744 73.154 1.00 36.04 95 ALA B N 1
ATOM 3124 C CA . ALA B 1 96 ? -21.088 11.544 73.330 1.00 33.43 95 ALA B CA 1
ATOM 3125 C C . ALA B 1 96 ? -21.541 10.927 72.001 1.00 29.89 95 ALA B C 1
ATOM 3126 O O . ALA B 1 96 ? -21.229 9.773 71.709 1.00 29.82 95 ALA B O 1
ATOM 3128 N N . ILE B 1 97 ? -22.265 11.692 71.192 1.00 31.38 96 ILE B N 1
ATOM 3129 C CA . ILE B 1 97 ? -22.739 11.167 69.915 1.00 29.16 96 ILE B CA 1
ATOM 3130 C C . ILE B 1 97 ? -21.580 10.909 68.953 1.00 31.38 96 ILE B C 1
ATOM 3131 O O . ILE B 1 97 ? -21.628 9.984 68.145 1.00 26.15 96 ILE B O 1
ATOM 3136 N N . THR B 1 98 ? -20.528 11.715 69.047 1.00 31.19 97 THR B N 1
ATOM 3137 C CA . THR B 1 98 ? -19.368 11.502 68.192 1.00 32.41 97 THR B CA 1
ATOM 3138 C C . THR B 1 98 ? -18.773 10.104 68.392 1.00 30.90 97 THR B C 1
ATOM 3139 O O . THR B 1 98 ? -18.492 9.396 67.423 1.00 31.17 97 THR B O 1
ATOM 3143 N N . SER B 1 99 ? -18.598 9.696 69.643 1.00 29.34 98 SER B N 1
ATOM 3144 C CA . SER B 1 99 ? -17.973 8.405 69.922 1.00 31.81 98 SER B CA 1
ATOM 3145 C C . SER B 1 99 ? -18.879 7.248 69.519 1.00 33.71 98 SER B C 1
ATOM 3146 O O . SER B 1 99 ? -18.403 6.185 69.116 1.00 32.16 98 SER B O 1
ATOM 3149 N N . ILE B 1 100 ? -20.185 7.456 69.651 1.00 28.44 99 ILE B N 1
ATOM 3150 C CA . ILE B 1 100 ? -21.155 6.449 69.243 1.00 28.78 99 ILE B CA 1
ATOM 3151 C C . ILE B 1 100 ? -21.031 6.211 67.741 1.00 25.66 99 ILE B C 1
ATOM 3152 O O . ILE B 1 100 ? -20.917 5.068 67.288 1.00 26.39 99 ILE B O 1
ATOM 3157 N N . LEU B 1 101 ? -21.030 7.296 66.975 1.00 25.06 100 LEU B N 1
ATOM 3158 C CA . LEU B 1 101 ? -20.952 7.209 65.519 1.00 23.37 100 LEU B CA 1
ATOM 3159 C C . LEU B 1 101 ? -19.578 6.777 65.018 1.00 29.48 100 LEU B C 1
ATOM 3160 O O . LEU B 1 101 ? -19.439 6.348 63.876 1.00 29.59 100 LEU B O 1
ATOM 3165 N N . GLU B 1 102 ? -18.555 6.900 65.856 1.00 29.59 101 GLU B N 1
ATOM 3166 C CA . GLU B 1 102 ? -17.228 6.463 65.436 1.00 30.59 101 GLU B CA 1
ATOM 3167 C C . GLU B 1 102 ? -17.158 4.940 65.425 1.00 29.04 101 GLU B C 1
ATOM 3168 O O . GLU B 1 102 ? -16.330 4.358 64.722 1.00 29.50 101 GLU B O 1
ATOM 3174 N N . LYS B 1 103 ? -18.056 4.300 66.172 1.00 26.48 102 LYS B N 1
ATOM 3175 C CA . LYS B 1 103 ? -18.089 2.843 66.237 1.00 28.37 102 LYS B CA 1
ATOM 3176 C C . LYS B 1 103 ? -19.336 2.202 65.609 1.00 28.22 102 LYS B C 1
ATOM 3177 O O . LYS B 1 103 ? -19.320 1.013 65.286 1.00 23.54 102 LYS B O 1
ATOM 3183 N N . MET B 1 104 ? -20.414 2.966 65.449 1.00 24.03 103 MET B N 1
ATOM 3184 C CA . MET B 1 104 ? -21.652 2.369 64.934 1.00 25.56 103 MET B CA 1
ATOM 3185 C C . MET B 1 104 ? -22.468 3.270 64.014 1.00 23.89 103 MET B C 1
ATOM 3186 O O . MET B 1 104 ? -22.380 4.495 64.081 1.00 21.08 103 MET B O 1
ATOM 3191 N N . ASP B 1 105 ? -23.250 2.640 63.137 1.00 18.31 104 ASP B N 1
ATOM 3192 C CA . ASP B 1 105 ? -24.188 3.355 62.281 1.00 23.40 104 ASP B CA 1
ATOM 3193 C C . ASP B 1 105 ? -25.521 3.529 62.995 1.00 22.20 104 ASP B C 1
ATOM 3194 O O . ASP B 1 105 ? -25.899 2.708 63.823 1.00 17.64 104 ASP B O 1
ATOM 3199 N N . ILE B 1 106 ? -26.243 4.586 62.643 1.00 20.06 105 ILE B N 1
ATOM 3200 C CA . ILE B 1 106 ? -27.594 4.775 63.143 1.00 20.29 105 ILE B CA 1
ATOM 3201 C C . ILE B 1 106 ? -28.521 4.905 61.944 1.00 19.38 105 ILE B C 1
ATOM 3202 O O . ILE B 1 106 ? -28.304 5.751 61.075 1.00 19.87 105 ILE B O 1
ATOM 3207 N N . PHE B 1 107 ? -29.536 4.051 61.883 1.00 17.12 106 PHE B N 1
ATOM 3208 C CA . PHE B 1 107 ? -30.558 4.154 60.850 1.00 16.14 106 PHE B CA 1
ATOM 3209 C C . PHE B 1 107 ? -31.820 4.719 61.489 1.00 15.87 106 PHE B C 1
ATOM 3210 O O . PHE B 1 107 ? -32.302 4.187 62.485 1.00 18.25 106 PHE B O 1
ATOM 3218 N N . LEU B 1 108 ? -32.369 5.778 60.908 1.00 13.31 107 LEU B N 1
ATOM 3219 C CA . LEU B 1 108 ? -33.531 6.435 61.488 1.00 13.43 107 LEU B CA 1
ATOM 3220 C C . LEU B 1 108 ? -34.689 6.498 60.502 1.00 15.08 107 LEU B C 1
ATOM 3221 O O . LEU B 1 108 ? -34.541 7.000 59.388 1.00 16.97 107 LEU B O 1
ATOM 3226 N N . LEU B 1 109 ? -35.839 5.990 60.932 1.00 14.81 108 LEU B N 1
ATOM 3227 C CA . LEU B 1 109 ? -37.068 6.026 60.152 1.00 13.84 108 LEU B CA 1
ATOM 3228 C C . LEU B 1 109 ? -38.096 6.926 60.846 1.00 14.78 108 LEU B C 1
ATOM 3229 O O . LEU B 1 109 ? -38.825 6.472 61.724 1.00 13.37 108 LEU B O 1
ATOM 3234 N N . PRO B 1 110 ? -38.150 8.208 60.467 1.00 15.46 109 PRO B N 1
ATOM 3235 C CA . PRO B 1 110 ? -39.074 9.141 61.137 1.00 14.58 109 PRO B CA 1
ATOM 3236 C C . PRO B 1 110 ? -40.568 8.827 60.961 1.00 14.80 109 PRO B C 1
ATOM 3237 O O . PRO B 1 110 ? -41.339 9.025 61.911 1.00 13.80 109 PRO B O 1
ATOM 3241 N N . VAL B 1 111 ? -40.963 8.330 59.789 1.00 14.75 110 VAL B N 1
ATOM 3242 C CA . VAL B 1 111 ? -42.365 8.016 59.520 1.00 12.32 110 VAL B CA 1
ATOM 3243 C C . VAL B 1 111 ? -42.528 6.605 58.967 1.00 13.38 110 VAL B C 1
ATOM 3244 O O . VAL B 1 111 ? -42.541 6.398 57.749 1.00 12.78 110 VAL B O 1
ATOM 3248 N N . ALA B 1 112 ? -42.661 5.633 59.872 1.00 10.66 111 ALA B N 1
ATOM 3249 C CA . ALA B 1 112 ? -42.804 4.232 59.489 1.00 11.93 111 ALA B CA 1
ATOM 3250 C C . ALA B 1 112 ? -44.154 3.879 58.846 1.00 11.35 111 ALA B C 1
ATOM 3251 O O . ALA B 1 112 ? -44.320 2.783 58.305 1.00 12.69 111 ALA B O 1
ATOM 3253 N N . ASN B 1 113 ? -45.104 4.808 58.913 1.00 12.14 112 ASN B N 1
ATOM 3254 C CA . ASN B 1 113 ? -46.459 4.600 58.430 1.00 11.90 112 ASN B CA 1
ATOM 3255 C C . ASN B 1 113 ? -46.922 5.883 57.742 1.00 12.23 112 ASN B C 1
ATOM 3256 O O . ASN B 1 113 ? -47.740 6.616 58.285 1.00 12.53 112 ASN B O 1
ATOM 3261 N N . PRO B 1 114 ? -46.385 6.155 56.539 1.00 12.58 113 PRO B N 1
ATOM 3262 C CA . PRO B 1 114 ? -46.661 7.422 55.835 1.00 15.00 113 PRO B CA 1
ATOM 3263 C C . PRO B 1 114 ? -48.129 7.617 55.467 1.00 14.56 113 PRO B C 1
ATOM 3264 O O . PRO B 1 114 ? -48.643 8.737 55.605 1.00 14.44 113 PRO B O 1
ATOM 3268 N N . ASP B 1 115 ? -48.795 6.565 54.994 1.00 14.32 114 ASP B N 1
ATOM 3269 C CA . ASP B 1 115 ? -50.197 6.700 54.589 1.00 14.79 114 ASP B CA 1
ATOM 3270 C C . ASP B 1 115 ? -51.060 7.108 55.774 1.00 14.81 114 ASP B C 1
ATOM 3271 O O . ASP B 1 115 ? -51.891 8.019 55.679 1.00 12.54 114 ASP B O 1
ATOM 3276 N N . GLY B 1 116 ? -50.874 6.417 56.894 1.00 12.27 115 GLY B N 1
ATOM 3277 C CA . GLY B 1 116 ? -51.596 6.771 58.101 1.00 11.22 115 GLY B CA 1
ATOM 3278 C C . GLY B 1 116 ? -51.350 8.219 58.496 1.00 12.08 115 GLY B C 1
ATOM 3279 O O . GLY B 1 116 ? -52.270 8.919 58.935 1.00 12.94 115 GLY B O 1
ATOM 3280 N N . TYR B 1 117 ? -50.105 8.673 58.376 1.00 12.56 116 TYR B N 1
ATOM 3281 C CA . TYR B 1 117 ? -49.773 10.017 58.833 1.00 12.82 116 TYR B CA 1
ATOM 3282 C C . TYR B 1 117 ? -50.523 11.062 58.007 1.00 14.51 116 TYR B C 1
ATOM 3283 O O . TYR B 1 117 ? -51.139 11.971 58.558 1.00 16.25 116 TYR B O 1
ATOM 3292 N N . VAL B 1 118 ? -50.465 10.910 56.690 1.00 16.01 117 VAL B N 1
ATOM 3293 C CA . VAL B 1 118 ? -51.195 11.799 55.783 1.00 16.21 117 VAL B CA 1
ATOM 3294 C C . VAL B 1 118 ? -52.674 11.806 56.164 1.00 16.71 117 VAL B C 1
ATOM 3295 O O . VAL B 1 118 ? -53.303 12.862 56.291 1.00 17.57 117 VAL B O 1
ATOM 3299 N N . TYR B 1 119 ? -53.217 10.616 56.394 1.00 16.47 118 TYR B N 1
ATOM 3300 C CA . TYR B 1 119 ? -54.619 10.479 56.784 1.00 16.42 118 TYR B CA 1
ATOM 3301 C C . TYR B 1 119 ? -54.970 11.205 58.102 1.00 15.72 118 TYR B C 1
ATOM 3302 O O . TYR B 1 119 ? -56.056 11.782 58.231 1.00 16.98 118 TYR B O 1
ATOM 3311 N N . THR B 1 120 ? -54.061 11.195 59.072 1.00 13.97 119 THR B N 1
ATOM 3312 C CA . THR B 1 120 ? -54.326 11.868 60.356 1.00 16.14 119 THR B CA 1
ATOM 3313 C C . THR B 1 120 ? -54.349 13.389 60.241 1.00 16.33 119 THR B C 1
ATOM 3314 O O . THR B 1 120 ? -54.954 14.067 61.068 1.00 19.34 119 THR B O 1
ATOM 3318 N N . GLN B 1 121 ? -53.660 13.918 59.241 1.00 14.75 120 GLN B N 1
ATOM 3319 C CA . GLN B 1 121 ? -53.590 15.365 59.085 1.00 21.12 120 GLN B CA 1
ATOM 3320 C C . GLN B 1 121 ? -54.852 15.921 58.427 1.00 19.08 120 GLN B C 1
ATOM 3321 O O . GLN B 1 121 ? -55.175 17.097 58.607 1.00 18.25 120 GLN B O 1
ATOM 3327 N N . THR B 1 122 ? -55.576 15.071 57.699 1.00 18.92 121 THR B N 1
ATOM 3328 C CA . THR B 1 122 ? -56.664 15.555 56.846 1.00 17.55 121 THR B CA 1
ATOM 3329 C C . THR B 1 122 ? -58.043 14.949 57.116 1.00 17.17 121 THR B C 1
ATOM 3330 O O . THR B 1 122 ? -59.054 15.575 56.805 1.00 17.55 121 THR B O 1
ATOM 3334 N N . GLN B 1 123 ? -58.091 13.744 57.691 1.00 15.19 122 GLN B N 1
ATOM 3335 C CA . GLN B 1 123 ? -59.347 12.988 57.782 1.00 15.88 122 GLN B CA 1
ATOM 3336 C C . GLN B 1 123 ? -59.741 12.473 59.168 1.00 16.29 122 GLN B C 1
ATOM 3337 O O . GLN B 1 123 ? -60.916 12.435 59.506 1.00 17.17 122 GLN B O 1
ATOM 3343 N N . ASN B 1 124 ? -58.768 12.036 59.952 1.00 16.51 123 ASN B N 1
ATOM 3344 C CA . ASN B 1 124 ? -59.065 11.417 61.250 1.00 16.34 123 ASN B CA 1
ATOM 3345 C C . ASN B 1 124 ? -57.821 11.483 62.092 1.00 14.29 123 ASN B C 1
ATOM 3346 O O . ASN B 1 124 ? -56.911 10.675 61.933 1.00 15.46 123 ASN B O 1
ATOM 3351 N N . ARG B 1 125 ? -57.790 12.467 62.993 1.00 12.70 124 ARG B N 1
ATOM 3352 C CA . ARG B 1 125 ? -56.618 12.747 63.819 1.00 14.81 124 ARG B CA 1
ATOM 3353 C C . ARG B 1 125 ? -56.166 11.554 64.657 1.00 15.60 124 ARG B C 1
ATOM 3354 O O . ARG B 1 125 ? -54.995 11.447 65.007 1.00 13.41 124 ARG B O 1
ATOM 3362 N N . LEU B 1 126 ? -57.101 10.671 64.985 1.00 13.71 125 LEU B N 1
ATOM 3363 C CA . LEU B 1 126 ? -56.788 9.529 65.835 1.00 15.38 125 LEU B CA 1
ATOM 3364 C C . LEU B 1 126 ? -56.587 8.214 65.070 1.00 15.29 125 LEU B C 1
ATOM 3365 O O . LEU B 1 126 ? -56.602 7.155 65.681 1.00 14.12 125 LEU B O 1
ATOM 3370 N N . TRP B 1 127 ? -56.387 8.266 63.754 1.00 12.20 126 TRP B N 1
ATOM 3371 C CA . TRP B 1 127 ? -56.073 7.027 63.012 1.00 13.39 126 TRP B CA 1
ATOM 3372 C C . TRP B 1 127 ? -54.728 6.405 63.428 1.00 13.65 126 TRP B C 1
ATOM 3373 O O . TRP B 1 127 ? -53.718 7.096 63.526 1.00 12.50 126 TRP B O 1
ATOM 3384 N N . ARG B 1 128 ? -54.734 5.089 63.645 1.00 11.38 127 ARG B N 1
ATOM 3385 C CA . ARG B 1 128 ? -53.575 4.346 64.144 1.00 11.82 127 ARG B CA 1
ATOM 3386 C C . ARG B 1 128 ? -52.920 3.445 63.096 1.00 10.77 127 ARG B C 1
ATOM 3387 O O . ARG B 1 128 ? -51.692 3.369 63.009 1.00 9.61 127 ARG B O 1
ATOM 3395 N N . LYS B 1 129 ? -53.756 2.761 62.315 1.00 10.94 128 LYS B N 1
ATOM 3396 C CA . LYS B 1 129 ? -53.325 1.645 61.478 1.00 10.17 128 LYS B CA 1
ATOM 3397 C C . LYS B 1 129 ? -52.676 2.076 60.167 1.00 10.97 128 LYS B C 1
ATOM 3398 O O . LYS B 1 129 ? -52.520 3.276 59.901 1.00 11.70 128 LYS B O 1
ATOM 3404 N N . THR B 1 130 ? -52.291 1.099 59.347 1.00 10.69 129 THR B N 1
ATOM 3405 C CA . THR B 1 130 ? -51.954 1.391 57.960 1.00 12.64 129 THR B CA 1
ATOM 3406 C C . THR B 1 130 ? -53.249 1.744 57.221 1.00 9.85 129 THR B C 1
ATOM 3407 O O . THR B 1 130 ? -54.311 1.850 57.834 1.00 11.16 129 THR B O 1
ATOM 3411 N N . ARG B 1 131 ? -53.169 1.884 55.898 1.00 11.88 130 ARG B N 1
ATOM 3412 C CA . ARG B 1 131 ? -54.353 2.197 55.098 1.00 11.42 130 ARG B CA 1
ATOM 3413 C C . ARG B 1 131 ? -54.583 1.166 53.990 1.00 12.13 130 ARG B C 1
ATOM 3414 O O . ARG B 1 131 ? -55.182 1.465 52.947 1.00 13.46 130 ARG B O 1
ATOM 3422 N N . SER B 1 132 ? -54.125 -0.058 54.223 1.00 14.53 131 SER B N 1
ATOM 3423 C CA . SER B 1 132 ? -54.296 -1.130 53.237 1.00 14.14 131 SER B CA 1
ATOM 3424 C C . SER B 1 132 ? -55.742 -1.616 53.170 1.00 16.37 131 SER B C 1
ATOM 3425 O O . SER B 1 132 ? -56.479 -1.565 54.163 1.00 11.44 131 SER B O 1
ATOM 3428 N N . ARG B 1 133 ? -56.147 -2.100 51.996 1.00 16.27 132 ARG B N 1
ATOM 3429 C CA . ARG B 1 133 ? -57.463 -2.705 51.833 1.00 14.68 132 ARG B CA 1
ATOM 3430 C C . ARG B 1 133 ? -57.583 -4.036 52.560 1.00 17.30 132 ARG B C 1
ATOM 3431 O O . ARG B 1 133 ? -56.632 -4.822 52.618 1.00 16.85 132 ARG B O 1
ATOM 3439 N N . ASN B 1 134 ? -58.761 -4.277 53.115 1.00 15.22 133 ASN B N 1
ATOM 3440 C CA . ASN B 1 134 ? -59.120 -5.585 53.646 1.00 14.70 133 ASN B CA 1
ATOM 3441 C C . ASN B 1 134 ? -60.205 -6.142 52.739 1.00 14.57 133 ASN B C 1
ATOM 3442 O O . ASN B 1 134 ? -61.332 -5.640 52.713 1.00 13.45 133 ASN B O 1
ATOM 3447 N N . PRO B 1 135 ? -59.852 -7.156 51.943 1.00 15.92 134 PRO B N 1
ATOM 3448 C CA . PRO B 1 135 ? -60.817 -7.645 50.959 1.00 15.03 134 PRO B CA 1
ATOM 3449 C C . PRO B 1 135 ? -62.165 -7.978 51.596 1.00 12.89 134 PRO B C 1
ATOM 3450 O O . PRO B 1 135 ? -62.217 -8.581 52.676 1.00 15.32 134 PRO B O 1
ATOM 3454 N N . GLY B 1 136 ? -63.238 -7.571 50.922 1.00 17.62 135 GLY B N 1
ATOM 3455 C CA . GLY B 1 136 ? -64.592 -7.867 51.360 1.00 16.61 135 GLY B CA 1
ATOM 3456 C C . GLY B 1 136 ? -65.035 -7.065 52.569 1.00 14.74 135 GLY B C 1
ATOM 3457 O O . GLY B 1 136 ? -66.112 -7.282 53.104 1.00 11.94 135 GLY B O 1
ATOM 3458 N N . SER B 1 137 ? -64.211 -6.120 53.005 1.00 15.03 136 SER B N 1
ATOM 3459 C CA . SER B 1 137 ? -64.551 -5.357 54.201 1.00 12.48 136 SER B CA 1
ATOM 3460 C C . SER B 1 137 ? -64.471 -3.861 53.939 1.00 13.72 136 SER B C 1
ATOM 3461 O O . SER B 1 137 ? -63.599 -3.399 53.192 1.00 11.97 136 SER B O 1
ATOM 3464 N N . SER B 1 138 ? -65.388 -3.116 54.547 1.00 13.65 137 SER B N 1
ATOM 3465 C CA . SER B 1 138 ? -65.347 -1.657 54.488 1.00 14.96 137 SER B CA 1
ATOM 3466 C C . SER B 1 138 ? -64.396 -1.089 55.538 1.00 14.25 137 SER B C 1
ATOM 3467 O O . SER B 1 138 ? -64.176 0.116 55.593 1.00 14.64 137 SER B O 1
ATOM 3470 N N . CYS B 1 139 ? -63.856 -1.948 56.396 1.00 11.10 138 CYS B N 1
ATOM 3471 C CA . CYS B 1 139 ? -62.870 -1.507 57.381 1.00 11.90 138 CYS B CA 1
ATOM 3472 C C . CYS B 1 139 ? -61.466 -1.565 56.794 1.00 13.39 138 CYS B C 1
ATOM 3473 O O . CYS B 1 139 ? -61.073 -2.564 56.180 1.00 14.75 138 CYS B O 1
ATOM 3476 N N . ILE B 1 140 ? -60.694 -0.507 57.012 1.00 11.59 139 ILE B N 1
ATOM 3477 C CA . ILE B 1 140 ? -59.392 -0.356 56.370 1.00 10.46 139 ILE B CA 1
ATOM 3478 C C . ILE B 1 140 ? -58.220 -0.515 57.342 1.00 11.03 139 ILE B C 1
ATOM 3479 O O . ILE B 1 140 ? -58.305 -0.112 58.506 1.00 12.18 139 ILE B O 1
ATOM 3484 N N . GLY B 1 141 ? -57.134 -1.114 56.858 1.00 10.65 140 GLY B N 1
ATOM 3485 C CA . GLY B 1 141 ? -55.868 -1.122 57.572 1.00 11.63 140 GLY B CA 1
ATOM 3486 C C . GLY B 1 141 ? -55.636 -2.274 58.540 1.00 11.35 140 GLY B C 1
ATOM 3487 O O . GLY B 1 141 ? -56.568 -2.953 58.955 1.00 12.19 140 GLY B O 1
ATOM 3488 N N . ALA B 1 142 ? -54.371 -2.469 58.892 1.00 11.82 141 ALA B N 1
ATOM 3489 C CA . ALA B 1 142 ? -53.985 -3.397 59.943 1.00 11.92 141 ALA B CA 1
ATOM 3490 C C . ALA B 1 142 ? -53.035 -2.641 60.871 1.00 11.41 141 ALA B C 1
ATOM 3491 O O . ALA B 1 142 ? -52.436 -1.624 60.483 1.00 12.02 141 ALA B O 1
ATOM 3493 N N . ASP B 1 143 ? -52.903 -3.123 62.102 1.00 10.01 142 ASP B N 1
ATOM 3494 C CA . ASP B 1 143 ? -51.973 -2.517 63.039 1.00 11.25 142 ASP B CA 1
ATOM 3495 C C . ASP B 1 143 ? -50.559 -2.995 62.714 1.00 11.10 142 ASP B C 1
ATOM 3496 O O . ASP B 1 143 ? -50.231 -4.180 62.899 1.00 11.70 142 ASP B O 1
ATOM 3501 N N . PRO B 1 144 ? -49.707 -2.086 62.221 1.00 11.88 143 PRO B N 1
ATOM 3502 C CA . PRO B 1 144 ? -48.369 -2.527 61.814 1.00 12.68 143 PRO B CA 1
ATOM 3503 C C . PRO B 1 144 ? -47.553 -3.020 63.004 1.00 11.03 143 PRO B C 1
ATOM 3504 O O . PRO B 1 144 ? -46.585 -3.741 62.802 1.00 12.10 143 PRO B O 1
ATOM 3508 N N . ASN B 1 145 ? -47.928 -2.635 64.221 1.00 10.58 144 ASN B N 1
ATOM 3509 C CA . ASN B 1 145 ? -47.207 -3.157 65.393 1.00 10.80 144 ASN B CA 1
ATOM 3510 C C . ASN B 1 145 ? -47.824 -4.416 65.986 1.00 11.76 144 ASN B C 1
ATOM 3511 O O . ASN B 1 145 ? -47.505 -4.790 67.121 1.00 13.02 144 ASN B O 1
ATOM 3516 N N . ARG B 1 146 ? -48.694 -5.072 65.215 1.00 11.10 145 ARG B N 1
ATOM 3517 C CA . ARG B 1 146 ? -49.130 -6.431 65.537 1.00 11.83 145 ARG B CA 1
ATOM 3518 C C . ARG B 1 146 ? -48.844 -7.340 64.342 1.00 14.91 145 ARG B C 1
ATOM 3519 O O . ARG B 1 146 ? -49.283 -8.483 64.314 1.00 13.34 145 ARG B O 1
ATOM 3527 N N . ASN B 1 147 ? -48.111 -6.817 63.365 1.00 12.25 146 ASN B N 1
ATOM 3528 C CA . ASN B 1 147 ? -47.962 -7.475 62.063 1.00 12.03 146 ASN B CA 1
ATOM 3529 C C . ASN B 1 147 ? -46.637 -8.217 61.928 1.00 12.98 146 ASN B C 1
ATOM 3530 O O . ASN B 1 147 ? -46.399 -8.884 60.912 1.00 14.46 146 ASN B O 1
ATOM 3535 N N . TRP B 1 148 ? -45.769 -8.085 62.934 1.00 13.97 147 TRP B N 1
ATOM 3536 C CA . TRP B 1 148 ? -44.430 -8.677 62.876 1.00 12.64 147 TRP B CA 1
ATOM 3537 C C . TRP B 1 148 ? -44.456 -10.165 63.215 1.00 17.51 147 TRP B C 1
ATOM 3538 O O . TRP B 1 148 ? -45.351 -10.637 63.908 1.00 13.51 147 TRP B O 1
ATOM 3549 N N . ASN B 1 149 ? -43.463 -10.895 62.720 1.00 16.54 148 ASN B N 1
ATOM 3550 C CA . ASN B 1 149 ? -43.425 -12.342 62.906 1.00 15.20 148 ASN B CA 1
ATOM 3551 C C . ASN B 1 149 ? -42.880 -12.731 64.279 1.00 16.51 148 ASN B C 1
ATOM 3552 O O . ASN B 1 149 ? -41.805 -13.318 64.391 1.00 20.00 148 ASN B O 1
ATOM 3557 N N . ALA B 1 150 ? -43.625 -12.383 65.323 1.00 15.29 149 ALA B N 1
ATOM 3558 C CA . ALA B 1 150 ? -43.219 -12.646 66.698 1.00 16.60 149 ALA B CA 1
ATOM 3559 C C . ALA B 1 150 ? -44.456 -13.036 67.480 1.00 20.12 149 ALA B C 1
ATOM 3560 O O . ALA B 1 150 ? -45.220 -12.181 67.924 1.00 19.55 149 ALA B O 1
ATOM 3562 N N . SER B 1 151 ? -44.654 -14.341 67.627 1.00 19.35 150 SER B N 1
ATOM 3563 C CA . SER B 1 151 ? -45.910 -14.866 68.147 1.00 25.09 150 SER B CA 1
ATOM 3564 C C . SER B 1 151 ? -47.085 -14.223 67.401 1.00 19.73 150 SER B C 1
ATOM 3565 O O . SER B 1 151 ? -48.052 -13.759 68.009 1.00 20.52 150 SER B O 1
ATOM 3568 N N . PHE B 1 152 ? -46.992 -14.209 66.078 1.00 21.57 151 PHE B N 1
ATOM 3569 C CA . PHE B 1 152 ? -48.019 -13.581 65.255 1.00 18.58 151 PHE B CA 1
ATOM 3570 C C . PHE B 1 152 ? -49.410 -14.130 65.555 1.00 22.77 151 PHE B C 1
ATOM 3571 O O . PHE B 1 152 ? -49.618 -15.351 65.612 1.00 19.88 151 PHE B O 1
ATOM 3579 N N . ALA B 1 153 ? -50.354 -13.210 65.735 1.00 19.62 152 ALA B N 1
ATOM 3580 C CA . ALA B 1 153 ? -51.753 -13.538 65.980 1.00 18.97 152 ALA B CA 1
ATOM 3581 C C . ALA B 1 153 ? -51.979 -14.246 67.320 1.00 24.88 152 ALA B C 1
ATOM 3582 O O . ALA B 1 153 ? -53.012 -14.883 67.530 1.00 25.67 152 ALA B O 1
ATOM 3584 N N . GLY B 1 154 ? -51.014 -14.127 68.220 1.00 26.04 153 GLY B N 1
ATOM 3585 C CA . GLY B 1 154 ? -51.186 -14.628 69.573 1.00 26.12 153 GLY B CA 1
ATOM 3586 C C . GLY B 1 154 ? -52.129 -13.701 70.309 1.00 32.54 153 GLY B C 1
ATOM 3587 O O . GLY B 1 154 ? -52.550 -12.673 69.762 1.00 29.09 153 GLY B O 1
ATOM 3588 N N . LYS B 1 155 ? -52.484 -14.058 71.538 1.00 33.66 154 LYS B N 1
ATOM 3589 C CA . LYS B 1 155 ? -53.271 -13.155 72.355 1.00 37.37 154 LYS B CA 1
ATOM 3590 C C . LYS B 1 155 ? -52.487 -11.855 72.406 1.00 29.77 154 LYS B C 1
ATOM 3591 O O . LYS B 1 155 ? -51.255 -11.867 72.480 1.00 34.99 154 LYS B O 1
ATOM 3597 N N . GLY B 1 156 ? -53.193 -10.737 72.340 1.00 27.36 155 GLY B N 1
ATOM 3598 C CA . GLY B 1 156 ? -52.540 -9.444 72.288 1.00 21.47 155 GLY B CA 1
ATOM 3599 C C . GLY B 1 156 ? -52.664 -8.816 70.907 1.00 21.77 155 GLY B C 1
ATOM 3600 O O . GLY B 1 156 ? -51.768 -8.098 70.472 1.00 19.80 155 GLY B O 1
ATOM 3601 N N . ALA B 1 157 ? -53.777 -9.105 70.235 1.00 18.01 156 ALA B N 1
ATOM 3602 C CA . ALA B 1 157 ? -54.095 -8.588 68.903 1.00 18.17 156 ALA B CA 1
ATOM 3603 C C . ALA B 1 157 ? -55.519 -9.022 68.550 1.00 21.38 156 ALA B C 1
ATOM 3604 O O . ALA B 1 157 ? -56.150 -9.769 69.308 1.00 21.47 156 ALA B O 1
ATOM 3606 N N . SER B 1 158 ? -56.031 -8.578 67.404 1.00 13.87 157 SER B N 1
ATOM 3607 C CA . SER B 1 158 ? -57.398 -8.913 67.014 1.00 13.57 157 SER B CA 1
ATOM 3608 C C . SER B 1 158 ? -57.483 -9.561 65.627 1.00 15.57 157 SER B C 1
ATOM 3609 O O . SER B 1 158 ? -56.708 -9.218 64.723 1.00 15.02 157 SER B O 1
ATOM 3612 N N . ASP B 1 159 ? -58.444 -10.476 65.460 1.00 17.44 158 ASP B N 1
ATOM 3613 C CA . ASP B 1 159 ? -58.712 -11.104 64.172 1.00 17.49 158 ASP B CA 1
ATOM 3614 C C . ASP B 1 159 ? -59.657 -10.261 63.328 1.00 18.65 158 ASP B C 1
ATOM 3615 O O . ASP B 1 159 ? -59.985 -10.636 62.202 1.00 16.00 158 ASP B O 1
ATOM 3620 N N . ASN B 1 160 ? -60.126 -9.149 63.890 1.00 16.67 159 ASN B N 1
ATOM 3621 C CA . ASN B 1 160 ? -61.160 -8.349 63.245 1.00 18.42 159 ASN B CA 1
ATOM 3622 C C . ASN B 1 160 ? -60.568 -7.127 62.546 1.00 13.58 159 ASN B C 1
ATOM 3623 O O . ASN B 1 160 ? -59.961 -6.278 63.193 1.00 13.05 159 ASN B O 1
ATOM 3628 N N . PRO B 1 161 ? -60.741 -7.047 61.219 1.00 13.53 160 PRO B N 1
ATOM 3629 C CA . PRO B 1 161 ? -60.242 -5.951 60.374 1.00 14.93 160 PRO B CA 1
ATOM 3630 C C . PRO B 1 161 ? -60.702 -4.590 60.887 1.00 15.47 160 PRO B C 1
ATOM 3631 O O . PRO B 1 161 ? -60.059 -3.584 60.603 1.00 14.09 160 PRO B O 1
ATOM 3635 N N . CYS B 1 162 ? -61.796 -4.566 61.640 1.00 13.93 161 CYS B N 1
ATOM 3636 C CA . CYS B 1 162 ? -62.371 -3.301 62.103 1.00 13.12 161 CYS B CA 1
ATOM 3637 C C . CYS B 1 162 ? -61.771 -2.812 63.425 1.00 14.24 161 CYS B C 1
ATOM 3638 O O . CYS B 1 162 ? -62.152 -1.759 63.942 1.00 12.54 161 CYS B O 1
ATOM 3641 N N . SER B 1 163 ? -60.841 -3.587 63.977 1.00 13.14 162 SER B N 1
ATOM 3642 C CA . SER B 1 163 ? -60.191 -3.250 65.244 1.00 13.83 162 SER B CA 1
ATOM 3643 C C . SER B 1 163 ? -58.888 -2.474 65.066 1.00 12.31 162 SER B C 1
ATOM 3644 O O . SER B 1 163 ? -58.180 -2.674 64.067 1.00 11.30 162 SER B O 1
ATOM 3647 N N . GLU B 1 164 ? -58.583 -1.609 66.043 1.00 13.17 163 GLU B N 1
ATOM 3648 C CA . GLU B 1 164 ? -57.299 -0.897 66.148 1.00 16.70 163 GLU B CA 1
ATOM 3649 C C . GLU B 1 164 ? -56.101 -1.832 66.129 1.00 13.38 163 GLU B C 1
ATOM 3650 O O . GLU B 1 164 ? -54.999 -1.422 65.743 1.00 13.73 163 GLU B O 1
ATOM 3656 N N . VAL B 1 165 ? -56.295 -3.060 66.610 1.00 14.43 164 VAL B N 1
ATOM 3657 C CA . VAL B 1 165 ? -55.183 -3.988 66.787 1.00 12.96 164 VAL B CA 1
ATOM 3658 C C . VAL B 1 165 ? -55.278 -5.219 65.871 1.00 13.87 164 VAL B C 1
ATOM 3659 O O . VAL B 1 165 ? -54.733 -6.289 66.169 1.00 13.67 164 VAL B O 1
ATOM 3663 N N . TYR B 1 166 ? -55.963 -5.049 64.743 1.00 11.46 165 TYR B N 1
ATOM 3664 C CA . TYR B 1 166 ? -56.040 -6.091 63.721 1.00 12.28 165 TYR B CA 1
ATOM 3665 C C . TYR B 1 166 ? -54.633 -6.491 63.279 1.00 13.45 165 TYR B C 1
ATOM 3666 O O . TYR B 1 166 ? -53.823 -5.637 62.938 1.00 11.71 165 TYR B O 1
ATOM 3675 N N . HIS B 1 167 ? -54.326 -7.786 63.296 1.00 14.16 166 HIS B N 1
ATOM 3676 C CA . HIS B 1 167 ? -52.961 -8.216 62.974 1.00 13.17 166 HIS B CA 1
ATOM 3677 C C . HIS B 1 167 ? -52.642 -8.342 61.486 1.00 13.25 166 HIS B C 1
ATOM 3678 O O . HIS B 1 167 ? -51.472 -8.430 61.122 1.00 14.56 166 HIS B O 1
ATOM 3685 N N . GLY B 1 168 ? -53.664 -8.341 60.630 1.00 13.30 167 GLY B N 1
ATOM 3686 C CA . GLY B 1 168 ? -53.461 -8.572 59.212 1.00 13.65 167 GLY B CA 1
ATOM 3687 C C . GLY B 1 168 ? -53.588 -10.057 58.923 1.00 17.40 167 GLY B C 1
ATOM 3688 O O . GLY B 1 168 ? -53.623 -10.870 59.853 1.00 17.33 167 GLY B O 1
ATOM 3689 N N . PRO B 1 169 ? -53.670 -10.423 57.637 1.00 17.13 168 PRO B N 1
ATOM 3690 C CA . PRO B 1 169 ? -53.930 -11.828 57.298 1.00 16.17 168 PRO B CA 1
ATOM 3691 C C . PRO B 1 169 ? -52.756 -12.746 57.651 1.00 17.49 168 PRO B C 1
ATOM 3692 O O . PRO B 1 169 ? -52.951 -13.929 57.980 1.00 18.85 168 PRO B O 1
ATOM 3696 N N . HIS B 1 170 ? -51.547 -12.208 57.583 1.00 16.25 169 HIS B N 1
ATOM 3697 C CA . HIS B 1 170 ? -50.346 -12.981 57.900 1.00 17.28 169 HIS B CA 1
ATOM 3698 C C . HIS B 1 170 ? -49.237 -12.025 58.300 1.00 17.00 169 HIS B C 1
ATOM 3699 O O . HIS B 1 170 ? -49.350 -10.822 58.068 1.00 16.32 169 HIS B O 1
ATOM 3706 N N . ALA B 1 171 ? -48.180 -12.542 58.926 1.00 14.76 170 ALA B N 1
ATOM 3707 C CA . ALA B 1 171 ? -47.051 -11.695 59.304 1.00 16.61 170 ALA B CA 1
ATOM 3708 C C . ALA B 1 171 ? -46.407 -11.027 58.087 1.00 16.95 170 ALA B C 1
ATOM 3709 O O . ALA B 1 171 ? -46.315 -11.621 57.000 1.00 16.58 170 ALA B O 1
ATOM 3711 N N . ASN B 1 172 ? -45.980 -9.777 58.268 1.00 13.63 171 ASN B N 1
ATOM 3712 C CA . ASN B 1 172 ? -45.403 -8.987 57.183 1.00 14.89 171 ASN B CA 1
ATOM 3713 C C . ASN B 1 172 ? -46.354 -8.710 56.020 1.00 14.95 171 ASN B C 1
ATOM 3714 O O . ASN B 1 172 ? -45.904 -8.359 54.931 1.00 15.86 171 ASN B O 1
ATOM 3719 N N . SER B 1 173 ? -47.658 -8.843 56.244 1.00 13.78 172 SER B N 1
ATOM 3720 C CA . SER B 1 173 ? -48.618 -8.513 55.192 1.00 12.89 172 SER B CA 1
ATOM 3721 C C . SER B 1 173 ? -48.551 -7.027 54.819 1.00 15.52 172 SER B C 1
ATOM 3722 O O . SER B 1 173 ? -48.794 -6.646 53.674 1.00 13.20 172 SER B O 1
ATOM 3725 N N . GLU B 1 174 ? -48.217 -6.185 55.788 1.00 13.59 173 GLU B N 1
ATOM 3726 C CA . GLU B 1 174 ? -48.127 -4.756 55.533 1.00 12.64 173 GLU B CA 1
ATOM 3727 C C . GLU B 1 174 ? -46.770 -4.409 54.928 1.00 12.99 173 GLU B C 1
ATOM 3728 O O . GLU B 1 174 ? -45.731 -4.633 55.548 1.00 14.36 173 GLU B O 1
ATOM 3734 N N . VAL B 1 175 ? -46.778 -3.853 53.720 1.00 12.24 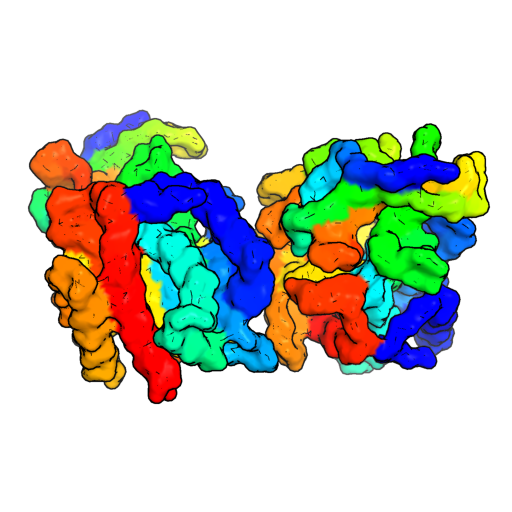174 VAL B N 1
ATOM 3735 C CA . VAL B 1 175 ? -45.533 -3.587 53.003 1.00 13.46 174 VAL B CA 1
ATOM 3736 C C . VAL B 1 175 ? -44.607 -2.636 53.774 1.00 13.40 174 VAL B C 1
ATOM 3737 O O . VAL B 1 175 ? -43.383 -2.690 53.613 1.00 12.33 174 VAL B O 1
ATOM 3741 N N . GLU B 1 176 ? -45.192 -1.787 54.618 1.00 12.15 175 GLU B N 1
ATOM 3742 C CA . GLU B 1 176 ? -44.407 -0.890 55.469 1.00 14.77 175 GLU B CA 1
ATOM 3743 C C . GLU B 1 176 ? -43.546 -1.671 56.441 1.00 13.81 175 GLU B C 1
ATOM 3744 O O . GLU B 1 176 ? -42.420 -1.280 56.736 1.00 10.81 175 GLU B O 1
ATOM 3750 N N . VAL B 1 177 ? -44.098 -2.769 56.951 1.00 11.44 176 VAL B N 1
ATOM 3751 C CA . VAL B 1 177 ? -43.393 -3.612 57.900 1.00 10.60 176 VAL B CA 1
ATOM 3752 C C . VAL B 1 177 ? -42.416 -4.529 57.161 1.00 14.15 176 VAL B C 1
ATOM 3753 O O . VAL B 1 177 ? -41.257 -4.655 57.555 1.00 13.46 176 VAL B O 1
ATOM 3757 N N . LYS B 1 178 ? -42.882 -5.150 56.079 1.00 14.34 177 LYS B N 1
ATOM 3758 C CA . LYS B 1 178 ? -42.005 -5.982 55.255 1.00 13.59 177 LYS B CA 1
ATOM 3759 C C . LYS B 1 178 ? -40.750 -5.230 54.813 1.00 14.33 177 LYS B C 1
ATOM 3760 O O . LYS B 1 178 ? -39.658 -5.794 54.814 1.00 14.10 177 LYS B O 1
ATOM 3766 N N . SER B 1 179 ? -40.909 -3.963 54.430 1.00 12.71 178 SER B N 1
ATOM 3767 C CA . SER B 1 179 ? -39.774 -3.162 53.978 1.00 15.14 178 SER B CA 1
ATOM 3768 C C . SER B 1 179 ? -38.704 -3.034 55.064 1.00 14.63 178 SER B C 1
ATOM 3769 O O . SER B 1 179 ? -37.509 -3.136 54.783 1.00 12.20 178 SER B O 1
ATOM 3772 N N . VAL B 1 180 ? -39.135 -2.824 56.306 1.00 11.46 179 VAL B N 1
ATOM 3773 C CA . VAL B 1 180 ? -38.183 -2.705 57.404 1.00 10.94 179 VAL B CA 1
ATOM 3774 C C . VAL B 1 180 ? -37.529 -4.053 57.725 1.00 13.78 179 VAL B C 1
ATOM 3775 O O . VAL B 1 180 ? -36.311 -4.147 57.897 1.00 14.19 179 VAL B O 1
ATOM 3779 N N . VAL B 1 181 ? -38.352 -5.093 57.807 1.00 13.30 180 VAL B N 1
ATOM 3780 C CA . VAL B 1 181 ? -37.852 -6.434 58.060 1.00 13.25 180 VAL B CA 1
ATOM 3781 C C . VAL B 1 181 ? -36.825 -6.827 56.988 1.00 14.46 180 VAL B C 1
ATOM 3782 O O . VAL B 1 181 ? -35.713 -7.277 57.302 1.00 14.37 180 VAL B O 1
ATOM 3786 N N . ASP B 1 182 ? -37.195 -6.637 55.726 1.00 13.89 181 ASP B N 1
ATOM 3787 C CA . ASP B 1 182 ? -36.309 -7.000 54.618 1.00 15.31 181 ASP B CA 1
ATOM 3788 C C . ASP B 1 182 ? -34.965 -6.268 54.693 1.00 14.14 181 ASP B C 1
ATOM 3789 O O . ASP B 1 182 ? -33.910 -6.876 54.488 1.00 17.19 181 ASP B O 1
ATOM 3794 N N . PHE B 1 183 ? -34.996 -4.974 54.991 1.00 14.00 182 PHE B N 1
ATOM 3795 C CA . PHE B 1 183 ? -33.754 -4.213 55.082 1.00 14.33 182 PHE B CA 1
ATOM 3796 C C . PHE B 1 183 ? -32.863 -4.691 56.223 1.00 14.44 182 PHE B C 1
ATOM 3797 O O . PHE B 1 183 ? -31.676 -4.934 56.041 1.00 14.43 182 PHE B O 1
ATOM 3805 N N . ILE B 1 184 ? -33.443 -4.821 57.410 1.00 14.84 183 ILE B N 1
ATOM 3806 C CA . ILE B 1 184 ? -32.688 -5.295 58.555 1.00 13.77 183 ILE B CA 1
ATOM 3807 C C . ILE B 1 184 ? -32.088 -6.684 58.305 1.00 15.50 183 ILE B C 1
ATOM 3808 O O . ILE B 1 184 ? -30.932 -6.942 58.644 1.00 16.74 183 ILE B O 1
ATOM 3813 N N . GLN B 1 185 ? -32.867 -7.577 57.708 1.00 15.05 184 GLN B N 1
ATOM 3814 C CA . GLN B 1 185 ? -32.373 -8.932 57.469 1.00 16.74 184 GLN B CA 1
ATOM 3815 C C . GLN B 1 185 ? -31.251 -8.938 56.425 1.00 18.41 184 GLN B C 1
ATOM 3816 O O . GLN B 1 185 ? -30.240 -9.636 56.589 1.00 18.10 184 GLN B O 1
ATOM 3822 N N . LYS B 1 186 ? -31.417 -8.105 55.401 1.00 16.04 185 LYS B N 1
ATOM 3823 C CA . LYS B 1 186 ? -30.450 -7.957 54.308 1.00 20.17 185 LYS B CA 1
ATOM 3824 C C . LYS B 1 186 ? -29.134 -7.338 54.783 1.00 18.71 185 LYS B C 1
ATOM 3825 O O . LYS B 1 186 ? -28.045 -7.863 54.520 1.00 17.28 185 LYS B O 1
ATOM 3831 N N . HIS B 1 187 ? -29.246 -6.211 55.480 1.00 15.99 186 HIS B N 1
ATOM 3832 C CA . HIS B 1 187 ? -28.091 -5.436 55.899 1.00 17.67 186 HIS B CA 1
ATOM 3833 C C . HIS B 1 187 ? -27.323 -6.142 57.008 1.00 19.67 186 HIS B C 1
ATOM 3834 O O . HIS B 1 187 ? -26.102 -6.303 56.928 1.00 16.77 186 HIS B O 1
ATOM 3841 N N . GLY B 1 188 ? -28.049 -6.521 58.058 1.00 18.80 187 GLY B N 1
ATOM 3842 C CA . GLY B 1 188 ? -27.473 -7.264 59.171 1.00 19.16 187 GLY B CA 1
ATOM 3843 C C . GLY B 1 188 ? -26.703 -6.429 60.179 1.00 17.31 187 GLY B C 1
ATOM 3844 O O . GLY B 1 188 ? -26.590 -5.210 60.053 1.00 20.70 187 GLY B O 1
ATOM 3845 N N . ASN B 1 189 ? -26.186 -7.107 61.203 1.00 17.32 188 ASN B N 1
ATOM 3846 C CA . ASN B 1 189 ? -25.337 -6.505 62.230 1.00 17.12 188 ASN B CA 1
ATOM 3847 C C . ASN B 1 189 ? -26.029 -5.423 63.073 1.00 19.24 188 ASN B C 1
ATOM 3848 O O . ASN B 1 189 ? -25.400 -4.471 63.546 1.00 17.43 188 ASN B O 1
ATOM 3853 N N . PHE B 1 190 ? -27.331 -5.584 63.266 1.00 19.34 189 PHE B N 1
ATOM 3854 C CA . PHE B 1 190 ? -28.061 -4.685 64.144 1.00 17.68 189 PHE B CA 1
ATOM 3855 C C . PHE B 1 190 ? -27.948 -5.117 65.601 1.00 18.32 189 PHE B C 1
ATOM 3856 O O . PHE B 1 190 ? -28.202 -6.275 65.942 1.00 17.78 189 PHE B O 1
ATOM 3864 N N . LYS B 1 191 ? -27.557 -4.167 66.444 1.00 16.66 190 LYS B N 1
ATOM 3865 C CA . LYS B 1 191 ? -27.358 -4.421 67.864 1.00 19.11 190 LYS B CA 1
ATOM 3866 C C . LYS B 1 191 ? -28.459 -3.791 68.692 1.00 19.36 190 LYS B C 1
ATOM 3867 O O . LYS B 1 191 ? -28.724 -4.224 69.817 1.00 17.85 190 LYS B O 1
ATOM 3873 N N . GLY B 1 192 ? -29.083 -2.753 68.143 1.00 17.30 191 GLY B N 1
ATOM 3874 C CA . GLY B 1 192 ? -30.164 -2.076 68.833 1.00 15.43 191 GLY B CA 1
ATOM 3875 C C . GLY B 1 192 ? -31.356 -1.832 67.929 1.00 16.44 191 GLY B C 1
ATOM 3876 O O . GLY B 1 192 ? -31.192 -1.632 66.721 1.00 15.51 191 GLY B O 1
ATOM 3877 N N . PHE B 1 193 ? -32.550 -1.856 68.522 1.00 16.48 192 PHE B N 1
ATOM 3878 C CA . PHE B 1 193 ? -33.800 -1.483 67.852 1.00 14.84 192 PHE B CA 1
ATOM 3879 C C . PHE B 1 193 ? -34.682 -0.740 68.860 1.00 14.34 192 PHE B C 1
ATOM 3880 O O . PHE B 1 193 ? -35.144 -1.321 69.841 1.00 16.63 192 PHE B O 1
ATOM 3888 N N . ILE B 1 194 ? -34.903 0.545 68.612 1.00 16.27 193 ILE B N 1
ATOM 3889 C CA . ILE B 1 194 ? -35.648 1.402 69.526 1.00 14.93 193 ILE B CA 1
ATOM 3890 C C . ILE B 1 194 ? -36.872 1.963 68.793 1.00 13.50 193 ILE B C 1
ATOM 3891 O O . ILE B 1 194 ? -36.745 2.591 67.749 1.00 15.26 193 ILE B O 1
ATOM 3896 N N . ASP B 1 195 ? -38.054 1.719 69.344 1.00 13.04 194 ASP B N 1
ATOM 3897 C CA . ASP B 1 195 ? -39.299 2.036 68.656 1.00 11.99 194 ASP B CA 1
ATOM 3898 C C . ASP B 1 195 ? -40.036 3.145 69.415 1.00 12.89 194 ASP B C 1
ATOM 3899 O O . ASP B 1 195 ? -40.427 2.960 70.581 1.00 14.33 194 ASP B O 1
ATOM 3904 N N . LEU B 1 196 ? -40.195 4.302 68.776 1.00 12.50 195 LEU B N 1
ATOM 3905 C CA . LEU B 1 196 ? -40.777 5.472 69.452 1.00 14.38 195 LEU B CA 1
ATOM 3906 C C . LEU B 1 196 ? -42.294 5.552 69.264 1.00 14.04 195 LEU B C 1
ATOM 3907 O O . LEU B 1 196 ? -42.785 5.702 68.138 1.00 13.62 195 LEU B O 1
ATOM 3912 N N . HIS B 1 197 ? -43.017 5.465 70.383 1.00 12.18 196 HIS B N 1
ATOM 3913 C CA . HIS B 1 197 ? -44.476 5.546 70.420 1.00 14.31 196 HIS B CA 1
ATOM 3914 C C . HIS B 1 197 ? -44.903 6.641 71.400 1.00 15.22 196 HIS B C 1
ATOM 3915 O O . HIS B 1 197 ? -44.066 7.234 72.075 1.00 15.75 196 HIS B O 1
ATOM 3922 N N . SER B 1 198 ? -46.203 6.914 71.454 1.00 13.43 197 SER B N 1
ATOM 3923 C CA . SER B 1 198 ? -46.795 7.654 72.578 1.00 15.16 197 SER B CA 1
ATOM 3924 C C . SER B 1 198 ? -48.215 7.128 72.783 1.00 15.49 197 SER B C 1
ATOM 3925 O O . SER B 1 198 ? -48.744 6.462 71.885 1.00 13.34 197 SER B O 1
ATOM 3928 N N . TYR B 1 199 ? -48.854 7.399 73.928 1.00 16.59 198 TYR B N 1
ATOM 3929 C CA . TYR B 1 199 ? -48.294 8.119 75.078 1.00 17.64 198 TYR B CA 1
ATOM 3930 C C . TYR B 1 199 ? -48.301 7.181 76.292 1.00 16.29 198 TYR B C 1
ATOM 3931 O O . TYR B 1 199 ? -48.909 6.110 76.238 1.00 16.12 198 TYR B O 1
ATOM 3940 N N . SER B 1 200 ? -47.607 7.593 77.360 1.00 14.84 199 SER B N 1
ATOM 3941 C CA . SER B 1 200 ? -47.697 7.009 78.721 1.00 16.58 199 SER B CA 1
ATOM 3942 C C . SER B 1 200 ? -46.423 7.184 79.563 1.00 16.92 199 SER B C 1
ATOM 3943 O O . SER B 1 200 ? -46.425 6.893 80.767 1.00 18.29 199 SER B O 1
ATOM 3946 N N . GLN B 1 201 ? -45.342 7.642 78.939 1.00 14.58 200 GLN B N 1
ATOM 3947 C CA . GLN B 1 201 ? -44.069 7.819 79.639 1.00 17.17 200 GLN B CA 1
ATOM 3948 C C . GLN B 1 201 ? -43.584 6.498 80.239 1.00 19.08 200 GLN B C 1
ATOM 3949 O O . GLN B 1 201 ? -43.464 6.338 81.458 1.00 18.37 200 GLN B O 1
ATOM 3955 N N . LEU B 1 202 ? -43.313 5.541 79.352 1.00 15.25 201 LEU B N 1
ATOM 3956 C CA . LEU B 1 202 ? -42.838 4.227 79.748 1.00 16.04 201 LEU B CA 1
ATOM 3957 C C . LEU B 1 202 ? -41.619 3.874 78.905 1.00 18.83 201 LEU B C 1
ATOM 3958 O O . LEU B 1 202 ? -41.525 4.287 77.754 1.00 16.26 201 LEU B O 1
ATOM 3963 N N . LEU B 1 203 ? -40.684 3.128 79.483 1.00 17.86 202 LEU B N 1
ATOM 3964 C CA . LEU B 1 203 ? -39.557 2.597 78.719 1.00 16.54 202 LEU B CA 1
ATOM 3965 C C . LEU B 1 203 ? -39.556 1.091 78.905 1.00 17.80 202 LEU B C 1
ATOM 3966 O O . LEU B 1 203 ? -39.362 0.600 80.016 1.00 18.47 202 LEU B O 1
ATOM 3971 N N . MET B 1 204 ? -39.790 0.360 77.817 1.00 16.47 203 MET B N 1
ATOM 3972 C CA . MET B 1 204 ? -40.084 -1.064 77.900 1.00 16.67 203 MET B CA 1
ATOM 3973 C C . MET B 1 204 ? -39.149 -1.935 77.057 1.00 17.95 203 MET B C 1
ATOM 3974 O O . MET B 1 204 ? -38.495 -1.462 76.130 1.00 15.70 203 MET B O 1
ATOM 3979 N N . TYR B 1 205 ? -39.092 -3.210 77.408 1.00 17.03 204 TYR B N 1
ATOM 3980 C CA . TYR B 1 205 ? -38.302 -4.179 76.672 1.00 16.97 204 TYR B CA 1
ATOM 3981 C C . TYR B 1 205 ? -39.124 -5.453 76.533 1.00 16.81 204 TYR B C 1
ATOM 3982 O O . TYR B 1 205 ? -40.233 -5.536 77.065 1.00 17.44 204 TYR B O 1
ATOM 3991 N N . PRO B 1 206 ? -38.609 -6.447 75.790 1.00 16.83 205 PRO B N 1
ATOM 3992 C CA . PRO B 1 206 ? -39.409 -7.663 75.596 1.00 17.58 205 PRO B CA 1
ATOM 3993 C C . PRO B 1 206 ? -39.681 -8.381 76.935 1.00 19.38 205 PRO B C 1
ATOM 3994 O O . PRO B 1 206 ? -38.901 -8.218 77.877 1.00 20.43 205 PRO B O 1
ATOM 3998 N N . TYR B 1 207 ? -40.768 -9.139 77.029 1.00 18.03 206 TYR B N 1
ATOM 3999 C CA . TYR B 1 207 ? -41.678 -9.372 75.909 1.00 20.09 206 TYR B CA 1
ATOM 4000 C C . TYR B 1 207 ? -43.054 -8.736 76.061 1.00 19.64 206 TYR B C 1
ATOM 4001 O O . TYR B 1 207 ? -43.522 -8.447 77.177 1.00 18.59 206 TYR B O 1
ATOM 4010 N N . GLY B 1 208 ? -43.700 -8.532 74.919 1.00 18.28 207 GLY B N 1
ATOM 4011 C CA . GLY B 1 208 ? -45.104 -8.190 74.879 1.00 16.20 207 GLY B CA 1
ATOM 4012 C C . GLY B 1 208 ? -45.987 -9.414 74.693 1.00 19.93 207 GLY B C 1
ATOM 4013 O O . GLY B 1 208 ? -47.128 -9.431 75.167 1.00 18.82 207 GLY B O 1
ATOM 4014 N N . TYR B 1 209 ? -45.470 -10.450 74.027 1.00 18.61 208 TYR B N 1
ATOM 4015 C CA . TYR B 1 209 ? -46.330 -11.566 73.629 1.00 18.57 208 TYR B CA 1
ATOM 4016 C C . TYR B 1 209 ? -46.480 -12.684 74.660 1.00 24.32 208 TYR B C 1
ATOM 4017 O O . TYR B 1 209 ? -47.129 -13.691 74.392 1.00 24.73 208 TYR B O 1
ATOM 4026 N N . SER B 1 210 ? -45.888 -12.507 75.829 1.00 28.13 209 SER B N 1
ATOM 4027 C CA . SER B 1 210 ? -46.087 -13.468 76.915 1.00 35.48 209 SER B CA 1
ATOM 4028 C C . SER B 1 210 ? -45.439 -12.985 78.202 1.00 32.33 209 SER B C 1
ATOM 4029 O O . SER B 1 210 ? -44.698 -12.007 78.201 1.00 29.93 209 SER B O 1
ATOM 4032 N N . VAL B 1 211 ? -45.737 -13.663 79.305 1.00 37.45 210 VAL B N 1
ATOM 4033 C CA . VAL B 1 211 ? -45.209 -13.259 80.601 1.00 37.25 210 VAL B CA 1
ATOM 4034 C C . VAL B 1 211 ? -43.798 -13.790 80.811 1.00 40.26 210 VAL B C 1
ATOM 4035 O O . VAL B 1 211 ? -43.158 -13.481 81.817 1.00 43.58 210 VAL B O 1
ATOM 4039 N N . LYS B 1 212 ? -43.317 -14.587 79.858 1.00 39.30 211 LYS B N 1
ATOM 4040 C CA . LYS B 1 212 ? -41.989 -15.183 79.965 1.00 39.39 211 LYS B CA 1
ATOM 4041 C C . LYS B 1 212 ? -40.928 -14.093 80.018 1.00 40.90 211 LYS B C 1
ATOM 4042 O O . LYS B 1 212 ? -40.998 -13.105 79.286 1.00 35.54 211 LYS B O 1
ATOM 4048 N N . LYS B 1 213 ? -39.953 -14.266 80.901 1.00 39.42 212 LYS B N 1
ATOM 4049 C CA . LYS B 1 213 ? -38.887 -13.289 81.050 1.00 36.75 212 LYS B CA 1
ATOM 4050 C C . LYS B 1 213 ? -37.836 -13.449 79.947 1.00 36.63 212 LYS B C 1
ATOM 4051 O O . LYS B 1 213 ? -37.432 -14.564 79.619 1.00 37.13 212 LYS B O 1
ATOM 4057 N N . ALA B 1 214 ? -37.412 -12.330 79.363 1.00 35.21 213 ALA B N 1
ATOM 4058 C CA . ALA B 1 214 ? -36.343 -12.343 78.371 1.00 31.42 213 ALA B CA 1
ATOM 4059 C C . ALA B 1 214 ? -35.008 -12.696 79.032 1.00 30.52 213 ALA B C 1
ATOM 4060 O O . ALA B 1 214 ? -34.696 -12.189 80.113 1.00 25.41 213 ALA B O 1
ATOM 4062 N N . PRO B 1 215 ? -34.211 -13.557 78.376 1.00 27.07 214 PRO B N 1
ATOM 4063 C CA . PRO B 1 215 ? -32.908 -13.963 78.917 1.00 29.83 214 PRO B CA 1
ATOM 4064 C C . PRO B 1 215 ? -32.027 -12.780 79.307 1.00 30.26 214 PRO B C 1
ATOM 4065 O O . PRO B 1 215 ? -31.185 -12.917 80.199 1.00 29.45 214 PRO B O 1
ATOM 4069 N N . ASP B 1 216 ? -32.223 -11.635 78.659 1.00 23.49 215 ASP B N 1
ATOM 4070 C CA . ASP B 1 216 ? -31.408 -10.456 78.927 1.00 23.63 215 ASP B CA 1
ATOM 4071 C C . ASP B 1 216 ? -32.134 -9.442 79.817 1.00 23.98 215 ASP B C 1
ATOM 4072 O O . ASP B 1 216 ? -31.678 -8.314 79.985 1.00 26.79 215 ASP B O 1
ATOM 4077 N N . ALA B 1 217 ? -33.256 -9.855 80.395 1.00 24.53 216 ALA B N 1
ATOM 4078 C CA . ALA B 1 217 ? -34.101 -8.949 81.176 1.00 25.75 216 ALA B CA 1
ATOM 4079 C C . ALA B 1 217 ? -33.338 -8.076 82.167 1.00 25.62 216 ALA B C 1
ATOM 4080 O O . ALA B 1 217 ? -33.542 -6.864 82.215 1.00 26.76 216 ALA B O 1
ATOM 4082 N N . GLU B 1 218 ? -32.460 -8.688 82.961 1.00 26.40 217 GLU B N 1
ATOM 4083 C CA . GLU B 1 218 ? -31.733 -7.945 83.978 1.00 28.65 217 GLU B CA 1
ATOM 4084 C C . GLU B 1 218 ? -30.903 -6.821 83.368 1.00 24.88 217 GLU B C 1
ATOM 4085 O O . GLU B 1 218 ? -30.901 -5.693 83.868 1.00 27.33 217 GLU B O 1
ATOM 4091 N N . GLU B 1 219 ? -30.200 -7.126 82.283 1.00 24.67 218 GLU B N 1
ATOM 4092 C CA . GLU B 1 219 ? -29.362 -6.127 81.646 1.00 22.51 218 GLU B CA 1
ATOM 4093 C C . GLU B 1 219 ? -30.240 -5.065 80.997 1.00 21.71 218 GLU B C 1
ATOM 4094 O O . GLU B 1 219 ? -29.959 -3.871 81.093 1.00 22.23 218 GLU B O 1
ATOM 4100 N N . LEU B 1 220 ? -31.305 -5.509 80.335 1.00 24.47 219 LEU B N 1
ATOM 4101 C CA . LEU B 1 220 ? -32.205 -4.572 79.665 1.00 24.71 219 LEU B CA 1
ATOM 4102 C C . LEU B 1 220 ? -32.847 -3.618 80.673 1.00 22.83 219 LEU B C 1
ATOM 4103 O O . LEU B 1 220 ? -32.962 -2.418 80.418 1.00 23.75 219 LEU B O 1
ATOM 4108 N N . ASP B 1 221 ? -33.250 -4.147 81.822 1.00 25.26 220 ASP B N 1
ATOM 4109 C CA . ASP B 1 221 ? -33.862 -3.305 82.848 1.00 23.22 220 ASP B CA 1
ATOM 4110 C C . ASP B 1 221 ? -32.876 -2.268 83.368 1.00 23.18 220 ASP B C 1
ATOM 4111 O O . ASP B 1 221 ? -33.200 -1.082 83.460 1.00 25.13 220 ASP B O 1
ATOM 4116 N N . LYS B 1 222 ? -31.667 -2.713 83.690 1.00 23.72 221 LYS B N 1
ATOM 4117 C CA . LYS B 1 222 ? -30.635 -1.811 84.192 1.00 24.38 221 LYS B CA 1
ATOM 4118 C C . LYS B 1 222 ? -30.375 -0.658 83.232 1.00 24.90 221 LYS B C 1
ATOM 4119 O O . LYS B 1 222 ? -30.247 0.486 83.646 1.00 22.49 221 LYS B O 1
ATOM 4125 N N . VAL B 1 223 ? -30.301 -0.974 81.942 1.00 24.45 222 VAL B N 1
ATOM 4126 C CA . VAL B 1 223 ? -30.061 0.028 80.914 1.00 24.11 222 VAL B CA 1
ATOM 4127 C C . VAL B 1 223 ? -31.226 1.008 80.812 1.00 20.53 222 VAL B C 1
ATOM 4128 O O . VAL B 1 223 ? -31.025 2.221 80.741 1.00 21.64 222 VAL B O 1
ATOM 4132 N N . ALA B 1 224 ? -32.440 0.467 80.806 1.00 20.41 223 ALA B N 1
ATOM 4133 C CA . ALA B 1 224 ? -33.654 1.270 80.724 1.00 20.59 223 ALA B CA 1
ATOM 4134 C C . ALA B 1 224 ? -33.750 2.248 81.898 1.00 24.48 223 ALA B C 1
ATOM 4135 O O . ALA B 1 224 ? -34.138 3.401 81.734 1.00 21.14 223 ALA B O 1
ATOM 4137 N N . ARG B 1 225 ? -33.388 1.783 83.084 1.00 25.70 224 ARG B N 1
ATOM 4138 C CA . ARG B 1 225 ? -33.424 2.644 84.262 1.00 25.36 224 ARG B CA 1
ATOM 4139 C C . ARG B 1 225 ? -32.413 3.778 84.161 1.00 24.82 224 ARG B C 1
ATOM 4140 O O . ARG B 1 225 ? -32.737 4.939 84.426 1.00 27.63 224 ARG B O 1
ATOM 4148 N N . LEU B 1 226 ? -31.185 3.443 83.776 1.00 25.71 225 LEU B N 1
ATOM 4149 C CA . LEU B 1 226 ? -30.167 4.459 83.537 1.00 25.31 225 LEU B CA 1
ATOM 4150 C C . LEU B 1 226 ? -30.683 5.510 82.568 1.00 26.21 225 LEU B C 1
ATOM 4151 O O . LEU B 1 226 ? -30.506 6.712 82.773 1.00 27.29 225 LEU B O 1
ATOM 4156 N N . ALA B 1 227 ? -31.323 5.040 81.501 1.00 24.68 226 ALA B N 1
ATOM 4157 C CA . ALA B 1 227 ? -31.812 5.918 80.450 1.00 21.58 226 ALA B CA 1
ATOM 4158 C C . ALA B 1 227 ? -32.962 6.798 80.934 1.00 22.74 226 ALA B C 1
ATOM 4159 O O . ALA B 1 227 ? -33.027 7.984 80.617 1.00 23.90 226 ALA B O 1
ATOM 4161 N N . ALA B 1 228 ? -33.878 6.204 81.687 1.00 22.53 227 ALA B N 1
ATOM 4162 C CA . ALA B 1 228 ? -35.010 6.953 82.210 1.00 24.35 227 ALA B CA 1
ATOM 4163 C C . ALA B 1 228 ? -34.492 8.064 83.115 1.00 25.81 227 ALA B C 1
ATOM 4164 O O . ALA B 1 228 ? -35.038 9.162 83.149 1.00 23.58 227 ALA B O 1
ATOM 4166 N N . LYS B 1 229 ? -33.410 7.775 83.828 1.00 28.62 228 LYS B N 1
ATOM 4167 C CA . LYS B 1 229 ? -32.815 8.755 84.725 1.00 26.78 228 LYS B CA 1
ATOM 4168 C C . LYS B 1 229 ? -32.189 9.909 83.944 1.00 29.00 228 LYS B C 1
ATOM 4169 O O . LYS B 1 229 ? -32.398 11.078 84.272 1.00 27.94 228 LYS B O 1
ATOM 4175 N N . ALA B 1 230 ? -31.434 9.584 82.898 1.00 27.11 229 ALA B N 1
ATOM 4176 C CA . ALA B 1 230 ? -30.852 10.615 82.047 1.00 28.89 229 ALA B CA 1
ATOM 4177 C C . ALA B 1 230 ? -31.948 11.497 81.455 1.00 29.38 229 ALA B C 1
ATOM 4178 O O . ALA B 1 230 ? -31.839 12.724 81.451 1.00 26.72 229 ALA B O 1
ATOM 4180 N N . LEU B 1 231 ? -33.002 10.864 80.947 1.00 25.35 230 LEU B N 1
ATOM 4181 C CA . LEU B 1 231 ? -34.140 11.590 80.398 1.00 23.04 230 LEU B CA 1
ATOM 4182 C C . LEU B 1 231 ? -34.737 12.556 81.440 1.00 25.29 230 LEU B C 1
ATOM 4183 O O . LEU B 1 231 ? -34.981 13.728 81.151 1.00 25.01 230 LEU B O 1
ATOM 4188 N N . ALA B 1 232 ? -34.974 12.050 82.643 1.00 25.42 231 ALA B N 1
ATOM 4189 C CA . ALA B 1 232 ? -35.606 12.852 83.694 1.00 31.56 231 ALA B CA 1
ATOM 4190 C C . ALA B 1 232 ? -34.750 14.045 84.128 1.00 32.51 231 ALA B C 1
ATOM 4191 O O . ALA B 1 232 ? -35.259 15.011 84.705 1.00 32.61 231 ALA B O 1
ATOM 4193 N N . SER B 1 233 ? -33.456 13.984 83.835 1.00 32.82 232 SER B N 1
ATOM 4194 C CA . SER B 1 233 ? -32.526 15.013 84.293 1.00 33.53 232 SER B CA 1
ATOM 4195 C C . SER B 1 233 ? -32.802 16.376 83.665 1.00 37.50 232 SER B C 1
ATOM 4196 O O . SER B 1 233 ? -32.482 17.413 84.253 1.00 35.65 232 SER B O 1
ATOM 4199 N N . VAL B 1 234 ? -33.406 16.377 82.479 1.00 30.62 233 VAL B N 1
ATOM 4200 C CA . VAL B 1 234 ? -33.608 17.617 81.739 1.00 36.27 233 VAL B CA 1
ATOM 4201 C C . VAL B 1 234 ? -34.684 18.502 82.356 1.00 35.40 233 VAL B C 1
ATOM 4202 O O . VAL B 1 234 ? -34.449 19.683 82.612 1.00 37.44 233 VAL B O 1
ATOM 4206 N N . SER B 1 235 ? -35.859 17.930 82.596 1.00 35.79 234 SER B N 1
ATOM 4207 C CA . SER B 1 235 ? -36.976 18.709 83.122 1.00 35.86 234 SER B CA 1
ATOM 4208 C C . SER B 1 235 ? -37.834 17.944 84.129 1.00 28.94 234 SER B C 1
ATOM 4209 O O . SER B 1 235 ? -38.915 18.400 84.502 1.00 32.26 234 SER B O 1
ATOM 4212 N N . GLY B 1 236 ? -37.360 16.783 84.566 1.00 28.60 235 GLY B N 1
ATOM 4213 C CA . GLY B 1 236 ? -38.030 16.036 85.614 1.00 23.87 235 GLY B CA 1
ATOM 4214 C C . GLY B 1 236 ? -39.080 15.029 85.165 1.00 29.87 235 GLY B C 1
ATOM 4215 O O . GLY B 1 236 ? -39.795 14.454 85.991 1.00 27.99 235 GLY B O 1
ATOM 4216 N N . THR B 1 237 ? -39.172 14.797 83.860 1.00 26.32 236 THR B N 1
ATOM 4217 C CA . THR B 1 237 ? -40.189 13.887 83.329 1.00 25.96 236 THR B CA 1
ATOM 4218 C C . THR B 1 237 ? -39.984 12.444 83.808 1.00 28.19 236 THR B C 1
ATOM 4219 O O . THR B 1 237 ? -38.958 11.825 83.521 1.00 29.70 236 THR B O 1
ATOM 4223 N N . GLU B 1 238 ? -40.969 11.916 84.534 1.00 23.36 237 GLU B N 1
ATOM 4224 C CA . GLU B 1 238 ? -40.885 10.576 85.118 1.00 22.02 237 GLU B CA 1
ATOM 4225 C C . GLU B 1 238 ? -41.397 9.477 84.189 1.00 22.70 237 GLU B C 1
ATOM 4226 O O . GLU B 1 238 ? -42.544 9.517 83.746 1.00 23.67 237 GLU B O 1
ATOM 4232 N N . TYR B 1 239 ? -40.551 8.484 83.942 1.00 20.30 238 TYR B N 1
ATOM 4233 C CA . TYR B 1 239 ? -40.899 7.312 83.148 1.00 23.00 238 TYR B CA 1
ATOM 4234 C C . TYR B 1 239 ? -40.948 6.054 84.007 1.00 19.80 238 TYR B C 1
ATOM 4235 O O . TYR B 1 239 ? -40.141 5.880 84.919 1.00 23.48 238 TYR B O 1
ATOM 4244 N N . GLN B 1 240 ? -41.866 5.152 83.688 1.00 20.52 239 GLN B N 1
ATOM 4245 C CA . GLN B 1 240 ? -41.845 3.821 84.274 1.00 19.25 239 GLN B CA 1
ATOM 4246 C C . GLN B 1 240 ? -40.989 2.904 83.405 1.00 22.19 239 GLN B C 1
ATOM 4247 O O . GLN B 1 240 ? -40.773 3.189 82.225 1.00 21.92 239 GLN B O 1
ATOM 4253 N N . VAL B 1 241 ? -40.518 1.804 83.985 1.00 18.21 240 VAL B N 1
ATOM 4254 C CA . VAL B 1 241 ? -39.626 0.873 83.292 1.00 21.19 240 VAL B CA 1
ATOM 4255 C C . VAL B 1 241 ? -40.014 -0.578 83.542 1.00 22.40 240 VAL B C 1
ATOM 4256 O O . VAL B 1 241 ? -40.232 -0.985 84.691 1.00 25.08 240 VAL B O 1
ATOM 4260 N N . GLY B 1 242 ? -40.087 -1.367 82.473 1.00 18.71 241 GLY B N 1
ATOM 4261 C CA . GLY B 1 242 ? -40.354 -2.785 82.605 1.00 20.56 241 GLY B CA 1
ATOM 4262 C C . GLY B 1 242 ? -40.647 -3.490 81.292 1.00 19.87 241 GLY B C 1
ATOM 4263 O O . GLY B 1 242 ? -40.586 -2.879 80.227 1.00 21.12 241 GLY B O 1
ATOM 4264 N N . PRO B 1 243 ? -40.965 -4.788 81.363 1.00 19.83 242 PRO B N 1
ATOM 4265 C CA . PRO B 1 243 ? -41.309 -5.560 80.163 1.00 20.94 242 PRO B CA 1
ATOM 4266 C C . PRO B 1 243 ? -42.700 -5.201 79.651 1.00 20.42 242 PRO B C 1
ATOM 4267 O O . PRO B 1 243 ? -43.601 -4.898 80.430 1.00 18.08 242 PRO B O 1
ATOM 4271 N N . THR B 1 244 ? -42.876 -5.258 78.338 1.00 17.62 243 THR B N 1
ATOM 4272 C CA . THR B 1 244 ? -44.117 -4.798 77.725 1.00 18.31 243 THR B CA 1
ATOM 4273 C C . THR B 1 244 ? -45.402 -5.381 78.313 1.00 17.76 243 THR B C 1
ATOM 4274 O O . THR B 1 244 ? -46.288 -4.639 78.753 1.00 15.68 243 THR B O 1
ATOM 4278 N N . CYS B 1 245 ? -45.499 -6.704 78.308 1.00 18.28 244 CYS B N 1
ATOM 4279 C CA . CYS B 1 245 ? -46.735 -7.382 78.671 1.00 19.45 244 CYS B CA 1
ATOM 4280 C C . CYS B 1 245 ? -47.269 -6.913 80.022 1.00 21.15 244 CYS B C 1
ATOM 4281 O O . CYS B 1 245 ? -48.452 -6.616 80.143 1.00 20.88 244 CYS B O 1
ATOM 4284 N N . THR B 1 246 ? -46.402 -6.817 81.026 1.00 20.20 245 THR B N 1
ATOM 4285 C CA . THR B 1 246 ? -46.863 -6.411 82.361 1.00 22.55 245 THR B CA 1
ATOM 4286 C C . THR B 1 246 ? -46.833 -4.902 82.629 1.00 22.28 245 THR B C 1
ATOM 4287 O O . THR B 1 246 ? -47.468 -4.430 83.574 1.00 22.76 245 THR B O 1
ATOM 4291 N N . THR B 1 247 ? -46.109 -4.140 81.813 1.00 19.49 246 THR B N 1
ATOM 4292 C CA . THR B 1 247 ? -45.990 -2.705 82.058 1.00 18.17 246 THR B CA 1
ATOM 4293 C C . THR B 1 247 ? -47.114 -1.916 81.390 1.00 22.29 246 THR B C 1
ATOM 4294 O O . THR B 1 247 ? -47.575 -0.907 81.920 1.00 21.14 246 THR B O 1
ATOM 4298 N N . VAL B 1 248 ? -47.554 -2.373 80.224 1.00 21.87 247 VAL B N 1
ATOM 4299 C CA . VAL B 1 248 ? -48.641 -1.695 79.527 1.00 20.15 247 VAL B CA 1
ATOM 4300 C C . VAL B 1 248 ? -49.816 -2.645 79.225 1.00 18.34 247 VAL B C 1
ATOM 4301 O O . VAL B 1 248 ? -50.935 -2.414 79.690 1.00 21.11 247 VAL B O 1
ATOM 4305 N N . TYR B 1 249 ? -49.562 -3.709 78.465 1.00 17.78 248 TYR B N 1
ATOM 4306 C CA . TYR B 1 249 ? -50.580 -4.717 78.143 1.00 18.73 248 TYR B CA 1
ATOM 4307 C C . TYR B 1 249 ? -49.987 -5.777 77.219 1.00 18.61 248 TYR B C 1
ATOM 4308 O O . TYR B 1 249 ? -48.928 -5.553 76.637 1.00 17.45 248 TYR B O 1
ATOM 4317 N N . PRO B 1 250 ? -50.671 -6.927 77.072 1.00 20.52 249 PRO B N 1
ATOM 4318 C CA . PRO B 1 250 ? -50.190 -7.946 76.133 1.00 19.92 249 PRO B CA 1
ATOM 4319 C C . PRO B 1 250 ? -50.231 -7.413 74.702 1.00 18.77 249 PRO B C 1
ATOM 4320 O O . PRO B 1 250 ? -51.156 -6.690 74.333 1.00 19.13 249 PRO B O 1
ATOM 4324 N N . ALA B 1 251 ? -49.229 -7.766 73.913 1.00 18.00 250 ALA B N 1
ATOM 4325 C CA . ALA B 1 251 ? -49.171 -7.354 72.520 1.00 18.22 250 ALA B CA 1
ATOM 4326 C C . ALA B 1 251 ? -48.345 -8.387 71.776 1.00 17.99 250 ALA B C 1
ATOM 4327 O O . ALA B 1 251 ? -47.174 -8.595 72.089 1.00 21.63 250 ALA B O 1
ATOM 4329 N N . SER B 1 252 ? -48.966 -9.049 70.810 1.00 16.27 251 SER B N 1
ATOM 4330 C CA . SER B 1 252 ? -48.270 -10.007 69.967 1.00 15.54 251 SER B CA 1
ATOM 4331 C C . SER B 1 252 ? -47.896 -9.380 68.616 1.00 15.55 251 SER B C 1
ATOM 4332 O O . SER B 1 252 ? -48.569 -8.467 68.131 1.00 16.19 251 SER B O 1
ATOM 4335 N N . GLY B 1 253 ? -46.833 -9.884 68.005 1.00 15.52 252 GLY B N 1
ATOM 4336 C CA . GLY B 1 253 ? -46.452 -9.432 66.676 1.00 15.94 252 GLY B CA 1
ATOM 4337 C C . GLY B 1 253 ? -45.903 -8.020 66.660 1.00 14.81 252 GLY B C 1
ATOM 4338 O O . GLY B 1 253 ? -46.014 -7.304 65.654 1.00 13.44 252 GLY B O 1
ATOM 4339 N N . SER B 1 254 ? -45.281 -7.611 67.757 1.00 15.91 253 SER B N 1
ATOM 4340 C CA . SER B 1 254 ? -44.765 -6.243 67.828 1.00 13.87 253 SER B CA 1
ATOM 4341 C C . SER B 1 254 ? -43.306 -6.155 67.407 1.00 14.15 253 SER B C 1
ATOM 4342 O O . SER B 1 254 ? -42.588 -7.159 67.403 1.00 14.70 253 SER B O 1
ATOM 4345 N N . SER B 1 255 ? -42.867 -4.945 67.070 1.00 11.70 254 SER B N 1
ATOM 4346 C CA . SER B 1 255 ? -41.561 -4.748 66.439 1.00 13.84 254 SER B CA 1
ATOM 4347 C C . SER B 1 255 ? -40.399 -5.178 67.331 1.00 14.18 254 SER B C 1
ATOM 4348 O O . SER B 1 255 ? -39.507 -5.912 66.894 1.00 14.93 254 SER B O 1
ATOM 4351 N N . ILE B 1 256 ? -40.379 -4.690 68.567 1.00 15.98 255 ILE B N 1
ATOM 4352 C CA . ILE B 1 256 ? -39.206 -4.927 69.412 1.00 13.77 255 ILE B CA 1
ATOM 4353 C C . ILE B 1 256 ? -39.064 -6.398 69.799 1.00 14.67 255 ILE B C 1
ATOM 4354 O O . ILE B 1 256 ? -37.947 -6.864 70.008 1.00 14.75 255 ILE B O 1
ATOM 4359 N N . ASP B 1 257 ? -40.184 -7.116 69.887 1.00 13.98 256 ASP B N 1
ATOM 4360 C CA . ASP B 1 257 ? -40.138 -8.552 70.172 1.00 15.60 256 ASP B CA 1
ATOM 4361 C C . ASP B 1 257 ? -39.595 -9.284 68.951 1.00 18.54 256 ASP B C 1
ATOM 4362 O O . ASP B 1 257 ? -38.825 -10.231 69.078 1.00 15.47 256 ASP B O 1
ATOM 4367 N N . TRP B 1 258 ? -40.004 -8.853 67.757 1.00 11.94 257 TRP B N 1
ATOM 4368 C CA . TRP B 1 258 ? -39.443 -9.449 66.555 1.00 15.15 257 TRP B CA 1
ATOM 4369 C C . TRP B 1 258 ? -37.932 -9.221 66.524 1.00 16.15 257 TRP B C 1
ATOM 4370 O O . TRP B 1 258 ? -37.158 -10.148 66.275 1.00 16.02 257 TRP B O 1
ATOM 4381 N N . ALA B 1 259 ? -37.517 -7.983 66.780 1.00 14.68 258 ALA B N 1
ATOM 4382 C CA . ALA B 1 259 ? -36.099 -7.641 66.754 1.00 14.88 258 ALA B CA 1
ATOM 4383 C C . ALA B 1 259 ? -35.308 -8.494 67.745 1.00 16.45 258 ALA B C 1
ATOM 4384 O O . ALA B 1 259 ? -34.284 -9.081 67.398 1.00 15.06 258 ALA B O 1
ATOM 4386 N N . TYR B 1 260 ? -35.807 -8.573 68.975 1.00 16.57 259 TYR B N 1
ATOM 4387 C CA . TYR B 1 260 ? -35.140 -9.343 70.021 1.00 18.12 259 TYR B CA 1
ATOM 4388 C C . TYR B 1 260 ? -34.992 -10.819 69.635 1.00 18.65 259 TYR B C 1
ATOM 4389 O O . TYR B 1 260 ? -33.948 -11.438 69.880 1.00 19.98 259 TYR B O 1
ATOM 4398 N N . ASP B 1 261 ? -36.035 -11.374 69.029 1.00 17.03 260 ASP B N 1
ATOM 4399 C CA . ASP B 1 261 ? -36.038 -12.778 68.632 1.00 19.20 260 ASP B CA 1
ATOM 4400 C C . ASP B 1 261 ? -35.243 -13.018 67.359 1.00 20.66 260 ASP B C 1
ATOM 4401 O O . ASP B 1 261 ? -35.058 -14.158 66.934 1.00 22.30 260 ASP B O 1
ATOM 4406 N N . ASN B 1 262 ? -34.788 -11.939 66.740 1.00 17.07 261 ASN B N 1
ATOM 4407 C CA . ASN B 1 262 ? -34.006 -12.055 65.519 1.00 16.64 261 ASN B CA 1
ATOM 4408 C C . ASN B 1 262 ? -32.608 -11.459 65.632 1.00 19.35 261 ASN B C 1
ATOM 4409 O O . ASN B 1 262 ? -32.095 -10.854 64.689 1.00 21.73 261 ASN B O 1
ATOM 4414 N N . GLY B 1 263 ? -32.006 -11.634 66.806 1.00 20.57 262 GLY B N 1
ATOM 4415 C CA . GLY B 1 263 ? -30.606 -11.304 67.020 1.00 23.19 262 GLY B CA 1
ATOM 4416 C C . GLY B 1 263 ? -30.275 -9.880 67.413 1.00 24.86 262 GLY B C 1
ATOM 4417 O O . GLY B 1 263 ? -29.103 -9.507 67.453 1.00 24.53 262 GLY B O 1
ATOM 4418 N N . ILE B 1 264 ? -31.291 -9.074 67.699 1.00 17.22 263 ILE B N 1
ATOM 4419 C CA . ILE B 1 264 ? -31.052 -7.689 68.092 1.00 14.59 263 ILE B CA 1
ATOM 4420 C C . ILE B 1 264 ? -31.332 -7.558 69.588 1.00 18.98 263 ILE B C 1
ATOM 4421 O O . ILE B 1 264 ? -32.484 -7.536 70.011 1.00 17.28 263 ILE B O 1
ATOM 4426 N N . LYS B 1 265 ? -30.263 -7.492 70.381 1.00 17.55 264 LYS B N 1
ATOM 4427 C CA . LYS B 1 265 ? -30.357 -7.630 71.833 1.00 19.09 264 LYS B CA 1
ATOM 4428 C C . LYS B 1 265 ? -30.981 -6.428 72.549 1.00 19.96 264 LYS B C 1
ATOM 4429 O O . LYS B 1 265 ? -31.839 -6.598 73.427 1.00 18.44 264 LYS B O 1
ATOM 4435 N N . PHE B 1 266 ? -30.549 -5.225 72.182 1.00 17.34 265 PHE B N 1
ATOM 4436 C CA . PHE B 1 266 ? -31.023 -4.017 72.848 1.00 19.71 265 PHE B CA 1
ATOM 4437 C C . PHE B 1 266 ? -32.286 -3.482 72.170 1.00 16.71 265 PHE B C 1
ATOM 4438 O O . PHE B 1 266 ? -32.235 -2.582 71.331 1.00 17.47 265 PHE B O 1
ATOM 4446 N N . ALA B 1 267 ? -33.413 -4.075 72.547 1.00 15.58 266 ALA B N 1
ATOM 4447 C CA . ALA B 1 267 ? -34.703 -3.790 71.937 1.00 16.92 266 ALA B CA 1
ATOM 4448 C C . ALA B 1 267 ? -35.610 -3.098 72.950 1.00 17.86 266 ALA B C 1
ATOM 4449 O O . ALA B 1 267 ? -35.942 -3.676 73.989 1.00 17.35 266 ALA B O 1
ATOM 4451 N N . PHE B 1 268 ? -36.021 -1.874 72.633 1.00 18.05 267 PHE B N 1
ATOM 4452 C CA . PHE B 1 268 ? -36.745 -1.028 73.583 1.00 17.79 267 PHE B CA 1
ATOM 4453 C C . PHE B 1 268 ? -37.849 -0.243 72.893 1.00 14.82 267 PHE B C 1
ATOM 4454 O O . PHE B 1 268 ? -37.661 0.253 71.781 1.00 14.19 267 PHE B O 1
ATOM 4462 N N . THR B 1 269 ? -38.978 -0.093 73.580 1.00 14.15 268 THR B N 1
ATOM 4463 C CA . THR B 1 269 ? -40.033 0.812 73.144 1.00 13.68 268 THR B CA 1
ATOM 4464 C C . THR B 1 269 ? -40.093 2.011 74.074 1.00 16.67 268 THR B C 1
ATOM 4465 O O . THR B 1 269 ? -40.149 1.851 75.295 1.00 18.19 268 THR B O 1
ATOM 4469 N N . PHE B 1 270 ? -40.084 3.209 73.500 1.00 16.10 269 PHE B N 1
ATOM 4470 C CA . PHE B 1 270 ? -40.380 4.414 74.260 1.00 16.08 269 PHE B CA 1
ATOM 4471 C C . PHE B 1 270 ? -41.851 4.762 74.087 1.00 17.72 269 PHE B C 1
ATOM 4472 O O . PHE B 1 270 ? -42.349 4.839 72.966 1.00 17.96 269 PHE B O 1
ATOM 4480 N N . GLU B 1 271 ? -42.544 4.969 75.198 1.00 15.31 270 GLU B N 1
ATOM 4481 C CA . GLU B 1 271 ? -43.840 5.629 75.159 1.00 16.52 270 GLU B CA 1
ATOM 4482 C C . GLU B 1 271 ? -43.613 7.051 75.651 1.00 16.37 270 GLU B C 1
ATOM 4483 O O . GLU B 1 271 ? -43.360 7.261 76.835 1.00 17.32 270 GLU B O 1
ATOM 4489 N N . LEU B 1 272 ? -43.699 8.012 74.736 1.00 15.07 271 LEU B N 1
ATOM 4490 C CA . LEU B 1 272 ? -43.327 9.402 75.006 1.00 14.87 271 LEU B CA 1
ATOM 4491 C C . LEU B 1 272 ? -44.443 10.128 75.774 1.00 15.47 271 LEU B C 1
ATOM 4492 O O . LEU B 1 272 ? -45.401 9.493 76.200 1.00 15.70 271 LEU B O 1
ATOM 4497 N N . ARG B 1 273 ? -44.301 11.437 75.969 1.00 17.15 272 ARG B N 1
ATOM 4498 C CA . ARG B 1 273 ? -45.292 12.231 76.709 1.00 19.12 272 ARG B CA 1
ATOM 4499 C C . ARG B 1 273 ? -46.652 12.149 76.024 1.00 21.15 272 ARG B C 1
ATOM 4500 O O . ARG B 1 273 ? -46.713 11.966 74.804 1.00 17.64 272 ARG B O 1
ATOM 4508 N N . ASP B 1 274 ? -47.742 12.318 76.777 1.00 19.74 273 ASP B N 1
ATOM 4509 C CA . ASP B 1 274 ? -47.713 12.570 78.224 1.00 20.22 273 ASP B CA 1
ATOM 4510 C C . ASP B 1 274 ? -48.315 11.389 78.973 1.00 20.08 273 ASP B C 1
ATOM 4511 O O . ASP B 1 274 ? -48.090 10.247 78.581 1.00 18.71 273 ASP B O 1
ATOM 4516 N N . THR B 1 275 ? -49.066 11.635 80.047 1.00 18.25 274 THR B N 1
ATOM 4517 C CA . THR B 1 275 ? -49.664 10.527 80.794 1.00 17.86 274 THR B CA 1
ATOM 4518 C C . THR B 1 275 ? -51.190 10.515 80.713 1.00 20.23 274 THR B C 1
ATOM 4519 O O . THR B 1 275 ? -51.856 9.753 81.422 1.00 20.09 274 THR B O 1
ATOM 4523 N N . GLY B 1 276 ? -51.742 11.349 79.841 1.00 20.20 275 GLY B N 1
ATOM 4524 C CA . GLY B 1 276 ? -53.176 11.331 79.624 1.00 20.96 275 GLY B CA 1
ATOM 4525 C C . GLY B 1 276 ? -53.849 12.687 79.494 1.00 21.36 275 GLY B C 1
ATOM 4526 O O . GLY B 1 276 ? -54.930 12.770 78.920 1.00 19.72 275 GLY B O 1
ATOM 4527 N N . THR B 1 277 ? -53.235 13.740 80.035 1.00 21.84 276 THR B N 1
ATOM 4528 C CA . THR B 1 277 ? -53.836 15.078 79.989 1.00 20.72 276 THR B CA 1
ATOM 4529 C C . THR B 1 277 ? -54.192 15.509 78.571 1.00 22.56 276 THR B C 1
ATOM 4530 O O . THR B 1 277 ? -55.310 15.964 78.315 1.00 20.25 276 THR B O 1
ATOM 4534 N N . TYR B 1 278 ? -53.236 15.369 77.656 1.00 21.89 277 TYR B N 1
ATOM 4535 C CA . TYR B 1 278 ? -53.488 15.588 76.242 1.00 21.18 277 TYR B CA 1
ATOM 4536 C C . TYR B 1 278 ? -53.514 14.285 75.448 1.00 18.44 277 TYR B C 1
ATOM 4537 O O . TYR B 1 278 ? -54.131 14.228 74.396 1.00 16.99 277 TYR B O 1
ATOM 4546 N N . GLY B 1 279 ? -52.841 13.254 75.944 1.00 17.06 278 GLY B N 1
ATOM 4547 C CA . GLY B 1 279 ? -52.797 11.983 75.237 1.00 19.26 278 GLY B CA 1
ATOM 4548 C C . GLY B 1 279 ? -52.060 12.078 73.911 1.00 17.39 278 GLY B C 1
ATOM 4549 O O . GLY B 1 279 ? -50.922 12.544 73.871 1.00 16.33 278 GLY B O 1
ATOM 4550 N N . PHE B 1 280 ? -52.699 11.632 72.826 1.00 14.27 279 PHE B N 1
ATOM 4551 C CA . PHE B 1 280 ? -52.091 11.704 71.499 1.00 15.12 279 PHE B CA 1
ATOM 4552 C C . PHE B 1 280 ? -52.027 13.131 70.949 1.00 16.75 279 PHE B C 1
ATOM 4553 O O . PHE B 1 280 ? -51.249 13.415 70.039 1.00 17.40 279 PHE B O 1
ATOM 4561 N N . LEU B 1 281 ? -52.848 14.026 71.492 1.00 16.43 280 LEU B N 1
ATOM 4562 C CA . LEU B 1 281 ? -52.860 15.403 71.010 1.00 17.59 280 LEU B CA 1
ATOM 4563 C C . LEU B 1 281 ? -51.919 16.270 71.849 1.00 20.45 280 LEU B C 1
ATOM 4564 O O . LEU B 1 281 ? -52.316 17.308 72.385 1.00 20.35 280 LEU B O 1
ATOM 4569 N N . LEU B 1 282 ? -50.662 15.847 71.949 1.00 18.32 281 LEU B N 1
ATOM 4570 C CA . LEU B 1 282 ? -49.664 16.627 72.690 1.00 19.87 281 LEU B CA 1
ATOM 4571 C C . LEU B 1 282 ? -49.434 18.005 72.048 1.00 19.86 281 LEU B C 1
ATOM 4572 O O . LEU B 1 282 ? -49.117 18.107 70.868 1.00 21.07 281 LEU B O 1
ATOM 4577 N N . PRO B 1 283 ? -49.605 19.082 72.827 1.00 22.05 282 PRO B N 1
ATOM 4578 C CA . PRO B 1 283 ? -49.418 20.414 72.243 1.00 22.22 282 PRO B CA 1
ATOM 4579 C C . PRO B 1 283 ? -48.036 20.581 71.617 1.00 20.47 282 PRO B C 1
ATOM 4580 O O . PRO B 1 283 ? -47.059 20.030 72.126 1.00 21.34 282 PRO B O 1
ATOM 4584 N N . ALA B 1 284 ? -47.971 21.338 70.527 1.00 24.81 283 ALA B N 1
ATOM 4585 C CA . ALA B 1 284 ? -46.735 21.532 69.774 1.00 26.08 283 ALA B CA 1
ATOM 4586 C C . ALA B 1 284 ? -45.618 22.164 70.605 1.00 29.97 283 ALA B C 1
ATOM 4587 O O . ALA B 1 284 ? -44.430 21.957 70.323 1.00 23.20 283 ALA B O 1
ATOM 4589 N N . ASN B 1 285 ? -45.990 22.930 71.629 1.00 26.73 284 ASN B N 1
ATOM 4590 C CA . ASN B 1 285 ? -44.979 23.573 72.467 1.00 27.07 284 ASN B CA 1
ATOM 4591 C C . ASN B 1 285 ? -44.230 22.581 73.345 1.00 28.12 284 ASN B C 1
ATOM 4592 O O . ASN B 1 285 ? -43.289 22.956 74.042 1.00 29.54 284 ASN B O 1
ATOM 4597 N N . GLN B 1 286 ? -44.646 21.315 73.302 1.00 26.72 285 GLN B N 1
ATOM 4598 C CA . GLN B 1 286 ? -43.940 20.258 74.018 1.00 23.49 285 GLN B CA 1
ATOM 4599 C C . GLN B 1 286 ? -43.047 19.414 73.105 1.00 21.07 285 GLN B C 1
ATOM 4600 O O . GLN B 1 286 ? -42.405 18.482 73.576 1.00 22.18 285 GLN B O 1
ATOM 4606 N N . ILE B 1 287 ? -42.994 19.742 71.819 1.00 22.67 286 ILE B N 1
ATOM 4607 C CA . ILE B 1 287 ? -42.172 18.958 70.889 1.00 24.77 286 ILE B CA 1
ATOM 4608 C C . ILE B 1 287 ? -40.700 18.980 71.301 1.00 25.33 286 ILE B C 1
ATOM 4609 O O . ILE B 1 287 ? -40.130 17.942 71.660 1.00 22.74 286 ILE B O 1
ATOM 4614 N N . ILE B 1 288 ? -40.100 20.170 71.269 1.00 25.97 287 ILE B N 1
ATOM 4615 C CA . ILE B 1 288 ? -38.685 20.337 71.613 1.00 25.10 287 ILE B CA 1
ATOM 4616 C C . ILE B 1 288 ? -38.322 19.820 73.004 1.00 23.32 287 ILE B C 1
ATOM 4617 O O . ILE B 1 288 ? -37.344 19.090 73.166 1.00 23.16 287 ILE B O 1
ATOM 4622 N N . PRO B 1 289 ? -39.087 20.216 74.034 1.00 26.19 288 PRO B N 1
ATOM 4623 C CA . PRO B 1 289 ? -38.785 19.661 75.356 1.00 23.22 288 PRO B CA 1
ATOM 4624 C C . PRO B 1 289 ? -38.827 18.134 75.390 1.00 24.44 288 PRO B C 1
ATOM 4625 O O . PRO B 1 289 ? -38.006 17.504 76.057 1.00 22.05 288 PRO B O 1
ATOM 4629 N N . THR B 1 290 ? -39.787 17.536 74.698 1.00 22.50 289 THR B N 1
ATOM 4630 C CA . THR B 1 290 ? -39.845 16.075 74.648 1.00 20.33 289 THR B CA 1
ATOM 4631 C C . THR B 1 290 ? -38.605 15.522 73.955 1.00 17.37 289 THR B C 1
ATOM 4632 O O . THR B 1 290 ? -37.967 14.584 74.448 1.00 22.45 289 THR B O 1
ATOM 4636 N N . ALA B 1 291 ? -38.282 16.101 72.801 1.00 22.34 290 ALA B N 1
ATOM 4637 C CA . ALA B 1 291 ? -37.170 15.641 71.978 1.00 21.09 290 ALA B CA 1
ATOM 4638 C C . ALA B 1 291 ? -35.856 15.738 72.750 1.00 25.07 290 ALA B C 1
ATOM 4639 O O . ALA B 1 291 ? -35.075 14.780 72.801 1.00 19.96 290 ALA B O 1
ATOM 4641 N N . GLU B 1 292 ? -35.626 16.899 73.362 1.00 25.22 291 GLU B N 1
ATOM 4642 C CA . GLU B 1 292 ? -34.421 17.123 74.161 1.00 25.98 291 GLU B CA 1
ATOM 4643 C C . GLU B 1 292 ? -34.225 16.056 75.225 1.00 22.39 291 GLU B C 1
ATOM 4644 O O . GLU B 1 292 ? -33.153 15.465 75.329 1.00 23.99 291 GLU B O 1
ATOM 4650 N N . GLU B 1 293 ? -35.255 15.810 76.029 1.00 23.89 292 GLU B N 1
ATOM 4651 C CA . GLU B 1 293 ? -35.131 14.851 77.118 1.00 20.03 292 GLU B CA 1
ATOM 4652 C C . GLU B 1 293 ? -35.010 13.423 76.588 1.00 23.66 292 GLU B C 1
ATOM 4653 O O . GLU B 1 293 ? -34.287 12.593 77.148 1.00 23.79 292 GLU B O 1
ATOM 4659 N N . THR B 1 294 ? -35.714 13.138 75.503 1.00 20.31 293 THR B N 1
ATOM 4660 C CA . THR B 1 294 ? -35.676 11.791 74.939 1.00 20.38 293 THR B CA 1
ATOM 4661 C C . THR B 1 294 ? -34.294 11.503 74.383 1.00 18.58 293 THR B C 1
ATOM 4662 O O . THR B 1 294 ? -33.802 10.379 74.468 1.00 21.15 293 THR B O 1
ATOM 4666 N N . TRP B 1 295 ? -33.656 12.531 73.841 1.00 23.68 294 TRP B N 1
ATOM 4667 C CA . TRP B 1 295 ? -32.321 12.373 73.287 1.00 25.85 294 TRP B CA 1
ATOM 4668 C C . TRP B 1 295 ? -31.322 11.870 74.333 1.00 25.79 294 TRP B C 1
ATOM 4669 O O . TRP B 1 295 ? -30.474 11.029 74.030 1.00 25.05 294 TRP B O 1
ATOM 4680 N N . LEU B 1 296 ? -31.423 12.367 75.565 1.00 27.05 295 LEU B N 1
ATOM 4681 C CA . LEU B 1 296 ? -30.541 11.884 76.632 1.00 27.42 295 LEU B CA 1
ATOM 4682 C C . LEU B 1 296 ? -30.739 10.401 76.890 1.00 27.61 295 LEU B C 1
ATOM 4683 O O . LEU B 1 296 ? -29.782 9.674 77.129 1.00 25.58 295 LEU B O 1
ATOM 4688 N N . GLY B 1 297 ? -31.987 9.950 76.836 1.00 25.10 296 GLY B N 1
ATOM 4689 C CA . GLY B 1 297 ? -32.281 8.545 77.028 1.00 22.08 296 GLY B CA 1
ATOM 4690 C C . GLY B 1 297 ? -31.759 7.671 75.897 1.00 20.45 296 GLY B C 1
ATOM 4691 O O . GLY B 1 297 ? -31.251 6.581 76.141 1.00 23.38 296 GLY B O 1
ATOM 4692 N N . LEU B 1 298 ? -31.887 8.149 74.661 1.00 23.82 297 LEU B N 1
ATOM 4693 C CA . LEU B 1 298 ? -31.385 7.415 73.502 1.00 20.84 297 LEU B CA 1
ATOM 4694 C C . LEU B 1 298 ? -29.867 7.310 73.523 1.00 23.17 297 LEU B C 1
ATOM 4695 O O . LEU B 1 298 ? -29.304 6.253 73.225 1.00 20.17 297 LEU B O 1
ATOM 4700 N N . LYS B 1 299 ? -29.201 8.408 73.869 1.00 21.58 298 LYS B N 1
ATOM 4701 C CA . LYS B 1 299 ? -27.744 8.382 73.941 1.00 25.57 298 LYS B CA 1
ATOM 4702 C C . LYS B 1 299 ? -27.279 7.370 74.978 1.00 21.71 298 LYS B C 1
ATOM 4703 O O . LYS B 1 299 ? -26.330 6.631 74.740 1.00 26.29 298 LYS B O 1
ATOM 4709 N N . THR B 1 300 ? -27.955 7.331 76.123 1.00 26.02 299 THR B N 1
ATOM 4710 C CA . THR B 1 300 ? -27.610 6.395 77.190 1.00 23.93 299 THR B CA 1
ATOM 4711 C C . THR B 1 300 ? -27.702 4.960 76.700 1.00 27.08 299 THR B C 1
ATOM 4712 O O . THR B 1 300 ? -26.841 4.127 76.999 1.00 22.56 299 THR B O 1
ATOM 4716 N N . ILE B 1 301 ? -28.756 4.668 75.946 1.00 21.71 300 ILE B N 1
ATOM 4717 C CA . ILE B 1 301 ? -28.924 3.335 75.391 1.00 22.21 300 ILE B CA 1
ATOM 4718 C C . ILE B 1 301 ? -27.755 3.025 74.472 1.00 23.37 300 ILE B C 1
ATOM 4719 O O . ILE B 1 301 ? -27.117 1.976 74.586 1.00 25.20 300 ILE B O 1
ATOM 4724 N N . MET B 1 302 ? -27.490 3.951 73.559 1.00 22.25 301 MET B N 1
ATOM 4725 C CA . MET B 1 302 ? -26.494 3.752 72.517 1.00 24.09 301 MET B CA 1
ATOM 4726 C C . MET B 1 302 ? -25.078 3.723 73.089 1.00 24.50 301 MET B C 1
ATOM 4727 O O . MET B 1 302 ? -24.213 3.042 72.558 1.00 21.75 301 MET B O 1
ATOM 4732 N N . GLU B 1 303 ? -24.847 4.447 74.181 1.00 26.04 302 GLU B N 1
ATOM 4733 C CA . GLU B 1 303 ? -23.549 4.381 74.845 1.00 24.52 302 GLU B CA 1
ATOM 4734 C C . GLU B 1 303 ? -23.309 2.963 75.344 1.00 29.40 302 GLU B C 1
ATOM 4735 O O . GLU B 1 303 ? -22.206 2.420 75.220 1.00 28.52 302 GLU B O 1
ATOM 4741 N N . HIS B 1 304 ? -24.354 2.361 75.903 1.00 25.99 303 HIS B N 1
ATOM 4742 C CA . HIS B 1 304 ? -24.266 0.999 76.393 1.00 24.79 303 HIS B CA 1
ATOM 4743 C C . HIS B 1 304 ? -23.953 0.014 75.269 1.00 29.80 303 HIS B C 1
ATOM 4744 O O . HIS B 1 304 ? -23.118 -0.878 75.427 1.00 30.46 303 HIS B O 1
ATOM 4751 N N . VAL B 1 305 ? -24.636 0.170 74.139 1.00 30.22 304 VAL B N 1
ATOM 4752 C CA . VAL B 1 305 ? -24.379 -0.666 72.973 1.00 27.76 304 VAL B CA 1
ATOM 4753 C C . VAL B 1 305 ? -22.909 -0.546 72.587 1.00 30.02 304 VAL B C 1
ATOM 4754 O O . VAL B 1 305 ? -22.208 -1.549 72.434 1.00 31.31 304 VAL B O 1
ATOM 4758 N N . ARG B 1 306 ? -22.447 0.691 72.444 1.00 28.00 305 ARG B N 1
ATOM 4759 C CA . ARG B 1 306 ? -21.059 0.956 72.087 1.00 29.64 305 ARG B CA 1
ATOM 4760 C C . ARG B 1 306 ? -20.133 0.146 72.980 1.00 33.84 305 ARG B C 1
ATOM 4761 O O . ARG B 1 306 ? -19.205 -0.502 72.501 1.00 35.40 305 ARG B O 1
ATOM 4769 N N . ASP B 1 307 ? -20.416 0.167 74.279 1.00 33.69 306 ASP B N 1
ATOM 4770 C CA . ASP B 1 307 ? -19.540 -0.448 75.272 1.00 32.79 306 ASP B CA 1
ATOM 4771 C C . ASP B 1 307 ? -19.724 -1.957 75.420 1.00 37.24 306 ASP B C 1
ATOM 4772 O O . ASP B 1 307 ? -18.922 -2.620 76.069 1.00 39.41 306 ASP B O 1
ATOM 4777 N N . ASN B 1 308 ? -20.771 -2.501 74.814 1.00 34.81 307 ASN B N 1
ATOM 4778 C CA . ASN B 1 308 ? -20.974 -3.944 74.848 1.00 40.30 307 ASN B CA 1
ATOM 4779 C C . ASN B 1 308 ? -20.827 -4.571 73.467 1.00 42.45 307 ASN B C 1
ATOM 4780 O O . ASN B 1 308 ? -19.978 -5.439 73.263 1.00 48.55 307 ASN B O 1
ATOM 4785 N N . VAL C 2 3 ? -74.678 5.145 53.591 1.00 21.49 3 VAL C N 1
ATOM 4786 C CA . VAL C 2 3 ? -73.702 4.677 54.573 1.00 18.63 3 VAL C CA 1
ATOM 4787 C C . VAL C 2 3 ? -74.419 3.840 55.631 1.00 24.83 3 VAL C C 1
ATOM 4788 O O . VAL C 2 3 ? -75.488 4.227 56.103 1.00 26.74 3 VAL C O 1
ATOM 4792 N N . PRO C 2 4 ? -73.846 2.677 55.999 1.00 16.72 4 PRO C N 1
ATOM 4793 C CA . PRO C 2 4 ? -74.472 1.859 57.040 1.00 19.62 4 PRO C CA 1
ATOM 4794 C C . PRO C 2 4 ? -74.557 2.666 58.332 1.00 22.32 4 PRO C C 1
ATOM 4795 O O . PRO C 2 4 ? -73.698 3.514 58.585 1.00 20.68 4 PRO C O 1
ATOM 4799 N N . ASP C 2 5 ? -75.586 2.423 59.129 1.00 21.08 5 ASP C N 1
ATOM 4800 C CA . ASP C 2 5 ? -75.770 3.209 60.346 1.00 25.46 5 ASP C CA 1
ATOM 4801 C C . ASP C 2 5 ? -75.086 2.594 61.558 1.00 22.30 5 ASP C C 1
ATOM 4802 O O . ASP C 2 5 ? -74.729 1.408 61.550 1.00 20.20 5 ASP C O 1
ATOM 4807 N N . ASP C 2 6 ? -74.898 3.420 62.587 1.00 23.19 6 ASP C N 1
ATOM 4808 C CA . ASP C 2 6 ? -74.232 3.008 63.817 1.00 22.17 6 ASP C CA 1
ATOM 4809 C C . ASP C 2 6 ? -74.864 1.739 64.382 1.00 21.23 6 ASP C C 1
ATOM 4810 O O . ASP C 2 6 ? -76.086 1.583 64.352 1.00 22.47 6 ASP C O 1
ATOM 4815 N N . ARG C 2 7 ? -74.032 0.842 64.910 1.00 18.75 7 ARG C N 1
ATOM 4816 C CA . ARG C 2 7 ? -74.517 -0.366 65.564 1.00 19.68 7 ARG C CA 1
ATOM 4817 C C . ARG C 2 7 ? -73.451 -0.897 66.514 1.00 19.43 7 ARG C C 1
ATOM 4818 O O . ARG C 2 7 ? -72.304 -0.452 66.477 1.00 18.30 7 ARG C O 1
ATOM 4826 N N . PRO C 2 8 ? -73.823 -1.856 67.378 1.00 20.54 8 PRO C N 1
ATOM 4827 C CA . PRO C 2 8 ? -72.843 -2.432 68.307 1.00 20.62 8 PRO C CA 1
ATOM 4828 C C . PRO C 2 8 ? -71.682 -3.109 67.592 1.00 19.37 8 PRO C C 1
ATOM 4829 O O . PRO C 2 8 ? -71.849 -3.619 66.488 1.00 18.80 8 PRO C O 1
ATOM 4833 N N . CYS C 2 9 ? -70.518 -3.121 68.231 1.00 17.78 9 CYS C N 1
ATOM 4834 C CA . CYS C 2 9 ? -69.343 -3.786 67.680 1.00 19.98 9 CYS C CA 1
ATOM 4835 C C . CYS C 2 9 ? -69.454 -5.299 67.788 1.00 20.86 9 CYS C C 1
ATOM 4836 O O . CYS C 2 9 ? -70.016 -5.817 68.752 1.00 21.05 9 CYS C O 1
ATOM 4839 N N . ILE C 2 10 ? -68.926 -6.000 66.790 1.00 18.68 10 ILE C N 1
ATOM 4840 C CA . ILE C 2 10 ? -68.732 -7.438 66.872 1.00 18.95 10 ILE C CA 1
ATOM 4841 C C . ILE C 2 10 ? -67.260 -7.665 67.217 1.00 20.95 10 ILE C C 1
ATOM 4842 O O . ILE C 2 10 ? -66.377 -7.068 66.605 1.00 18.97 10 ILE C O 1
ATOM 4847 N N . ASN C 2 11 ? -66.995 -8.519 68.197 1.00 18.78 11 ASN C N 1
ATOM 4848 C CA . ASN C 2 11 ? -65.626 -8.753 68.652 1.00 21.23 11 ASN C CA 1
ATOM 4849 C C . ASN C 2 11 ? -64.890 -7.435 68.929 1.00 20.55 11 ASN C C 1
ATOM 4850 O O . ASN C 2 11 ? -63.900 -7.124 68.277 1.00 19.04 11 ASN C O 1
ATOM 4855 N N . PRO C 2 12 ? -65.382 -6.660 69.907 1.00 20.45 12 PRO C N 1
ATOM 4856 C CA . PRO C 2 12 ? -64.780 -5.369 70.279 1.00 19.25 12 PRO C CA 1
ATOM 4857 C C . PRO C 2 12 ? -63.346 -5.513 70.785 1.00 19.47 12 PRO C C 1
ATOM 4858 O O . PRO C 2 12 ? -62.496 -4.656 70.519 1.00 17.44 12 PRO C O 1
ATOM 4862 N N . GLY C 2 13 ? -63.069 -6.588 71.515 1.00 17.30 13 GLY C N 1
ATOM 4863 C CA . GLY C 2 13 ? -61.848 -6.630 72.307 1.00 20.96 13 GLY C CA 1
ATOM 4864 C C . GLY C 2 13 ? -61.938 -5.625 73.451 1.00 20.31 13 GLY C C 1
ATOM 4865 O O . GLY C 2 13 ? -63.029 -5.325 73.941 1.00 22.91 13 GLY C O 1
ATOM 4866 N N . ARG C 2 14 ? -60.800 -5.089 73.879 1.00 19.57 14 ARG C N 1
ATOM 4867 C CA . ARG C 2 14 ? -60.791 -4.170 75.013 1.00 23.17 14 ARG C CA 1
ATOM 4868 C C . ARG C 2 14 ? -60.164 -2.827 74.649 1.00 22.58 14 ARG C C 1
ATOM 4869 O O . ARG C 2 14 ? -59.631 -2.660 73.552 1.00 21.35 14 ARG C O 1
ATOM 4877 N N . CYS C 2 15 ? -60.240 -1.871 75.569 1.00 20.04 15 CYS C N 1
ATOM 4878 C CA . CYS C 2 15 ? -59.690 -0.534 75.345 1.00 17.94 15 CYS C CA 1
ATOM 4879 C C . CYS C 2 15 ? -58.749 -0.162 76.494 1.00 18.24 15 CYS C C 1
ATOM 4880 O O . CYS C 2 15 ? -59.127 0.585 77.398 1.00 19.45 15 CYS C O 1
ATOM 4883 N N . PRO C 2 16 ? -57.511 -0.672 76.466 1.00 20.61 16 PRO C N 1
ATOM 4884 C CA . PRO C 2 16 ? -56.670 -0.539 77.665 1.00 20.26 16 PRO C CA 1
ATOM 4885 C C . PRO C 2 16 ? -56.412 0.897 78.136 1.00 24.24 16 PRO C C 1
ATOM 4886 O O . PRO C 2 16 ? -56.365 1.112 79.352 1.00 22.25 16 PRO C O 1
ATOM 4890 N N . LEU C 2 17 ? -56.247 1.852 77.222 1.00 16.29 17 LEU C N 1
ATOM 4891 C CA . LEU C 2 17 ? -55.974 3.231 77.631 1.00 18.58 17 LEU C CA 1
ATOM 4892 C C . LEU C 2 17 ? -57.180 3.887 78.310 1.00 20.78 17 LEU C C 1
ATOM 4893 O O . LEU C 2 17 ? -57.021 4.754 79.170 1.00 19.98 17 LEU C O 1
ATOM 4898 N N . VAL C 2 18 ? -58.377 3.465 77.928 1.00 17.57 18 VAL C N 1
ATOM 4899 C CA . VAL C 2 18 ? -59.607 4.018 78.487 1.00 19.92 18 VAL C CA 1
ATOM 4900 C C . VAL C 2 18 ? -60.592 2.882 78.721 1.00 22.86 18 VAL C C 1
ATOM 4901 O O . VAL C 2 18 ? -61.535 2.690 77.948 1.00 20.63 18 VAL C O 1
ATOM 4905 N N . PRO C 2 19 ? -60.364 2.108 79.791 1.00 23.77 19 PRO C N 1
ATOM 4906 C CA . PRO C 2 19 ? -61.092 0.862 80.058 1.00 25.56 19 PRO C CA 1
ATOM 4907 C C . PRO C 2 19 ? -62.611 1.005 80.026 1.00 23.92 19 PRO C C 1
ATOM 4908 O O . PRO C 2 19 ? -63.291 0.052 79.624 1.00 22.80 19 PRO C O 1
ATOM 4912 N N . ASP C 2 20 ? -63.127 2.159 80.443 1.00 23.94 20 ASP C N 1
ATOM 4913 C CA . ASP C 2 20 ? -64.574 2.381 80.512 1.00 28.25 20 ASP C CA 1
ATOM 4914 C C . ASP C 2 20 ? -65.189 2.906 79.211 1.00 27.09 20 ASP C C 1
ATOM 4915 O O . ASP C 2 20 ? -66.382 3.212 79.169 1.00 27.53 20 ASP C O 1
ATOM 4920 N N . ALA C 2 21 ? -64.387 3.036 78.155 1.00 26.10 21 ALA C N 1
ATOM 4921 C CA . ALA C 2 21 ? -64.924 3.490 76.876 1.00 22.54 21 ALA C CA 1
ATOM 4922 C C . ALA C 2 21 ? -65.941 2.500 76.306 1.00 19.32 21 ALA C C 1
ATOM 4923 O O . ALA C 2 21 ? -65.970 1.326 76.682 1.00 23.92 21 ALA C O 1
ATOM 4925 N N . THR C 2 22 ? -66.761 2.999 75.390 1.00 18.15 22 THR C N 1
ATOM 4926 C CA . THR C 2 22 ? -67.823 2.241 74.731 1.00 20.58 22 THR C CA 1
ATOM 4927 C C . THR C 2 22 ? -67.498 2.100 73.244 1.00 18.92 22 THR C C 1
ATOM 4928 O O . THR C 2 22 ? -67.028 3.052 72.624 1.00 19.93 22 THR C O 1
ATOM 4932 N N . CYS C 2 23 ? -67.776 0.925 72.679 1.00 18.84 23 CYS C N 1
ATOM 4933 C CA . CYS C 2 23 ? -67.479 0.644 71.270 1.00 19.56 23 CYS C CA 1
ATOM 4934 C C . CYS C 2 23 ? -68.740 0.716 70.418 1.00 19.20 23 CYS C C 1
ATOM 4935 O O . CYS C 2 23 ? -69.809 0.275 70.845 1.00 19.76 23 CYS C O 1
ATOM 4938 N N . THR C 2 24 ? -68.594 1.279 69.217 1.00 17.47 24 THR C N 1
ATOM 4939 C CA . THR C 2 24 ? -69.672 1.402 68.244 1.00 17.43 24 THR C CA 1
ATOM 4940 C C . THR C 2 24 ? -69.087 1.215 66.847 1.00 18.58 24 THR C C 1
ATOM 4941 O O . THR C 2 24 ? -68.046 1.793 66.523 1.00 17.59 24 THR C O 1
ATOM 4945 N N . PHE C 2 25 ? -69.740 0.392 66.036 1.00 16.11 25 PHE C N 1
ATOM 4946 C CA . PHE C 2 25 ? -69.383 0.251 64.627 1.00 15.74 25 PHE C CA 1
ATOM 4947 C C . PHE C 2 25 ? -69.958 1.470 63.916 1.00 17.31 25 PHE C C 1
ATOM 4948 O O . PHE C 2 25 ? -71.169 1.690 63.955 1.00 17.48 25 PHE C O 1
ATOM 4956 N N . VAL C 2 26 ? -69.084 2.268 63.299 1.00 16.09 26 VAL C N 1
ATOM 4957 C CA . VAL C 2 26 ? -69.471 3.547 62.701 1.00 17.01 26 VAL C CA 1
ATOM 4958 C C . VAL C 2 26 ? -68.874 3.705 61.307 1.00 17.03 26 VAL C C 1
ATOM 4959 O O . VAL C 2 26 ? -67.685 3.444 61.112 1.00 13.99 26 VAL C O 1
ATOM 4963 N N . CYS C 2 27 ? -69.693 4.157 60.356 1.00 15.68 27 CYS C N 1
ATOM 4964 C CA . CYS C 2 27 ? -69.252 4.344 58.981 1.00 14.68 27 CYS C CA 1
ATOM 4965 C C . CYS C 2 27 ? -69.371 5.798 58.532 1.00 19.96 27 CYS C C 1
ATOM 4966 O O . CYS C 2 27 ? -70.148 6.577 59.097 1.00 19.08 27 CYS C O 1
ATOM 4969 N N . LYS C 2 28 ? -68.601 6.145 57.506 1.00 15.24 28 LYS C N 1
ATOM 4970 C CA . LYS C 2 28 ? -68.608 7.494 56.943 1.00 19.16 28 LYS C CA 1
ATOM 4971 C C . LYS C 2 28 ? -68.394 7.385 55.443 1.00 18.12 28 LYS C C 1
ATOM 4972 O O . LYS C 2 28 ? -67.715 6.477 54.977 1.00 16.49 28 LYS C O 1
ATOM 4978 N N . ALA C 2 29 ? -68.981 8.305 54.683 1.00 17.11 29 ALA C N 1
ATOM 4979 C CA . ALA C 2 29 ? -68.712 8.376 53.254 1.00 16.93 29 ALA C CA 1
ATOM 4980 C C . ALA C 2 29 ? -67.209 8.464 52.998 1.00 14.77 29 ALA C C 1
ATOM 4981 O O . ALA C 2 29 ? -66.464 9.078 53.771 1.00 15.81 29 ALA C O 1
ATOM 4983 N N . ALA C 2 30 ? -66.763 7.838 51.914 1.00 17.13 30 ALA C N 1
ATOM 4984 C CA . ALA C 2 30 ? -65.351 7.839 51.553 1.00 16.21 30 ALA C CA 1
ATOM 4985 C C . ALA C 2 30 ? -65.201 7.673 50.048 1.00 17.88 30 ALA C C 1
ATOM 4986 O O . ALA C 2 30 ? -65.995 6.987 49.421 1.00 16.41 30 ALA C O 1
ATOM 4988 N N . ASP C 2 31 ? -64.178 8.298 49.476 1.00 18.67 31 ASP C N 1
ATOM 4989 C CA . ASP C 2 31 ? -63.953 8.220 48.036 1.00 19.13 31 ASP C CA 1
ATOM 4990 C C . ASP C 2 31 ? -63.155 6.975 47.687 1.00 24.31 31 ASP C C 1
ATOM 4991 O O . ASP C 2 31 ? -61.986 7.052 47.295 1.00 25.32 31 ASP C O 1
ATOM 4996 N N . ASN C 2 32 ? -63.795 5.823 47.851 1.00 22.47 32 ASN C N 1
ATOM 4997 C CA . ASN C 2 32 ? -63.228 4.555 47.410 1.00 19.97 32 ASN C CA 1
ATOM 4998 C C . ASN C 2 32 ? -64.319 3.718 46.755 1.00 20.10 32 ASN C C 1
ATOM 4999 O O . ASN C 2 32 ? -65.449 4.175 46.612 1.00 21.94 32 ASN C O 1
ATOM 5004 N N . ASP C 2 33 ? -63.994 2.497 46.347 1.00 21.61 33 ASP C N 1
ATOM 5005 C CA . ASP C 2 33 ? -64.969 1.714 45.592 1.00 23.73 33 ASP C CA 1
ATOM 5006 C C . ASP C 2 33 ? -66.135 1.230 46.465 1.00 22.98 33 ASP C C 1
ATOM 5007 O O . ASP C 2 33 ? -67.234 0.981 45.960 1.00 21.99 33 ASP C O 1
ATOM 5012 N N . PHE C 2 34 ? -65.903 1.124 47.773 1.00 21.71 34 PHE C N 1
ATOM 5013 C CA . PHE C 2 34 ? -66.993 0.830 48.705 1.00 19.00 34 PHE C CA 1
ATOM 5014 C C . PHE C 2 34 ? -67.983 1.989 48.799 1.00 19.63 34 PHE C C 1
ATOM 5015 O O . PHE C 2 34 ? -69.175 1.772 48.996 1.00 20.36 34 PHE C O 1
ATOM 5023 N N . GLY C 2 35 ? -67.487 3.221 48.673 1.00 17.59 35 GLY C N 1
ATOM 5024 C CA . GLY C 2 35 ? -68.336 4.400 48.803 1.00 19.34 35 GLY C CA 1
ATOM 5025 C C . GLY C 2 35 ? -68.372 4.939 50.228 1.00 17.98 35 GLY C C 1
ATOM 5026 O O . GLY C 2 35 ? -68.899 6.030 50.499 1.00 14.90 35 GLY C O 1
ATOM 5027 N N . TYR C 2 36 ? -67.824 4.154 51.147 1.00 16.27 36 TYR C N 1
ATOM 5028 C CA . TYR C 2 36 ? -67.789 4.506 52.557 1.00 15.64 36 TYR C CA 1
ATOM 5029 C C . TYR C 2 36 ? -66.750 3.639 53.233 1.00 17.64 36 TYR C C 1
ATOM 5030 O O . TYR C 2 36 ? -66.283 2.640 52.668 1.00 15.70 36 TYR C O 1
ATOM 5039 N N . GLU C 2 37 ? -66.403 4.029 54.450 1.00 15.41 37 GLU C N 1
ATOM 5040 C CA . GLU C 2 37 ? -65.465 3.296 55.272 1.00 14.07 37 GLU C CA 1
ATOM 5041 C C . GLU C 2 37 ? -66.072 3.140 56.663 1.00 17.36 37 GLU C C 1
ATOM 5042 O O . GLU C 2 37 ? -66.751 4.044 57.151 1.00 17.13 37 GLU C O 1
ATOM 5048 N N . CYS C 2 38 ? -65.815 1.998 57.297 1.00 13.03 38 CYS C N 1
ATOM 5049 C CA . CYS C 2 38 ? -66.365 1.705 58.610 1.00 13.48 38 CYS C CA 1
ATOM 5050 C C . CYS C 2 38 ? -65.223 1.333 59.537 1.00 13.99 38 CYS C C 1
ATOM 5051 O O . CYS C 2 38 ? -64.162 0.931 59.072 1.00 13.99 38 CYS C O 1
ATOM 5054 N N . GLN C 2 39 ? -65.445 1.481 60.843 1.00 11.98 39 GLN C N 1
ATOM 5055 C CA . GLN C 2 39 ? -64.497 1.014 61.851 1.00 15.22 39 GLN C CA 1
ATOM 5056 C C . GLN C 2 39 ? -65.185 0.892 63.204 1.00 14.34 39 GLN C C 1
ATOM 5057 O O . GLN C 2 39 ? -66.256 1.470 63.426 1.00 15.52 39 GLN C O 1
ATOM 5063 N N . HIS C 2 40 ? -64.563 0.157 64.117 1.00 15.65 40 HIS C N 1
ATOM 5064 C CA . HIS C 2 40 ? -64.945 0.265 65.512 1.00 12.40 40 HIS C CA 1
ATOM 5065 C C . HIS C 2 40 ? -64.514 1.645 65.985 1.00 16.24 40 HIS C C 1
ATOM 5066 O O . HIS C 2 40 ? -63.381 2.068 65.746 1.00 17.46 40 HIS C O 1
ATOM 5073 N N . VAL C 2 41 ? -65.418 2.342 66.661 1.00 15.67 41 VAL C N 1
ATOM 5074 C CA . VAL C 2 41 ? -65.080 3.616 67.285 1.00 16.55 41 VAL C CA 1
ATOM 5075 C C . VAL C 2 41 ? -65.309 3.523 68.790 1.00 17.84 41 VAL C C 1
ATOM 5076 O O . VAL C 2 41 ? -66.361 3.061 69.232 1.00 17.02 41 VAL C O 1
ATOM 5080 N N . TRP C 2 42 ? -64.324 3.953 69.576 1.00 16.74 42 TRP C N 1
ATOM 5081 C CA . TRP C 2 42 ? -64.452 3.941 71.032 1.00 16.52 42 TRP C CA 1
ATOM 5082 C C . TRP C 2 42 ? -64.651 5.355 71.571 1.00 17.76 42 TRP C C 1
ATOM 5083 O O . TRP C 2 42 ? -63.938 6.281 71.177 1.00 19.75 42 TRP C O 1
ATOM 5094 N N . THR C 2 43 ? -65.621 5.517 72.470 1.00 20.48 43 THR C N 1
ATOM 5095 C CA . THR C 2 43 ? -65.968 6.836 73.001 1.00 18.52 43 THR C CA 1
ATOM 5096 C C . THR C 2 43 ? -66.079 6.823 74.523 1.00 22.31 43 THR C C 1
ATOM 5097 O O . THR C 2 43 ? -66.515 5.837 75.115 1.00 20.78 43 THR C O 1
ATOM 5101 N N . PHE C 2 44 ? -65.682 7.927 75.149 1.00 20.61 44 PHE C N 1
ATOM 5102 C CA . PHE C 2 44 ? -65.751 8.050 76.605 1.00 24.94 44 PHE C CA 1
ATOM 5103 C C . PHE C 2 44 ? -66.023 9.497 76.963 1.00 26.91 44 PHE C C 1
ATOM 5104 O O . PHE C 2 44 ? -65.349 10.402 76.467 1.00 27.10 44 PHE C O 1
ATOM 5112 N N . GLU C 2 45 ? -67.017 9.706 77.821 1.00 31.03 45 GLU C N 1
ATOM 5113 C CA . GLU C 2 45 ? -67.418 11.049 78.226 1.00 33.94 45 GLU C CA 1
ATOM 5114 C C . GLU C 2 45 ? -67.636 11.961 77.017 1.00 34.58 45 GLU C C 1
ATOM 5115 O O . GLU C 2 45 ? -67.266 13.136 77.028 1.00 36.43 45 GLU C O 1
ATOM 5121 N N . GLY C 2 46 ? -68.233 11.401 75.969 1.00 31.86 46 GLY C N 1
ATOM 5122 C CA . GLY C 2 46 ? -68.641 12.177 74.816 1.00 34.36 46 GLY C CA 1
ATOM 5123 C C . GLY C 2 46 ? -67.582 12.446 73.764 1.00 36.03 46 GLY C C 1
ATOM 5124 O O . GLY C 2 46 ? -67.851 13.151 72.797 1.00 35.55 46 GLY C O 1
ATOM 5125 N N . GLN C 2 47 ? -66.385 11.889 73.933 1.00 29.37 47 GLN C N 1
ATOM 5126 C CA . GLN C 2 47 ? -65.323 12.098 72.950 1.00 32.94 47 GLN C CA 1
ATOM 5127 C C . GLN C 2 47 ? -64.730 10.783 72.444 1.00 25.05 47 GLN C C 1
ATOM 5128 O O . GLN C 2 47 ? -64.687 9.797 73.165 1.00 23.11 47 GLN C O 1
ATOM 5134 N N . ARG C 2 48 ? -64.277 10.776 71.195 1.00 24.03 48 ARG C N 1
ATOM 5135 C CA . ARG C 2 48 ? -63.574 9.615 70.670 1.00 23.00 48 ARG C CA 1
ATOM 5136 C C . ARG C 2 48 ? -62.206 9.499 71.323 1.00 21.52 48 ARG C C 1
ATOM 5137 O O . ARG C 2 48 ? -61.552 10.510 71.615 1.00 21.39 48 ARG C O 1
ATOM 5145 N N . VAL C 2 49 ? -61.771 8.263 71.537 1.00 18.34 49 VAL C N 1
ATOM 5146 C CA . VAL C 2 49 ? -60.492 7.992 72.181 1.00 22.17 49 VAL C CA 1
ATOM 5147 C C . VAL C 2 49 ? -59.761 6.899 71.437 1.00 19.68 49 VAL C C 1
ATOM 5148 O O . VAL C 2 49 ? -60.382 6.097 70.732 1.00 20.36 49 VAL C O 1
ATOM 5152 N N . GLY C 2 50 ? -58.444 6.869 71.606 1.00 18.38 50 GLY C N 1
ATOM 5153 C CA . GLY C 2 50 ? -57.641 5.751 71.147 1.00 14.87 50 GLY C CA 1
ATOM 5154 C C . GLY C 2 50 ? -57.418 4.805 72.312 1.00 19.02 50 GLY C C 1
ATOM 5155 O O . GLY C 2 50 ? -57.256 5.245 73.460 1.00 17.19 50 GLY C O 1
ATOM 5156 N N . CYS C 2 51 ? -57.396 3.507 72.021 1.00 15.55 51 CYS C N 1
ATOM 5157 C CA . CYS C 2 51 ? -57.340 2.489 73.066 1.00 14.34 51 CYS C CA 1
ATOM 5158 C C . CYS C 2 51 ? -55.935 1.950 73.314 1.00 16.77 51 CYS C C 1
ATOM 5159 O O . CYS C 2 51 ? -55.630 1.508 74.418 1.00 17.07 51 CYS C O 1
ATOM 5162 N N . TYR C 2 52 ? -55.093 1.951 72.280 1.00 14.88 52 TYR C N 1
ATOM 5163 C CA . TYR C 2 52 ? -53.737 1.410 72.394 1.00 15.53 52 TYR C CA 1
ATOM 5164 C C . TYR C 2 52 ? -52.676 2.464 72.106 1.00 15.98 52 TYR C C 1
ATOM 5165 O O . TYR C 2 52 ? -52.930 3.425 71.384 1.00 13.38 52 TYR C O 1
ATOM 5174 N N . ALA C 2 53 ? -51.487 2.282 72.669 1.00 12.57 53 ALA C N 1
ATOM 5175 C CA . ALA C 2 53 ? -50.442 3.294 72.550 1.00 14.48 53 ALA C CA 1
ATOM 5176 C C . ALA C 2 53 ? -49.373 2.895 71.536 1.00 15.03 53 ALA C C 1
ATOM 5177 O O . ALA C 2 53 ? -48.189 3.184 71.710 1.00 14.27 53 ALA C O 1
ATOM 5180 N N . VAL D 2 3 ? -15.843 35.471 21.282 1.00 20.55 3 VAL D N 1
ATOM 5181 C CA . VAL D 2 3 ? -16.543 34.476 22.095 1.00 18.27 3 VAL D CA 1
ATOM 5182 C C . VAL D 2 3 ? -17.436 35.172 23.134 1.00 23.66 3 VAL D C 1
ATOM 5183 O O . VAL D 2 3 ? -17.034 36.169 23.741 1.00 19.12 3 VAL D O 1
ATOM 5187 N N . PRO D 2 4 ? -18.655 34.650 23.344 1.00 18.51 4 PRO D N 1
ATOM 5188 C CA . PRO D 2 4 ? -19.558 35.247 24.331 1.00 17.13 4 PRO D CA 1
ATOM 5189 C C . PRO D 2 4 ? -18.997 35.149 25.749 1.00 19.06 4 PRO D C 1
ATOM 5190 O O . PRO D 2 4 ? -18.371 34.143 26.097 1.00 17.75 4 PRO D O 1
ATOM 5194 N N . ASP D 2 5 ? -19.227 36.188 26.550 1.00 19.21 5 ASP D N 1
ATOM 5195 C CA . ASP D 2 5 ? -18.862 36.178 27.964 1.00 19.43 5 ASP D CA 1
ATOM 5196 C C . ASP D 2 5 ? -19.549 35.040 28.691 1.00 17.74 5 ASP D C 1
ATOM 5197 O O . ASP D 2 5 ? -20.730 34.784 28.463 1.00 19.22 5 ASP D O 1
ATOM 5202 N N . ASP D 2 6 ? -18.819 34.369 29.578 1.00 13.12 6 ASP D N 1
ATOM 5203 C CA . ASP D 2 6 ? -19.452 33.431 30.490 1.00 16.24 6 ASP D CA 1
ATOM 5204 C C . ASP D 2 6 ? -20.395 34.202 31.419 1.00 16.94 6 ASP D C 1
ATOM 5205 O O . ASP D 2 6 ? -20.117 35.344 31.790 1.00 15.60 6 ASP D O 1
ATOM 5210 N N . ARG D 2 7 ? -21.504 33.582 31.800 1.00 13.94 7 ARG D N 1
ATOM 5211 C CA . ARG D 2 7 ? -22.547 34.270 32.561 1.00 13.92 7 ARG D CA 1
ATOM 5212 C C . ARG D 2 7 ? -23.409 33.253 33.309 1.00 16.80 7 ARG D C 1
ATOM 5213 O O . ARG D 2 7 ? -23.304 32.047 33.066 1.00 17.43 7 ARG D O 1
ATOM 5221 N N . PRO D 2 8 ? -24.283 33.730 34.208 1.00 17.49 8 PRO D N 1
ATOM 5222 C CA . PRO D 2 8 ? -25.179 32.780 34.881 1.00 22.50 8 PRO D CA 1
ATOM 5223 C C . PRO D 2 8 ? -26.170 32.117 33.913 1.00 17.31 8 PRO D C 1
ATOM 5224 O O . PRO D 2 8 ? -26.590 32.726 32.928 1.00 16.65 8 PRO D O 1
ATOM 5228 N N . CYS D 2 9 ? -26.539 30.874 34.195 1.00 16.10 9 CYS D N 1
ATOM 5229 C CA . CYS D 2 9 ? -27.471 30.145 33.335 1.00 17.99 9 CYS D CA 1
ATOM 5230 C C . CYS D 2 9 ? -28.863 30.759 33.264 1.00 18.05 9 CYS D C 1
ATOM 5231 O O . CYS D 2 9 ? -29.316 31.415 34.199 1.00 22.45 9 CYS D O 1
ATOM 5234 N N . ILE D 2 10 ? -29.533 30.497 32.151 1.00 20.02 10 ILE D N 1
ATOM 5235 C CA . ILE D 2 10 ? -30.955 30.757 31.981 1.00 26.18 10 ILE D CA 1
ATOM 5236 C C . ILE D 2 10 ? -31.655 29.400 31.932 1.00 25.12 10 ILE D C 1
ATOM 5237 O O . ILE D 2 10 ? -31.158 28.464 31.293 1.00 25.26 10 ILE D O 1
ATOM 5242 N N . ASN D 2 11 ? -32.801 29.297 32.595 1.00 28.82 11 ASN D N 1
ATOM 5243 C CA . ASN D 2 11 ? -33.522 28.028 32.699 1.00 32.41 11 ASN D CA 1
ATOM 5244 C C . ASN D 2 11 ? -32.566 26.867 32.968 1.00 32.11 11 ASN D C 1
ATOM 5245 O O . ASN D 2 11 ? -32.386 25.989 32.107 1.00 30.88 11 ASN D O 1
ATOM 5250 N N . PRO D 2 12 ? -31.936 26.874 34.156 1.00 27.12 12 PRO D N 1
ATOM 5251 C CA . PRO D 2 12 ? -30.938 25.882 34.579 1.00 27.39 12 PRO D CA 1
ATOM 5252 C C . PRO D 2 12 ? -31.585 24.559 34.951 1.00 27.45 12 PRO D C 1
ATOM 5253 O O . PRO D 2 12 ? -31.053 23.500 34.627 1.00 25.37 12 PRO D O 1
ATOM 5257 N N . GLY D 2 13 ? -32.715 24.632 35.645 1.00 25.59 13 GLY D N 1
ATOM 5258 C CA . GLY D 2 13 ? -33.338 23.451 36.217 1.00 26.85 13 GLY D CA 1
ATOM 5259 C C . GLY D 2 13 ? -32.670 23.054 37.522 1.00 22.34 13 GLY D C 1
ATOM 5260 O O . GLY D 2 13 ? -31.902 23.826 38.090 1.00 21.67 13 GLY D O 1
ATOM 5261 N N . ARG D 2 14 ? -32.975 21.846 37.996 1.00 23.10 14 ARG D N 1
ATOM 5262 C CA . ARG D 2 14 ? -32.350 21.265 39.183 1.00 19.03 14 ARG D CA 1
ATOM 5263 C C . ARG D 2 14 ? -31.001 20.647 38.835 1.00 16.14 14 ARG D C 1
ATOM 5264 O O . ARG D 2 14 ? -30.708 20.365 37.663 1.00 16.75 14 ARG D O 1
ATOM 5272 N N . CYS D 2 15 ? -30.215 20.376 39.873 1.00 13.92 15 CYS D N 1
ATOM 5273 C CA . CYS D 2 15 ? -29.013 19.546 39.768 1.00 15.73 15 CYS D CA 1
ATOM 5274 C C . CYS D 2 15 ? -29.126 18.421 40.806 1.00 15.20 15 CYS D C 1
ATOM 5275 O O . CYS D 2 15 ? -28.595 18.526 41.909 1.00 13.41 15 CYS D O 1
ATOM 5278 N N . PRO D 2 16 ? -29.835 17.339 40.457 1.00 13.65 16 PRO D N 1
ATOM 5279 C CA . PRO D 2 16 ? -30.244 16.367 41.473 1.00 16.07 16 PRO D CA 1
ATOM 5280 C C . PRO D 2 16 ? -29.092 15.743 42.264 1.00 13.30 16 PRO D C 1
ATOM 5281 O O . PRO D 2 16 ? -29.226 15.556 43.478 1.00 15.36 16 PRO D O 1
ATOM 5285 N N . LEU D 2 17 ? -27.994 15.408 41.594 1.00 12.43 17 LEU D N 1
ATOM 5286 C CA . LEU D 2 17 ? -26.881 14.747 42.268 1.00 14.62 17 LEU D CA 1
ATOM 5287 C C . LEU D 2 17 ? -26.132 15.678 43.237 1.00 13.73 17 LEU D C 1
ATOM 5288 O O . LEU D 2 17 ? -25.533 15.220 44.220 1.00 16.41 17 LEU D O 1
ATOM 5293 N N . VAL D 2 18 ? -26.157 16.970 42.936 1.00 12.36 18 VAL D N 1
ATOM 5294 C CA . VAL D 2 18 ? -25.461 17.979 43.742 1.00 15.88 18 VAL D CA 1
ATOM 5295 C C . VAL D 2 18 ? -26.371 19.210 43.830 1.00 15.57 18 VAL D C 1
ATOM 5296 O O . VAL D 2 18 ? -26.227 20.165 43.065 1.00 14.14 18 VAL D O 1
ATOM 5300 N N . PRO D 2 19 ? -27.355 19.166 44.739 1.00 15.97 19 PRO D N 1
ATOM 5301 C CA . PRO D 2 19 ? -28.468 20.121 44.688 1.00 15.96 19 PRO D CA 1
ATOM 5302 C C . PRO D 2 19 ? -28.079 21.589 44.779 1.00 15.11 19 PRO D C 1
ATOM 5303 O O . PRO D 2 19 ? -28.735 22.407 44.138 1.00 16.95 19 PRO D O 1
ATOM 5307 N N . ASP D 2 20 ? -27.050 21.928 45.547 1.00 17.25 20 ASP D N 1
ATOM 5308 C CA . ASP D 2 20 ? -26.670 23.344 45.659 1.00 17.46 20 ASP D CA 1
ATOM 5309 C C . ASP D 2 20 ? -25.512 23.753 44.742 1.00 16.33 20 ASP D C 1
ATOM 5310 O O . ASP D 2 20 ? -24.864 24.796 44.949 1.00 14.58 20 ASP D O 1
ATOM 5315 N N . ALA D 2 21 ? -25.257 22.949 43.717 1.00 16.57 21 ALA D N 1
ATOM 5316 C CA . ALA D 2 21 ? -24.291 23.329 42.693 1.00 17.46 21 ALA D CA 1
ATOM 5317 C C . ALA D 2 21 ? -24.691 24.624 41.973 1.00 18.16 21 ALA D C 1
ATOM 5318 O O . ALA D 2 21 ? -25.871 24.986 41.904 1.00 16.09 21 ALA D O 1
ATOM 5320 N N . THR D 2 22 ? -23.689 25.319 41.444 1.00 15.15 22 THR D N 1
ATOM 5321 C CA . THR D 2 22 ? -23.903 26.566 40.730 1.00 16.11 22 THR D CA 1
ATOM 5322 C C . THR D 2 22 ? -23.848 26.335 39.228 1.00 17.62 22 THR D C 1
ATOM 5323 O O . THR D 2 22 ? -22.952 25.649 38.745 1.00 15.28 22 THR D O 1
ATOM 5327 N N . CYS D 2 23 ? -24.802 26.908 38.496 1.00 14.50 23 CYS D N 1
ATOM 5328 C CA . CYS D 2 23 ? -24.843 26.754 37.041 1.00 15.83 23 CYS D CA 1
ATOM 5329 C C . CYS D 2 23 ? -24.266 27.977 36.326 1.00 18.83 23 CYS D C 1
ATOM 5330 O O . CYS D 2 23 ? -24.688 29.107 36.571 1.00 18.77 23 CYS D O 1
ATOM 5333 N N . THR D 2 24 ? -23.310 27.749 35.431 1.00 14.43 24 THR D N 1
ATOM 5334 C CA . THR D 2 24 ? -22.749 28.823 34.620 1.00 15.64 24 THR D CA 1
ATOM 5335 C C . THR D 2 24 ? -22.838 28.469 33.136 1.00 14.89 24 THR D C 1
ATOM 5336 O O . THR D 2 24 ? -22.583 27.327 32.754 1.00 14.32 24 THR D O 1
ATOM 5340 N N . PHE D 2 25 ? -23.229 29.443 32.314 1.00 14.46 25 PHE D N 1
ATOM 5341 C CA . PHE D 2 25 ? -23.201 29.309 30.861 1.00 13.53 25 PHE D CA 1
ATOM 5342 C C . PHE D 2 25 ? -21.774 29.637 30.414 1.00 16.48 25 PHE D C 1
ATOM 5343 O O . PHE D 2 25 ? -21.313 30.780 30.549 1.00 16.85 25 PHE D O 1
ATOM 5351 N N . VAL D 2 26 ? -21.071 28.629 29.899 1.00 15.50 26 VAL D N 1
ATOM 5352 C CA . VAL D 2 26 ? -19.636 28.727 29.653 1.00 15.42 26 VAL D CA 1
ATOM 5353 C C . VAL D 2 26 ? -19.324 28.465 28.193 1.00 17.14 26 VAL D C 1
ATOM 5354 O O . VAL D 2 26 ? -19.769 27.451 27.626 1.00 16.35 26 VAL D O 1
ATOM 5358 N N . CYS D 2 27 ? -18.562 29.378 27.591 1.00 14.28 27 CYS D N 1
ATOM 5359 C CA . CYS D 2 27 ? -18.259 29.329 26.167 1.00 15.85 27 CYS D CA 1
ATOM 5360 C C . CYS D 2 27 ? -16.769 29.237 25.910 1.00 20.83 27 CYS D C 1
ATOM 5361 O O . CYS D 2 27 ? -15.957 29.795 26.656 1.00 19.44 27 CYS D O 1
ATOM 5364 N N . LYS D 2 28 ? -16.412 28.526 24.846 1.00 17.29 28 LYS D N 1
ATOM 5365 C CA . LYS D 2 28 ? -15.022 28.430 24.440 1.00 18.09 28 LYS D CA 1
ATOM 5366 C C . LYS D 2 28 ? -14.913 28.441 22.930 1.00 21.68 28 LYS D C 1
ATOM 5367 O O . LYS D 2 28 ? -15.707 27.802 22.246 1.00 20.62 28 LYS D O 1
ATOM 5373 N N . ALA D 2 29 ? -13.942 29.180 22.408 1.00 19.71 29 ALA D N 1
ATOM 5374 C CA . ALA D 2 29 ? -13.688 29.165 20.969 1.00 21.59 29 ALA D CA 1
ATOM 5375 C C . ALA D 2 29 ? -13.525 27.723 20.495 1.00 22.56 29 ALA D C 1
ATOM 5376 O O . ALA D 2 29 ? -12.963 26.890 21.206 1.00 24.38 29 ALA D O 1
ATOM 5378 N N . ALA D 2 30 ? -14.031 27.429 19.300 1.00 23.44 30 ALA D N 1
ATOM 5379 C CA . ALA D 2 30 ? -13.951 26.085 18.733 1.00 25.17 30 ALA D CA 1
ATOM 5380 C C . ALA D 2 30 ? -14.151 26.118 17.230 1.00 27.05 30 ALA D C 1
ATOM 5381 O O . ALA D 2 30 ? -14.731 27.065 16.693 1.00 26.17 30 ALA D O 1
ATOM 5383 N N . ASP D 2 31 ? -13.691 25.066 16.556 1.00 28.66 31 ASP D N 1
ATOM 5384 C CA . ASP D 2 31 ? -13.729 25.008 15.098 1.00 29.83 31 ASP D CA 1
ATOM 5385 C C . ASP D 2 31 ? -15.081 24.509 14.580 1.00 29.56 31 ASP D C 1
ATOM 5386 O O . ASP D 2 31 ? -15.216 23.362 14.164 1.00 30.43 31 ASP D O 1
ATOM 5391 N N . ASN D 2 32 ? -16.079 25.383 14.606 1.00 28.04 32 ASN D N 1
ATOM 5392 C CA . ASN D 2 32 ? -17.397 25.054 14.083 1.00 26.47 32 ASN D CA 1
ATOM 5393 C C . ASN D 2 32 ? -18.036 26.283 13.452 1.00 25.67 32 ASN D C 1
ATOM 5394 O O . ASN D 2 32 ? -17.410 27.339 13.370 1.00 26.75 32 ASN D O 1
ATOM 5399 N N . ASP D 2 33 ? -19.274 26.139 12.993 1.00 24.22 33 ASP D N 1
ATOM 5400 C CA . ASP D 2 33 ? -19.957 27.215 12.279 1.00 25.81 33 ASP D CA 1
ATOM 5401 C C . ASP D 2 33 ? -20.046 28.504 13.099 1.00 26.07 33 ASP D C 1
ATOM 5402 O O . ASP D 2 33 ? -19.983 29.604 12.542 1.00 23.01 33 ASP D O 1
ATOM 5407 N N . PHE D 2 34 ? -20.208 28.364 14.415 1.00 20.03 34 PHE D N 1
ATOM 5408 C CA . PHE D 2 34 ? -20.324 29.518 15.316 1.00 17.98 34 PHE D CA 1
ATOM 5409 C C . PHE D 2 34 ? -18.979 30.164 15.630 1.00 19.26 34 PHE D C 1
ATOM 5410 O O . PHE D 2 34 ? -18.906 31.369 15.852 1.00 18.14 34 PHE D O 1
ATOM 5418 N N . GLY D 2 35 ? -17.924 29.356 15.663 1.00 21.77 35 GLY D N 1
ATOM 5419 C CA . GLY D 2 35 ? -16.614 29.816 16.094 1.00 19.45 35 GLY D CA 1
ATOM 5420 C C . GLY D 2 35 ? -16.386 29.572 17.577 1.00 18.64 35 GLY D C 1
ATOM 5421 O O . GLY D 2 35 ? -15.303 29.841 18.099 1.00 21.74 35 GLY D O 1
ATOM 5422 N N . TYR D 2 36 ? -17.410 29.050 18.253 1.00 18.88 36 TYR D N 1
ATOM 5423 C CA . TYR D 2 36 ? -17.332 28.704 19.677 1.00 19.86 36 TYR D CA 1
ATOM 5424 C C . TYR D 2 36 ? -18.439 27.710 20.030 1.00 19.96 36 TYR D C 1
ATOM 5425 O O . TYR D 2 36 ? -19.421 27.565 19.291 1.00 16.28 36 TYR D O 1
ATOM 5434 N N . GLU D 2 37 ? -18.271 27.030 21.155 1.00 17.62 37 GLU D N 1
ATOM 5435 C CA . GLU D 2 37 ? -19.299 26.145 21.688 1.00 14.89 37 GLU D CA 1
ATOM 5436 C C . GLU D 2 37 ? -19.577 26.549 23.136 1.00 16.33 37 GLU D C 1
ATOM 5437 O O . GLU D 2 37 ? -18.649 26.751 23.918 1.00 16.15 37 GLU D O 1
ATOM 5443 N N . CYS D 2 38 ? -20.853 26.696 23.477 1.00 14.49 38 CYS D N 1
ATOM 5444 C CA . CYS D 2 38 ? -21.234 26.962 24.857 1.00 14.52 38 CYS D CA 1
ATOM 5445 C C . CYS D 2 38 ? -21.978 25.776 25.461 1.00 16.23 38 CYS D C 1
ATOM 5446 O O . CYS D 2 38 ? -22.546 24.941 24.742 1.00 15.20 38 CYS D O 1
ATOM 5449 N N . GLN D 2 39 ? -21.996 25.728 26.785 1.00 12.63 39 GLN D N 1
ATOM 5450 C CA . GLN D 2 39 ? -22.735 24.693 27.506 1.00 16.95 39 GLN D CA 1
ATOM 5451 C C . GLN D 2 39 ? -23.007 25.137 28.941 1.00 16.86 39 GLN D C 1
ATOM 5452 O O . GLN D 2 39 ? -22.383 26.084 29.430 1.00 14.01 39 GLN D O 1
ATOM 5458 N N . HIS D 2 40 ? -23.948 24.477 29.611 1.00 15.08 40 HIS D N 1
ATOM 5459 C CA . HIS D 2 40 ? -24.095 24.677 31.047 1.00 15.06 40 HIS D CA 1
ATOM 5460 C C . HIS D 2 40 ? -23.000 23.890 31.744 1.00 16.95 40 HIS D C 1
ATOM 5461 O O . HIS D 2 40 ? -22.770 22.715 31.430 1.00 17.25 40 HIS D O 1
ATOM 5468 N N . VAL D 2 41 ? -22.308 24.552 32.664 1.00 14.47 41 VAL D N 1
ATOM 5469 C CA . VAL D 2 41 ? -21.331 23.906 33.531 1.00 14.12 41 VAL D CA 1
ATOM 5470 C C . VAL D 2 41 ? -21.755 24.100 34.989 1.00 14.03 41 VAL D C 1
ATOM 5471 O O . VAL D 2 41 ? -22.025 25.222 35.427 1.00 15.60 41 VAL D O 1
ATOM 5475 N N . TRP D 2 42 ? -21.838 23.006 35.729 1.00 12.58 42 TRP D N 1
ATOM 5476 C CA . TRP D 2 42 ? -22.210 23.078 37.135 1.00 13.77 42 TRP D CA 1
ATOM 5477 C C . TRP D 2 42 ? -20.992 22.923 38.033 1.00 15.79 42 TRP D C 1
ATOM 5478 O O . TRP D 2 42 ? -20.148 22.062 37.797 1.00 12.72 42 TRP D O 1
ATOM 5489 N N . THR D 2 43 ? -20.892 23.758 39.066 1.00 13.99 43 THR D N 1
ATOM 5490 C CA . THR D 2 43 ? -19.755 23.688 39.973 1.00 15.35 43 THR D CA 1
ATOM 5491 C C . THR D 2 43 ? -20.192 23.568 41.421 1.00 16.40 43 THR D C 1
ATOM 5492 O O . THR D 2 43 ? -21.260 24.049 41.804 1.00 14.41 43 THR D O 1
ATOM 5496 N N . PHE D 2 44 ? -19.368 22.892 42.214 1.00 14.93 44 PHE D N 1
ATOM 5497 C CA . PHE D 2 44 ? -19.578 22.817 43.640 1.00 14.26 44 PHE D CA 1
ATOM 5498 C C . PHE D 2 44 ? -18.229 23.081 44.285 1.00 17.47 44 PHE D C 1
ATOM 5499 O O . PHE D 2 44 ? -17.271 22.352 44.035 1.00 17.85 44 PHE D O 1
ATOM 5507 N N . GLU D 2 45 ? -18.149 24.131 45.096 1.00 15.70 45 GLU D N 1
ATOM 5508 C CA . GLU D 2 45 ? -16.875 24.527 45.680 1.00 17.36 45 GLU D CA 1
ATOM 5509 C C . GLU D 2 45 ? -15.819 24.741 44.579 1.00 16.80 45 GLU D C 1
ATOM 5510 O O . GLU D 2 45 ? -14.662 24.337 44.715 1.00 20.05 45 GLU D O 1
ATOM 5516 N N . GLY D 2 46 ? -16.234 25.389 43.494 1.00 18.59 46 GLY D N 1
ATOM 5517 C CA . GLY D 2 46 ? -15.314 25.789 42.437 1.00 19.21 46 GLY D CA 1
ATOM 5518 C C . GLY D 2 46 ? -14.821 24.681 41.522 1.00 19.11 46 GLY D C 1
ATOM 5519 O O . GLY D 2 46 ? -13.992 24.935 40.637 1.00 17.15 46 GLY D O 1
ATOM 5520 N N . GLN D 2 47 ? -15.335 23.468 41.725 1.00 15.49 47 GLN D N 1
ATOM 5521 C CA . GLN D 2 47 ? -14.967 22.310 40.914 1.00 17.83 47 GLN D CA 1
ATOM 5522 C C . GLN D 2 47 ? -16.171 21.777 40.138 1.00 14.06 47 GLN D C 1
ATOM 5523 O O . GLN D 2 47 ? -17.291 21.760 40.644 1.00 14.26 47 GLN D O 1
ATOM 5529 N N . ARG D 2 48 ? -15.933 21.310 38.918 1.00 12.16 48 ARG D N 1
ATOM 5530 C CA . ARG D 2 48 ? -17.031 20.857 38.072 1.00 14.17 48 ARG D CA 1
ATOM 5531 C C . ARG D 2 48 ? -17.663 19.546 38.542 1.00 15.77 48 ARG D C 1
ATOM 5532 O O . ARG D 2 48 ? -16.971 18.627 39.008 1.00 14.01 48 ARG D O 1
ATOM 5540 N N . VAL D 2 49 ? -18.983 19.464 38.389 1.00 13.00 49 VAL D N 1
ATOM 5541 C CA . VAL D 2 49 ? -19.745 18.269 38.739 1.00 15.94 49 VAL D CA 1
ATOM 5542 C C . VAL D 2 49 ? -20.829 18.005 37.705 1.00 13.00 49 VAL D C 1
ATOM 5543 O O . VAL D 2 49 ? -21.258 18.911 36.998 1.00 15.33 49 VAL D O 1
ATOM 5547 N N . GLY D 2 50 ? -21.275 16.754 37.627 1.00 13.31 50 GLY D N 1
ATOM 5548 C CA . GLY D 2 50 ? -22.413 16.395 36.795 1.00 12.99 50 GLY D CA 1
ATOM 5549 C C . GLY D 2 50 ? -23.671 16.288 37.648 1.00 12.83 50 GLY D C 1
ATOM 5550 O O . GLY D 2 50 ? -23.602 15.895 38.812 1.00 14.12 50 GLY D O 1
ATOM 5551 N N . CYS D 2 51 ? -24.824 16.606 37.060 1.00 12.52 51 CYS D N 1
ATOM 5552 C CA . CYS D 2 51 ? -26.066 16.715 37.813 1.00 14.24 51 CYS D CA 1
ATOM 5553 C C . CYS D 2 51 ? -26.975 15.487 37.733 1.00 12.79 51 CYS D C 1
ATOM 5554 O O . CYS D 2 51 ? -27.670 15.166 38.701 1.00 12.50 51 CYS D O 1
ATOM 5557 N N . TYR D 2 52 ? -26.980 14.820 36.584 1.00 12.65 52 TYR D N 1
ATOM 5558 C CA . TYR D 2 52 ? -27.865 13.674 36.369 1.00 12.77 52 TYR D CA 1
ATOM 5559 C C . TYR D 2 52 ? -27.084 12.375 36.158 1.00 10.82 52 TYR D C 1
ATOM 5560 O O . TYR D 2 52 ? -25.935 12.399 35.705 1.00 11.28 52 TYR D O 1
ATOM 5569 N N . ALA D 2 53 ? -27.707 11.250 36.517 1.00 11.72 53 ALA D N 1
ATOM 5570 C CA . ALA D 2 53 ? -27.038 9.947 36.477 1.00 9.83 53 ALA D CA 1
ATOM 5571 C C . ALA D 2 53 ? -27.402 9.144 35.225 1.00 11.66 53 ALA D C 1
ATOM 5572 O O . ALA D 2 53 ? -27.475 7.912 35.279 1.00 13.57 53 ALA D O 1
#

Sequence (706 aa):
FNYGAYHSLEAIYHEMDNIAADFPDLARRVKIGHSFENRPMYVLKFSTGKGVRRPAVWLNAGIHSREWISQATAIWTARKIVSDYQRDPAITSILEKMDIFLLPVANPDGYVYTQTQNRLWRKTRSRNPGSSCIGADPNRNWNASFAGKGASDNPCSEVYHGPHANSEVEVKSVVDFIQKHGNFKGFIDLHSYSQLLMYPYGYSVKKAPDAEELDKVARLAAKALASVSGTEYQVGPTCTTVYPASGSSIDWAYDNGIKFAFTFELRDTGTYGFLLPANQIIPTAEETWLGLKTIMEHVRDNFNYGAYHSLEAIYHEMDNIAADFPDLARRVKIGHSFENRPMYVLKFSTGKGVRRPAVWLNAGIHSREWISQATAIWTARKIVSDYQRDPAITSILEKMDIFLLPVANPDGYVYTQTQNRLWRKTRSRNPGSSCIGADPNRNWNASFAGKGASDNPCSEVYHGPHANSEVEVKSVVDFIQKHGNFKGFIDLHSYSQLLMYPYGYSVKKAPDAEELDKVARLAAKALASVSGTEYQVGPTCTTVYPASGSSIDWAYDNGIKFAFTFELRDTGTYGFLLPANQIIPTAEETWLGLKTIMEHVRDNVPDDRPCINPGRCPLVPDATCTFVCKAADNDFGYECQHVWTFEGQRVGCYAVPDDRPCINPGRCPLVPDATCTFVCKAADNDFGYECQHVWTFEGQRVGCYA

GO terms:
  GO:0005576 extracellular region (C, IDA)
  GO:0042447 hormone catabolic process (P, IDA)
  GO:0043171 peptide catabolic process (P, IDA)
  GO:0004181 metallocarboxypeptidase activity (F, IDA)
  GO:0005515 protein binding (F, IPI)

Secondary structure (DSSP, 8-state):
--TTS---HHHHHHHHHHHHHH-TTTEEEEEEEE-TTS-EEEEEEE-S---TT--EEEEEE-SSTT-HHHHHHHHHHHHHHHHHTTTSHHHHHHHHH-EEEEES-S-HHHHHHHHHT-TT--S-----TT-SB----GGG-SSSSTTSSSSBS-TTSTTB--SSTT-SHHHHHHHHHHHHH--EEEEEEEEESS-EEEES-SS-SSPPTTHHHHHHHHHHHHHHHHHHH----EEEEHHHHT---SS-HHHHHHHTT--EEEEEEES-SSSSTT---GGGHHHHHHHHHHHHHHHHHHHHH-/--TTS---HHHHHHHHHHHHHH-TTTEEEEEEEE-TTS-EEEEEEE-S--SS---EEEEEE-SSTT-HHHHHHHHHHHHHHHHHTTTSHHHHHHHHH-EEEEES-S-HHHHHHHHHT-TT--S-----TT-SB----GGG-SSSSTTSSSSBS-TTSTTB--SSTT-SHHHHHHHHHHHHH--EEEEEEEEESS-EEEES-SS-SPPPTTHHHHHHHHHHHHHHHHHHH----EEEEHHHHT---SS-HHHHHHHTT--EEEEEEES-SSSSTT---GGGHHHHHHHHHHHHHHHHHHHHH-/-PPPBPPSS----TTSTT-EEEEEEEE-SSTTSEEEEEEEEETTEEE----/-PPPEE-SS----TTSTTPEEEEEEEE-SSSSSEEEEEEEEETTEEE----

InterPro domains:
  IPR000834 Peptidase M14, carboxypeptidase A [PF00246] (129-407)
  IPR000834 Peptidase M14, carboxypeptidase A [PR00765] (149-161)
  IPR000834 Peptidase M14, carboxypeptidase A [PR00765] (172-186)
  IPR000834 Peptidase M14, carboxypeptidase A [PR00765] (252-260)
  IPR000834 Peptidase M14, carboxypeptidase A [PR00765] (305-318)
  IPR000834 Peptidase M14, carboxypeptidase A [PS52035] (122-416)
  IPR000834 Peptidase M14, carboxypeptidase A [SM00631] (123-404)
  IPR003146 Carboxypeptidase, activation peptide [PF02244] (27-101)
  IPR034248 Carboxypeptidase A, carboxypeptidase domain [cd03870] (118-419)
  IPR036990 Metallocarboxypeptidase-like, propeptide [G3DSA:3.30.70.340] (18-116)
  IPR057246 Zinc carboxypeptidases, zinc-binding region 1 [PS00132] (172-194)
  IPR057247 Zinc carboxypeptidases, zinc-binding region 2 [PS00133] (308-318)

Solvent-accessible surface area: 27106 Å² total; per-residue (Å²): 84,98,40,24,34,48,38,49,15,135,30,3,18,110,11,0,64,54,0,15,74,84,67,102,143,14,2,138,67,22,118,25,18,77,0,80,84,110,68,38,0,38,0,0,26,0,16,55,25,174,47,146,179,45,41,0,1,0,1,1,0,0,4,1,0,5,1,37,2,0,0,8,0,0,6,24,2,0,53,47,0,1,41,25,53,111,193,28,110,18,0,13,37,0,0,93,114,2,3,0,2,1,0,0,2,3,0,0,2,0,2,37,38,6,71,88,124,26,57,36,9,5,11,0,24,12,163,10,133,80,26,16,2,31,0,1,0,0,10,4,0,2,88,3,56,48,49,24,186,21,32,17,111,26,34,16,5,24,9,20,17,0,96,108,23,41,33,9,43,3,2,101,9,4,6,61,46,9,113,188,62,22,36,7,78,0,0,0,0,3,3,0,20,23,15,7,0,3,7,1,10,0,42,32,123,106,112,1,112,43,9,152,44,0,24,134,1,0,61,89,0,9,106,27,0,18,84,73,74,30,16,45,13,42,2,1,38,9,20,45,18,35,14,56,4,0,0,2,0,3,0,6,0,24,68,70,62,4,67,7,0,0,9,0,6,0,29,15,48,41,108,114,7,12,94,4,42,36,123,38,0,60,54,0,0,64,0,0,2,56,0,1,29,24,0,0,52,44,9,52,93,115,93,92,36,24,31,49,40,44,6,113,30,3,22,116,11,0,64,55,0,16,38,84,68,81,136,14,1,84,62,20,12,7,4,65,0,97,79,77,64,22,0,21,0,0,23,0,16,45,29,98,86,112,69,54,50,0,1,0,0,1,0,0,5,1,0,3,1,30,3,0,0,7,0,0,5,20,2,0,66,50,0,6,41,25,43,133,198,25,109,26,0,16,31,0,0,95,117,3,1,0,1,1,0,0,2,2,0,0,1,0,2,35,27,5,73,104,103,29,53,39,10,4,9,0,25,11,164,10,104,78,28,16,2,26,0,1,0,0,14,4,0,0,90,3,55,51,48,25,139,19,32,14,106,22,37,16,6,33,10,20,18,0,95,106,24,39,32,8,38,3,2,98,9,3,6,36,19,9,114,57,7,23,63,8,81,0,0,1,0,3,3,1,22,24,20,10,0,3,12,1,9,0,32,36,129,106,155,1,117,39,12,156,46,0,32,130,0,0,138,91,0,13,152,24,0,21,84,70,75,50,17,133,18,115,28,3,46,13,18,101,34,38,15,35,4,0,0,8,1,4,0,6,0,24,67,71,68,4,72,9,0,0,14,0,7,0,27,16,96,40,121,115,7,13,91,4,35,39,121,39,0,62,53,0,0,66,0,0,4,55,0,2,26,25,1,0,52,39,10,62,93,115,101,55,125,97,91,109,20,119,79,57,56,137,5,2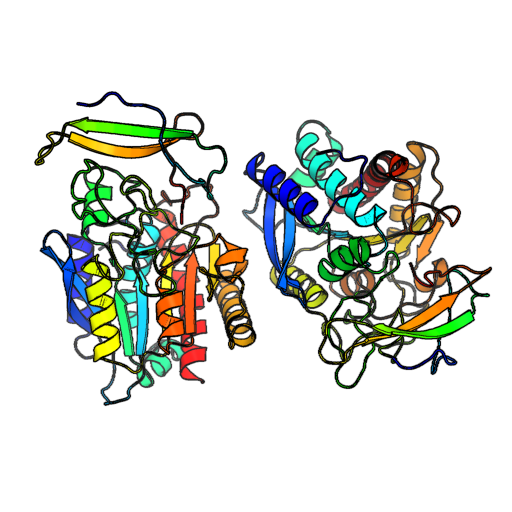2,39,25,104,113,12,83,21,34,19,27,16,76,72,29,158,61,162,95,38,57,6,0,37,10,10,29,47,72,145,81,130,123,35,4,1,21,3,106,50,121,80,86,112,20,118,89,56,54,141,4,22,39,27,76,112,12,79,16,38,21,29,15,148,60,44,157,61,137,92,35,53,20,1,39,12,12,19,33,82,148,66,119,130,38,4,1,27,3

B-factor: mean 19.24, std 7.17, range [7.41, 60.0]

Foldseek 3Di:
DPLLDFDAPVVLVVLLVVLCVVPVQFKDWDFLFAFPVGHTQIKIKGANDDDLQQAEAEEAFALFQLLRLGLSLQSVVSVVLSVCAVPDVLSVLLRVRHMYIGGSHLANQQNNCCVPPNSRGTFHADDDPPDPAGGARLFLQAPFCRPAPAADCDSNDSRNRDPHRCPTVSNVSVVVCDVVSDNYQYYEYEGADAQEKAADDQADPDADPCQVVLQVLQVVLQVQLCVQPNAGHYYYHNCVPPHRHHNGDQSNCCVVPHPHGIYGHFDDRPPCTSNDRSNCSVSRSVSNVSSVSSSSSVSSVD/DPLLFFDAPVVLVVLLVVLCVVCVQFKDWDFLFAFQVGHTQIKIKGANDPPDQFAEAEEAFALFQLLRLGLSLQSVVSVVLSVPQVPDPLSVLLRVRYMYIGGSHLANQQNNCLVPPNSRGTFHADDDPPDPQGGARLFLQAPFCRPAPAADCDSNDSRNHPPHHCPTVSNVSVVVCCVVSDNYQYYEHEGADAQEKAADDQADPDADPCQVVLQVLQVVLQVQLCVQPNAHHHYYHNCVPPHRHHNGDQSNCCVVNHPNGMYGHFDDRPPCTSNPDSNCSVSRSVSNVRSVSSSSSVSSVD/DDAKDADDCPDAQQVCRPWGWIWHKDADPDPVRIDIDIWTDDPHHTDHRDD/DDDKAFDDPPDAQAVDGPWGWIWDKDQDPDPVRIDTDIFTDDPRHTDHRDD